Protein AF-0000000079726282 (afdb_homodimer)

Foldseek 3Di:
DPPVPDDAQDKDWDWDDFPRWTWIKIKHHNPQPAEEEEAEADLAFFCLLVLCVVLCSVHHTYIYIGFAQAFPIHHDQWDFDALCRRLRVVVVSCVVHNDQAHEYEYAACGLQSQLLVCLVCVVRYAEGEYLNHDAADDDVVVLVVLQVVCVVCVVVLIHNPPQPDFDADQELLRVLVVCCVVVVQDDSVLSSVRSVRQWDDDPRHIGGRGRPSNVSGHSDDDDPVVSLSSQLSNDHAYEYEAEPAEPRDYPCPVVRCVSHDRYDYYYDYQAYSSRCSNPVPVVSVVVVCSCVVRVVD/DPPVPDDAQDKDWDWDDFPRWTWIKIKHHNPQPAEEEEAEADLAFFCLLVLCVVLCSVHHTYIYIGFAQAFPIHHDQWDFDELCRRLRVVVVSCVVHNDQAHEYEYAACGLQSQLLVCLVCVVRYAEGEYLNHDAADDDVVVLVVLQVVCVVCVVVLIHNPPQDDFDADQELLRQLVVCCVVVVQDDSVLSSVRSVSQWDDDPRHIGGRGHPSNVSGHSDDDDPVVSLSSQLSNDHAYEYEAEPAEPRDYPCVVVRCVSHDRYDYYYDYQAYSSRCSNPVPVVSVVVVCSCVVRVVD

Nearest PDB structures (foldseek):
  4uhe-assembly1_A  TM=7.381E-01  e=2.735E-16  Thermogutta terrifontis
  6i8w-assembly2_B  TM=7.207E-01  e=7.728E-16  Pseudomonas aeruginosa
  4ccy-assembly2_B  TM=6.858E-01  e=1.285E-14  Bacillus subtilis subsp. subtilis str. 168
  4ccw-assembly1_A  TM=6.619E-01  e=4.360E-14  Bacillus subtilis
  2r11-assembly1_A  TM=6.558E-01  e=1.573E-13  Bacillus subtilis

Radius of gyration: 26.66 Å; Cα contacts (8 Å, |Δi|>4): 1168; chains: 2; bounding box: 49×76×63 Å

InterPro domains:
  IPR000073 Alpha/beta hydrolase fold-1 [PF12697] (36-285)
  IPR029058 Alpha/Beta hydrolase fold [G3DSA:3.40.50.1820] (12-287)
  IPR029058 Alpha/Beta hydrolase fold [SSF53474] (13-290)
  IPR050266 AB hydrolase superfamily [PTHR43798] (10-294)

Organism: NCBI:txid2484979

Sequence (594 aa):
MDSTEIQIGKTVKGTFESGGYKLSYSIRNNGKGRALLLLHGFMDSSDTFVFQEEFLSEFFDLYRFDYRGHGDSEWLREGFYHFMLPLVDTQSFISKFLPEKFHILGHSMGGGLGSRIAGLVPERVESLVCLEGFSSLPNPEKERKRFRSWLETWENSLAGRERKRQKSFRNVEEAASRLSPVYPRLPKERLLVIATYLTKPVEDGFVWKSDPIYKSGPPVFISPQFTRHLWENVSCPVLVIYGKETNLPLDDPKEVFSHLRNLTYIELEDAGHNMHHDRPDLLAKVMGEFYFKNSLVMDSTEIQIGKTVKGTFESGGYKLSYSIRNNGKGRALLLLHGFMDSSDTFVFQEEFLSEFFDLYRFDYRGHGDSEWLREGFYHFMLPLVDTQSFISKFLPEKFHILGHSMGGGLGSRIAGLVPERVESLVCLEGFSSLPNPEKERKRFRSWLETWENSLAGRERKRQKSFRNVEEAASRLSPVYPRLPKERLLVIATYLTKPVEDGFVWKSDPIYKSGPPVFISPQFTRHLWENVSCPVLVIYGKETNLPLDDPKEVFSHLRNLTYIELEDAGHNMHHDRPDLLAKVMGEFYFKNSLV

Structure (mmCIF, N/CA/C/O backbone):
data_AF-0000000079726282-model_v1
#
loop_
_entity.id
_entity.type
_entity.pdbx_description
1 polymer 'Alpha/beta hydrolase'
#
loop_
_atom_site.group_PDB
_atom_site.id
_atom_site.type_symbol
_atom_site.label_atom_id
_atom_site.label_alt_id
_atom_site.label_comp_id
_atom_site.label_asym_id
_atom_site.label_entity_id
_atom_site.label_seq_id
_atom_site.pdbx_PDB_ins_code
_atom_site.Cartn_x
_atom_site.Cartn_y
_atom_site.Cartn_z
_atom_site.occupancy
_atom_site.B_iso_or_equiv
_atom_site.auth_seq_id
_atom_site.auth_comp_id
_atom_site.auth_asym_id
_atom_site.auth_atom_id
_atom_site.pdbx_PDB_model_num
ATOM 1 N N . MET A 1 1 ? -8.906 4.25 28.703 1 32.06 1 MET A N 1
ATOM 2 C CA . MET A 1 1 ? -7.934 5.16 28.109 1 32.06 1 MET A CA 1
ATOM 3 C C . MET A 1 1 ? -7.75 6.402 28.969 1 32.06 1 MET A C 1
ATOM 5 O O . MET A 1 1 ? -8.727 6.992 29.438 1 32.06 1 MET A O 1
ATOM 9 N N . ASP A 1 2 ? -6.832 6.508 29.734 1 39.53 2 ASP A N 1
ATOM 10 C CA . ASP A 1 2 ? -6.613 7.574 30.703 1 39.53 2 ASP A CA 1
ATOM 11 C C . ASP A 1 2 ? -6.914 8.945 30.094 1 39.53 2 ASP A C 1
ATOM 13 O O . ASP A 1 2 ? -6.207 9.398 29.188 1 39.53 2 ASP A O 1
ATOM 17 N N . SER A 1 3 ? -8.07 9.242 29.781 1 45.72 3 SER A N 1
ATOM 18 C CA . SER A 1 3 ? -8.57 10.57 29.422 1 45.72 3 SER A CA 1
ATOM 19 C C . SER A 1 3 ? -7.91 11.648 30.281 1 45.72 3 SER A C 1
ATOM 21 O O . SER A 1 3 ? -8.406 11.992 31.344 1 45.72 3 SER A O 1
ATOM 23 N N . THR A 1 4 ? -6.66 11.531 30.453 1 52.81 4 THR A N 1
ATOM 24 C CA . THR A 1 4 ? -6.16 12.617 31.281 1 52.81 4 THR A CA 1
ATOM 25 C C . THR A 1 4 ? -6.559 13.977 30.719 1 52.81 4 THR A C 1
ATOM 27 O O . THR A 1 4 ? -6.188 14.312 29.594 1 52.81 4 THR A O 1
ATOM 30 N N . GLU A 1 5 ? -7.672 14.422 31.125 1 68.75 5 GLU A N 1
ATOM 31 C CA . GLU A 1 5 ? -8.133 15.781 30.828 1 68.75 5 GLU A CA 1
ATOM 32 C C . GLU A 1 5 ? -6.984 16.781 30.875 1 68.75 5 GLU A C 1
ATOM 34 O O . GLU A 1 5 ? -6.336 16.938 31.906 1 68.75 5 GLU A O 1
ATOM 39 N N . ILE A 1 6 ? -6.512 17.188 29.672 1 78.75 6 ILE A N 1
ATOM 40 C CA . ILE A 1 6 ? -5.445 18.188 29.562 1 78.75 6 ILE A CA 1
ATOM 41 C C . ILE A 1 6 ? -5.934 19.531 30.094 1 78.75 6 ILE A C 1
ATOM 43 O O . ILE A 1 6 ? -6.973 20.031 29.656 1 78.75 6 ILE A O 1
ATOM 47 N N . GLN A 1 7 ? -5.215 20.047 31.062 1 85.88 7 GLN A N 1
ATOM 48 C CA . GLN A 1 7 ? -5.578 21.312 31.656 1 85.88 7 GLN A CA 1
ATOM 49 C C . GLN A 1 7 ? -5.516 22.453 30.625 1 85.88 7 GLN A C 1
ATOM 51 O O . GLN A 1 7 ? -4.621 22.469 29.781 1 85.88 7 GLN A O 1
ATOM 56 N N . ILE A 1 8 ? -6.457 23.375 30.797 1 89.81 8 ILE A N 1
ATOM 57 C CA . ILE A 1 8 ? -6.504 24.516 29.891 1 89.81 8 ILE A CA 1
ATOM 58 C C . ILE A 1 8 ? -5.211 25.328 30.016 1 89.81 8 ILE A C 1
ATOM 60 O O . ILE A 1 8 ? -4.703 25.531 31.109 1 89.81 8 ILE A O 1
ATOM 64 N N . GLY A 1 9 ? -4.707 25.672 28.844 1 87.69 9 GLY A N 1
ATOM 65 C CA . GLY A 1 9 ? -3.508 26.484 28.797 1 87.69 9 GLY A CA 1
ATOM 66 C C . GLY A 1 9 ? -2.229 25.672 28.797 1 87.69 9 GLY A C 1
ATOM 67 O O . GLY A 1 9 ? -1.13 26.234 28.75 1 87.69 9 GLY A O 1
ATOM 68 N N . LYS A 1 10 ? -2.436 24.391 28.812 1 91.5 10 LYS A N 1
ATOM 69 C CA . LYS A 1 10 ? -1.257 23.531 28.891 1 91.5 10 LYS A CA 1
ATOM 70 C C . LYS A 1 10 ? -1.038 22.781 27.578 1 91.5 10 LYS A C 1
ATOM 72 O O . LYS A 1 10 ? -1.988 22.516 26.844 1 91.5 10 LYS A O 1
ATOM 77 N N . THR A 1 11 ? 0.19 22.609 27.312 1 95.31 11 THR A N 1
ATOM 78 C CA . THR A 1 11 ? 0.604 21.719 26.234 1 95.31 11 THR A CA 1
ATOM 79 C C . THR A 1 11 ? 1.133 20.406 26.797 1 95.31 11 THR A C 1
ATOM 81 O O . THR A 1 11 ? 1.98 20.406 27.703 1 95.31 11 THR A O 1
ATOM 84 N N . VAL A 1 12 ? 0.531 19.328 26.406 1 96.56 12 VAL A N 1
ATOM 85 C CA . VAL A 1 12 ? 0.98 18 26.812 1 96.56 12 VAL A CA 1
ATOM 86 C C . VAL A 1 12 ? 1.72 17.328 25.656 1 96.56 12 VAL A C 1
ATOM 88 O O . VAL A 1 12 ? 1.265 17.359 24.516 1 96.56 12 VAL A O 1
ATOM 91 N N . LYS A 1 13 ? 2.859 16.797 26 1 97.25 13 LYS A N 1
ATOM 92 C CA . LYS A 1 13 ? 3.656 16.031 25.047 1 97.25 13 LYS A CA 1
ATOM 93 C C . LYS A 1 13 ? 3.83 14.594 25.516 1 97.25 13 LYS A C 1
ATOM 95 O O . LYS A 1 13 ? 3.85 14.32 26.719 1 97.25 13 LYS A O 1
ATOM 100 N N . GLY A 1 14 ? 3.871 13.703 24.547 1 97.62 14 GLY A N 1
ATOM 101 C CA . GLY A 1 14 ? 4.062 12.289 24.859 1 97.62 14 GLY A CA 1
ATOM 102 C C . GLY A 1 14 ? 4.184 11.422 23.625 1 97.62 14 GLY A C 1
ATOM 103 O O . GLY A 1 14 ? 4.574 11.906 22.547 1 97.62 14 GLY A O 1
ATOM 104 N N . THR A 1 15 ? 4.074 10.148 23.891 1 98.25 15 THR A N 1
ATOM 105 C CA . THR A 1 15 ? 4.062 9.18 22.797 1 98.25 15 THR A CA 1
ATOM 106 C C . THR A 1 15 ? 2.789 8.344 22.844 1 98.25 15 THR A C 1
ATOM 108 O O . THR A 1 15 ? 2.182 8.172 23.891 1 98.25 15 THR A O 1
ATOM 111 N N . PHE A 1 16 ? 2.326 7.973 21.703 1 97.44 16 PHE A N 1
ATOM 112 C CA . PHE A 1 16 ? 1.265 6.98 21.594 1 97.44 16 PHE A CA 1
ATOM 113 C C . PHE A 1 16 ? 1.691 5.832 20.688 1 97.44 16 PHE A C 1
ATOM 115 O O . PHE A 1 16 ? 2.613 5.98 19.875 1 97.44 16 PHE A O 1
ATOM 122 N N . GLU A 1 17 ? 1.036 4.715 20.891 1 95.38 17 GLU A N 1
ATOM 123 C CA . GLU A 1 17 ? 1.378 3.521 20.125 1 95.38 17 GLU A CA 1
ATOM 124 C C . GLU A 1 17 ? 0.521 3.41 18.859 1 95.38 17 GLU A C 1
ATOM 126 O O . GLU A 1 17 ? -0.692 3.625 18.922 1 95.38 17 GLU A O 1
ATOM 131 N N . SER A 1 18 ? 1.148 3.143 17.781 1 94.88 18 SER A N 1
ATOM 132 C CA . SER A 1 18 ? 0.496 2.812 16.516 1 94.88 18 SER A CA 1
ATOM 133 C C . SER A 1 18 ? 1.222 1.68 15.797 1 94.88 18 SER A C 1
ATOM 135 O O . SER A 1 18 ? 2.309 1.879 15.25 1 94.88 18 SER A O 1
ATOM 137 N N . GLY A 1 19 ? 0.614 0.518 15.773 1 90.62 19 GLY A N 1
ATOM 138 C CA . GLY A 1 19 ? 1.188 -0.627 15.086 1 90.62 19 GLY A CA 1
ATOM 139 C C . GLY A 1 19 ? 2.537 -1.043 15.641 1 90.62 19 GLY A C 1
ATOM 140 O O . GLY A 1 19 ? 3.443 -1.399 14.883 1 90.62 19 GLY A O 1
ATOM 141 N N . GLY A 1 20 ? 2.742 -0.87 16.859 1 91.19 20 GLY A N 1
ATOM 142 C CA . GLY A 1 20 ? 3.982 -1.295 17.484 1 91.19 20 GLY A CA 1
ATOM 143 C C . GLY A 1 20 ? 5.031 -0.2 17.547 1 91.19 20 GLY A C 1
ATOM 144 O O . GLY A 1 20 ? 6.133 -0.413 18.047 1 91.19 20 GLY A O 1
ATOM 145 N N . TYR A 1 21 ? 4.699 0.935 17.031 1 95.25 21 TYR A N 1
ATOM 146 C CA . TYR A 1 21 ? 5.637 2.053 17.031 1 95.25 21 TYR A CA 1
ATOM 147 C C . TYR A 1 21 ? 5.18 3.146 17.984 1 95.25 21 TYR A C 1
ATOM 149 O O . TYR A 1 21 ? 3.984 3.416 18.109 1 95.25 21 TYR A O 1
ATOM 157 N N . LYS A 1 22 ? 6.125 3.715 18.625 1 97.88 22 LYS A N 1
ATOM 158 C CA . LYS A 1 22 ? 5.852 4.871 19.469 1 97.88 22 LYS A CA 1
ATOM 159 C C . LYS A 1 22 ? 5.977 6.172 18.688 1 97.88 22 LYS A C 1
ATOM 161 O O . LYS A 1 22 ? 7.059 6.5 18.188 1 97.88 22 LYS A O 1
ATOM 166 N N . LEU A 1 23 ? 4.918 6.918 18.594 1 98.62 23 LEU A N 1
ATOM 167 C CA . LEU A 1 23 ? 4.891 8.164 17.844 1 98.62 23 LEU A CA 1
ATOM 168 C C . LEU A 1 23 ? 4.707 9.359 18.781 1 98.62 23 LEU A C 1
ATOM 170 O O . LEU A 1 23 ? 3.883 9.312 19.703 1 98.62 23 LEU A O 1
ATOM 174 N N . SER A 1 24 ? 5.477 10.375 18.547 1 98.75 24 SER A N 1
ATOM 175 C CA . SER A 1 24 ? 5.453 11.562 19.391 1 98.75 24 SER A CA 1
ATOM 176 C C . SER A 1 24 ? 4.27 12.461 19.047 1 98.75 24 SER A C 1
ATOM 178 O O . SER A 1 24 ? 3.953 12.656 17.875 1 98.75 24 SER A O 1
ATOM 180 N N . TYR A 1 25 ? 3.605 12.977 20.094 1 98.5 25 TYR A N 1
ATOM 181 C CA . TYR A 1 25 ? 2.49 13.891 19.859 1 98.5 25 TYR A CA 1
ATOM 182 C C . TYR A 1 25 ? 2.574 15.102 20.781 1 98.5 25 TYR A C 1
ATOM 184 O O . TYR A 1 25 ? 3.336 15.094 21.75 1 98.5 25 TYR A O 1
ATOM 192 N N . SER A 1 26 ? 1.911 16.188 20.391 1 98.19 26 SER A N 1
ATOM 193 C CA . SER A 1 26 ? 1.687 17.375 21.203 1 98.19 26 SER A CA 1
ATOM 194 C C . SER A 1 26 ? 0.235 17.828 21.125 1 98.19 26 SER A C 1
ATOM 196 O O . SER A 1 26 ? -0.335 17.922 20.031 1 98.19 26 SER A O 1
ATOM 198 N N . ILE A 1 27 ? -0.343 18.047 22.281 1 98.31 27 ILE A N 1
ATOM 199 C CA . ILE A 1 27 ? -1.704 18.562 22.375 1 98.31 27 ILE A CA 1
ATOM 200 C C . ILE A 1 27 ? -1.719 19.844 23.203 1 98.31 27 ILE A C 1
ATOM 202 O O . ILE A 1 27 ? -1.253 19.844 24.359 1 98.31 27 ILE A O 1
ATOM 206 N N . ARG A 1 28 ? -2.176 20.906 22.594 1 98 28 ARG A N 1
ATOM 207 C CA . ARG A 1 28 ? -2.344 22.172 23.312 1 98 28 ARG A CA 1
ATOM 208 C C . ARG A 1 28 ? -3.818 22.453 23.562 1 98 28 ARG A C 1
ATOM 210 O O . ARG A 1 28 ? -4.578 22.719 22.625 1 98 28 ARG A O 1
ATOM 217 N N . ASN A 1 29 ? -4.125 22.406 24.844 1 97.44 29 ASN A N 1
ATOM 218 C CA . ASN A 1 29 ? -5.484 22.734 25.266 1 97.44 29 ASN A CA 1
ATOM 219 C C . ASN A 1 29 ? -5.641 24.234 25.531 1 97.44 29 ASN A C 1
ATOM 221 O O . ASN A 1 29 ? -5.215 24.719 26.578 1 97.44 29 ASN A O 1
ATOM 225 N N . ASN A 1 30 ? -6.238 24.938 24.641 1 97.5 30 ASN A N 1
ATOM 226 C CA . ASN A 1 30 ? -6.438 26.375 24.781 1 97.5 30 ASN A CA 1
ATOM 227 C C . ASN A 1 30 ? -7.82 26.703 25.344 1 97.5 30 ASN A C 1
ATOM 229 O O . ASN A 1 30 ? -8.188 27.875 25.453 1 97.5 30 ASN A O 1
ATOM 233 N N . GLY A 1 31 ? -8.641 25.688 25.609 1 96.94 31 GLY A N 1
ATOM 234 C CA . GLY A 1 31 ? -9.969 25.875 26.188 1 96.94 31 GLY A CA 1
ATOM 235 C C . GLY A 1 31 ? -10.977 26.391 25.172 1 96.94 31 GLY A C 1
ATOM 236 O O . GLY A 1 31 ? -11.906 27.109 25.547 1 96.94 31 GLY A O 1
ATOM 237 N N . LYS A 1 32 ? -10.82 26.094 23.969 1 96.62 32 LYS A N 1
ATOM 238 C CA . LYS A 1 32 ? -11.695 26.641 22.922 1 96.62 32 LYS A CA 1
ATOM 239 C C . LYS A 1 32 ? -12.828 25.672 22.594 1 96.62 32 LYS A C 1
ATOM 241 O O . LYS A 1 32 ? -13.867 26.078 22.078 1 96.62 32 LYS A O 1
ATOM 246 N N . GLY A 1 33 ? -12.594 24.375 22.812 1 96.19 33 GLY A N 1
ATOM 247 C CA . GLY A 1 33 ? -13.594 23.375 22.531 1 96.19 33 GLY A CA 1
ATOM 248 C C . GLY A 1 33 ? -13.664 22.984 21.062 1 96.19 33 GLY A C 1
ATOM 249 O O . GLY A 1 33 ? -14.594 22.297 20.641 1 96.19 33 GLY A O 1
ATOM 250 N N . ARG A 1 34 ? -12.805 23.516 20.25 1 97.94 34 ARG A N 1
ATOM 251 C CA . ARG A 1 34 ? -12.672 23.188 18.828 1 97.94 34 ARG A CA 1
ATOM 252 C C . ARG A 1 34 ? -11.328 22.547 18.531 1 97.94 34 ARG A C 1
ATOM 254 O O . ARG A 1 34 ? -10.289 23.219 18.562 1 97.94 34 ARG A O 1
ATOM 261 N N . ALA A 1 35 ? -11.375 21.234 18.234 1 98.62 35 ALA A N 1
ATOM 262 C CA . ALA A 1 35 ? -10.133 20.5 17.984 1 98.62 35 ALA A CA 1
ATOM 263 C C . ALA A 1 35 ? -9.641 20.719 16.562 1 98.62 35 ALA A C 1
ATOM 265 O O . ALA A 1 35 ? -10.398 20.562 15.602 1 98.62 35 ALA A O 1
ATOM 266 N N . LEU A 1 36 ? -8.438 21.156 16.438 1 98.88 36 LEU A N 1
ATOM 267 C CA . LEU A 1 36 ? -7.777 21.297 15.141 1 98.88 36 LEU A CA 1
ATOM 268 C C . LEU A 1 36 ? -6.633 20.297 15.008 1 98.88 36 LEU A C 1
ATOM 270 O O . LEU A 1 36 ? -5.66 20.359 15.758 1 98.88 36 LEU A O 1
ATOM 274 N N . LEU A 1 37 ? -6.793 19.359 14.078 1 98.94 37 LEU A N 1
ATOM 275 C CA . LEU A 1 37 ? -5.734 18.406 13.742 1 98.94 37 LEU A CA 1
ATOM 276 C C . LEU A 1 37 ? -4.746 19.016 12.758 1 98.94 37 LEU A C 1
ATOM 278 O O . LEU A 1 37 ? -5.137 19.438 11.656 1 98.94 37 LEU A O 1
ATOM 282 N N . LEU A 1 38 ? -3.514 19.125 13.18 1 98.94 38 LEU A N 1
ATOM 283 C CA . LEU A 1 38 ? -2.441 19.656 12.344 1 98.94 38 LEU A CA 1
ATOM 284 C C . LEU A 1 38 ? -1.635 18.531 11.711 1 98.94 38 LEU A C 1
ATOM 286 O O . LEU A 1 38 ? -1.135 17.656 12.406 1 98.94 38 LEU A O 1
ATOM 290 N N . LEU A 1 39 ? -1.521 18.562 10.391 1 98.75 39 LEU A N 1
ATOM 291 C CA . LEU A 1 39 ? -0.831 17.5 9.648 1 98.75 39 LEU A CA 1
ATOM 292 C C . LEU A 1 39 ? 0.327 18.078 8.844 1 98.75 39 LEU A C 1
ATOM 294 O O . LEU A 1 39 ? 0.123 18.938 7.984 1 98.75 39 LEU A O 1
ATOM 298 N N . HIS A 1 40 ? 1.562 17.547 9.078 1 98.31 40 HIS A N 1
ATOM 299 C CA . HIS A 1 40 ? 2.756 18.141 8.484 1 98.31 40 HIS A CA 1
ATOM 300 C C . HIS A 1 40 ? 3.104 17.469 7.156 1 98.31 40 HIS A C 1
ATOM 302 O O . HIS A 1 40 ? 2.516 16.438 6.801 1 98.31 40 HIS A O 1
ATOM 308 N N . GLY A 1 41 ? 4.027 18.078 6.473 1 96 41 GLY A N 1
ATOM 309 C CA . GLY A 1 41 ? 4.418 17.609 5.152 1 96 41 GLY A CA 1
ATOM 310 C C . GLY A 1 41 ? 5.602 16.656 5.176 1 96 41 GLY A C 1
ATOM 311 O O . GLY A 1 41 ? 6.016 16.203 6.246 1 96 41 GLY A O 1
ATOM 312 N N . PHE A 1 42 ? 6.055 16.422 4.008 1 92.88 42 PHE A N 1
ATOM 313 C CA . PHE A 1 42 ? 7.16 15.5 3.756 1 92.88 42 PHE A CA 1
ATOM 314 C C . PHE A 1 42 ? 8.453 16.031 4.352 1 92.88 42 PHE A C 1
ATOM 316 O O . PHE A 1 42 ? 8.797 17.203 4.16 1 92.88 42 PHE A O 1
ATOM 323 N N . MET A 1 43 ? 9.203 15.188 5.098 1 93.81 43 MET A N 1
ATOM 324 C CA . MET A 1 43 ? 10.508 15.484 5.684 1 93.81 43 MET A CA 1
ATOM 325 C C . MET A 1 43 ? 10.414 16.656 6.652 1 93.81 43 MET A C 1
ATOM 327 O O . MET A 1 43 ? 11.375 17.406 6.816 1 93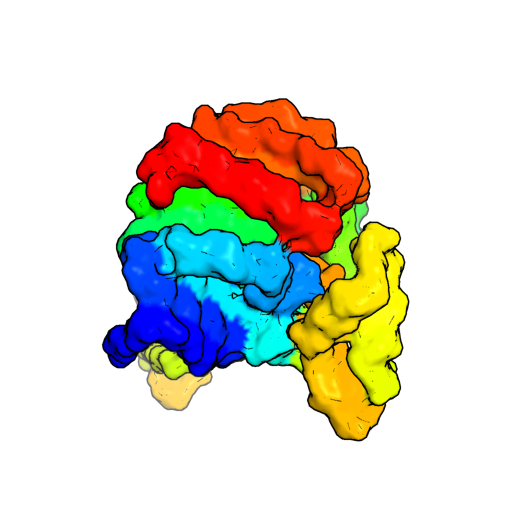.81 43 MET A O 1
ATOM 331 N N . ASP A 1 44 ? 9.297 16.859 7.211 1 96.69 44 ASP A N 1
ATOM 332 C CA . ASP A 1 44 ? 9.008 17.922 8.164 1 96.69 44 ASP A CA 1
ATOM 333 C C . ASP A 1 44 ? 8.68 17.359 9.539 1 96.69 44 ASP A C 1
ATOM 335 O O . ASP A 1 44 ? 9.133 16.266 9.898 1 96.69 44 ASP A O 1
ATOM 339 N N . SER A 1 45 ? 8.062 18.203 10.375 1 98 45 SER A N 1
ATOM 340 C CA . SER A 1 45 ? 7.633 17.766 11.703 1 98 45 SER A CA 1
ATOM 341 C C . SER A 1 45 ? 6.336 18.453 12.117 1 98 45 SER A C 1
ATOM 343 O O . SER A 1 45 ? 5.859 19.359 11.43 1 98 45 SER A O 1
ATOM 345 N N . SER A 1 46 ? 5.805 17.969 13.203 1 98 46 SER A N 1
ATOM 346 C CA . SER A 1 46 ? 4.527 18.5 13.688 1 98 46 SER A CA 1
ATOM 347 C C . SER A 1 46 ? 4.652 19.953 14.133 1 98 46 SER A C 1
ATOM 349 O O . SER A 1 46 ? 3.646 20.641 14.32 1 98 46 SER A O 1
ATOM 351 N N . ASP A 1 47 ? 5.852 20.516 14.234 1 97.88 47 ASP A N 1
ATOM 352 C CA . ASP A 1 47 ? 6.09 21.891 14.656 1 97.88 47 ASP A CA 1
ATOM 353 C C . ASP A 1 47 ? 6.059 22.844 13.461 1 97.88 47 ASP A C 1
ATOM 355 O O . ASP A 1 47 ? 6.297 24.031 13.602 1 97.88 47 ASP A O 1
ATOM 359 N N . THR A 1 48 ? 5.727 22.328 12.336 1 97.75 48 THR A N 1
ATOM 360 C CA . THR A 1 48 ? 5.832 23.062 11.094 1 97.75 48 THR A CA 1
ATOM 361 C C . THR A 1 48 ? 4.969 24.328 11.141 1 97.75 48 THR A C 1
ATOM 363 O O . THR A 1 48 ? 5.254 25.312 10.445 1 97.75 48 THR A O 1
ATOM 366 N N . PHE A 1 49 ? 3.998 24.375 11.945 1 97.94 49 PHE A N 1
ATOM 367 C CA . PHE A 1 49 ? 3.076 25.5 12.008 1 97.94 49 PHE A CA 1
ATOM 368 C C . PHE A 1 49 ? 3.447 26.438 13.148 1 97.94 49 PHE A C 1
ATOM 370 O O . PHE A 1 49 ? 2.578 27.109 13.727 1 97.94 49 PHE A O 1
ATOM 377 N N . VAL A 1 50 ? 4.695 26.531 13.469 1 97.38 50 VAL A N 1
ATOM 378 C CA . VAL A 1 50 ? 5.203 27.297 14.602 1 97.38 50 VAL A CA 1
ATOM 379 C C . VAL A 1 50 ? 4.836 28.781 14.438 1 97.38 50 VAL A C 1
ATOM 381 O O . VAL A 1 50 ? 4.492 29.453 15.406 1 97.38 50 VAL A O 1
ATOM 384 N N . PHE A 1 51 ? 4.777 29.266 13.266 1 97.56 51 PHE A N 1
ATOM 385 C CA . PHE A 1 51 ? 4.52 30.688 13.047 1 97.56 51 PHE A CA 1
ATOM 386 C C . PHE A 1 51 ? 3.021 30.969 13.008 1 97.56 51 PHE A C 1
ATOM 388 O O . PHE A 1 51 ? 2.6 32.125 12.961 1 97.56 51 PHE A O 1
ATOM 395 N N . GLN A 1 52 ? 2.213 29.891 12.977 1 97.75 52 GLN A N 1
ATOM 396 C CA . GLN A 1 52 ? 0.761 30.031 13.031 1 97.75 52 GLN A CA 1
ATOM 397 C C . GLN A 1 52 ? 0.222 29.688 14.414 1 97.75 52 GLN A C 1
ATOM 399 O O . GLN A 1 52 ? -0.983 29.766 14.656 1 97.75 52 GLN A O 1
ATOM 404 N N . GLU A 1 53 ? 1.052 29.297 15.297 1 96.75 53 GLU A N 1
ATOM 405 C CA . GLU A 1 53 ? 0.64 28.75 16.578 1 96.75 53 GLU A CA 1
ATOM 406 C C . GLU A 1 53 ? -0.235 29.719 17.359 1 96.75 53 GLU A C 1
ATOM 408 O O . GLU A 1 53 ? -1.303 29.359 17.844 1 96.75 53 GLU A O 1
ATOM 413 N N . GLU A 1 54 ? 0.221 30.938 17.547 1 96.38 54 GLU A N 1
ATOM 414 C CA . GLU A 1 54 ? -0.513 31.953 18.312 1 96.38 54 GLU A CA 1
ATOM 415 C C . GLU A 1 54 ? -1.874 32.219 17.688 1 96.38 54 GLU A C 1
ATOM 417 O O . GLU A 1 54 ? -2.895 32.25 18.375 1 96.38 54 GLU A O 1
ATOM 422 N N . PHE A 1 55 ? -1.895 32.406 16.422 1 97.81 55 PHE A N 1
ATOM 423 C CA . PHE A 1 55 ? -3.133 32.688 15.703 1 97.81 55 PHE A CA 1
ATOM 424 C C . PHE A 1 55 ? -4.121 31.547 15.867 1 97.81 55 PHE A C 1
ATOM 426 O O . PHE A 1 55 ? -5.285 31.766 16.203 1 97.81 55 PHE A O 1
ATOM 433 N N . LEU A 1 56 ? -3.643 30.281 15.633 1 98.5 56 LEU A N 1
ATOM 434 C CA . LEU A 1 56 ? -4.512 29.109 15.703 1 98.5 56 LEU A CA 1
ATOM 435 C C . LEU A 1 56 ? -5.031 28.906 17.125 1 98.5 56 LEU A C 1
ATOM 437 O O . LEU A 1 56 ? -6.176 28.484 17.312 1 98.5 56 LEU A O 1
ATOM 441 N N . SER A 1 57 ? -4.234 29.266 18.078 1 97.94 57 SER A N 1
ATOM 442 C CA . SER A 1 57 ? -4.582 29.047 19.484 1 97.94 57 SER A CA 1
ATOM 443 C C . SER A 1 57 ? -5.703 29.984 19.922 1 97.94 57 SER A C 1
ATOM 445 O O . SER A 1 57 ? -6.324 29.766 20.969 1 97.94 57 SER A O 1
ATOM 447 N N . GLU A 1 58 ? -5.914 31.016 19.188 1 97.44 58 GLU A N 1
ATOM 448 C CA . GLU A 1 58 ? -7.023 31.922 19.484 1 97.44 58 GLU A CA 1
ATOM 449 C C . GLU A 1 58 ? -8.367 31.234 19.25 1 97.44 58 GLU A C 1
ATOM 451 O O . GLU A 1 58 ? -9.383 31.625 19.828 1 97.44 58 GLU A O 1
ATOM 456 N N . PHE A 1 59 ? -8.383 30.172 18.469 1 98 59 PHE A N 1
ATOM 457 C CA . PHE A 1 59 ? -9.672 29.672 18.016 1 98 59 PHE A CA 1
ATOM 458 C C . PHE A 1 59 ? -9.789 28.172 18.297 1 98 59 PHE A C 1
ATOM 460 O O . PHE A 1 59 ? -10.898 27.625 18.359 1 98 59 PHE A O 1
ATOM 467 N N . PHE A 1 60 ? -8.656 27.516 18.469 1 98.56 60 PHE A N 1
ATOM 468 C CA . PHE A 1 60 ? -8.703 26.047 18.438 1 98.56 60 PHE A CA 1
ATOM 469 C C . PHE A 1 60 ? -7.875 25.469 19.578 1 98.56 60 PHE A C 1
ATOM 471 O O . PHE A 1 60 ? -6.977 26.141 20.109 1 98.56 60 PHE A O 1
ATOM 478 N N . ASP A 1 61 ? -8.211 24.266 19.984 1 98.62 61 ASP A N 1
ATOM 479 C CA . ASP A 1 61 ? -7.285 23.344 20.641 1 98.62 61 ASP A CA 1
ATOM 480 C C . ASP A 1 61 ? -6.453 22.578 19.625 1 98.62 61 ASP A C 1
ATOM 482 O O . ASP A 1 61 ? -6.992 22.062 18.641 1 98.62 61 ASP A O 1
ATOM 486 N N . LEU A 1 62 ? -5.176 22.516 19.797 1 98.75 62 LEU A N 1
ATOM 487 C CA . LEU A 1 62 ? -4.285 22.047 18.75 1 98.75 62 LEU A CA 1
ATOM 488 C C . LEU A 1 62 ? -3.842 20.609 19.016 1 98.75 62 LEU A C 1
ATOM 490 O O . LEU A 1 62 ? -3.369 20.297 20.109 1 98.75 62 LEU A O 1
ATOM 494 N N . TYR A 1 63 ? -4.07 19.719 18.047 1 98.81 63 TYR A N 1
ATOM 495 C CA . TYR A 1 63 ? -3.66 18.328 18.062 1 98.81 63 TYR A CA 1
ATOM 496 C C . TYR A 1 63 ? -2.674 18.031 16.953 1 98.81 63 TYR A C 1
ATOM 498 O O . TYR A 1 63 ? -2.939 18.328 15.781 1 98.81 63 TYR A O 1
ATOM 506 N N . ARG A 1 64 ? -1.515 17.469 17.281 1 98.75 64 ARG A N 1
ATOM 507 C CA . ARG A 1 64 ? -0.542 17.141 16.234 1 98.75 64 ARG A CA 1
ATOM 508 C C . ARG A 1 64 ? 0.349 15.977 16.672 1 98.75 64 ARG A C 1
ATOM 510 O O . ARG A 1 64 ? 0.465 15.688 17.859 1 98.75 64 ARG A O 1
ATOM 517 N N . PHE A 1 65 ? 0.977 15.32 15.727 1 98.75 65 PHE A N 1
ATOM 518 C CA . PHE A 1 65 ? 1.968 14.281 15.977 1 98.75 65 PHE A CA 1
ATOM 519 C C . PHE A 1 65 ? 2.959 14.18 14.828 1 98.75 65 PHE A C 1
ATOM 521 O O . PHE A 1 65 ? 2.699 14.695 13.734 1 98.75 65 PHE A O 1
ATOM 528 N N . ASP A 1 66 ? 4.098 13.648 15.094 1 98.81 66 ASP A N 1
ATOM 529 C CA . ASP A 1 66 ? 5.094 13.352 14.062 1 98.81 66 ASP A CA 1
ATOM 530 C C . ASP A 1 66 ? 4.805 12.016 13.383 1 98.81 66 ASP A C 1
ATOM 532 O O . ASP A 1 66 ? 4.613 11 14.055 1 98.81 66 ASP A O 1
ATOM 536 N N . TYR A 1 67 ? 4.77 12.078 12.055 1 97.62 67 TYR A N 1
ATOM 537 C CA . TYR A 1 67 ? 4.605 10.82 11.344 1 97.62 67 TYR A CA 1
ATOM 538 C C . TYR A 1 67 ? 5.754 9.867 11.648 1 97.62 67 TYR A C 1
ATOM 540 O O . TYR A 1 67 ? 6.859 10.297 11.984 1 97.62 67 TYR A O 1
ATOM 548 N N . ARG A 1 68 ? 5.434 8.641 11.547 1 95.75 68 ARG A N 1
ATOM 549 C CA . ARG A 1 68 ? 6.5 7.645 11.594 1 95.75 68 ARG A CA 1
ATOM 550 C C . ARG A 1 68 ? 7.633 8.008 10.641 1 95.75 68 ARG A C 1
ATOM 552 O O . ARG A 1 68 ? 7.395 8.336 9.477 1 95.75 68 ARG A O 1
ATOM 559 N N . GLY A 1 69 ? 8.867 8.031 11.188 1 95.5 69 GLY A N 1
ATOM 560 C CA . GLY A 1 69 ? 10.008 8.406 10.367 1 95.5 69 GLY A CA 1
ATOM 561 C C . GLY A 1 69 ? 10.289 9.891 10.375 1 95.5 69 GLY A C 1
ATOM 562 O O . GLY A 1 69 ? 11.211 10.359 9.695 1 95.5 69 GLY A O 1
ATOM 563 N N . HIS A 1 70 ? 9.539 10.625 11.156 1 97.19 70 HIS A N 1
ATOM 564 C CA . HIS A 1 70 ? 9.703 12.07 11.219 1 97.19 70 HIS A CA 1
ATOM 565 C C . HIS A 1 70 ? 9.766 12.562 12.664 1 97.19 70 HIS A C 1
ATOM 567 O O . HIS A 1 70 ? 9.273 11.891 13.57 1 97.19 70 HIS A O 1
ATOM 573 N N . GLY A 1 71 ? 10.344 13.766 12.82 1 97.81 71 GLY A N 1
ATOM 574 C CA . GLY A 1 71 ? 10.367 14.383 14.141 1 97.81 71 GLY A CA 1
ATOM 575 C C . GLY A 1 71 ? 10.898 13.461 15.219 1 97.81 71 GLY A C 1
ATOM 576 O O . GLY A 1 71 ? 11.977 12.875 15.062 1 97.81 71 GLY A O 1
ATOM 577 N N . ASP A 1 72 ? 10.109 13.367 16.281 1 98 72 ASP A N 1
ATOM 578 C CA . ASP A 1 72 ? 10.57 12.586 17.422 1 98 72 ASP A CA 1
ATOM 579 C C . ASP A 1 72 ? 9.891 11.219 17.453 1 98 72 ASP A C 1
ATOM 581 O O . ASP A 1 72 ? 9.953 10.523 18.469 1 98 72 ASP A O 1
ATOM 585 N N . SER A 1 73 ? 9.211 10.883 16.375 1 98.44 73 SER A N 1
ATOM 586 C CA . SER A 1 73 ? 8.578 9.57 16.25 1 98.44 73 SER A CA 1
ATOM 587 C C . SER A 1 73 ? 9.594 8.508 15.844 1 98.44 73 SER A C 1
ATOM 589 O O . SER A 1 73 ? 10.609 8.82 15.211 1 98.44 73 SER A O 1
ATOM 591 N N . GLU A 1 74 ? 9.273 7.281 16.172 1 97 74 GLU A N 1
ATOM 592 C CA . GLU A 1 74 ? 10.156 6.176 15.805 1 97 74 GLU A CA 1
ATOM 593 C C . GLU A 1 74 ? 10.234 6.012 14.297 1 97 74 GLU A C 1
ATOM 595 O O . GLU A 1 74 ? 9.25 6.238 13.586 1 97 74 GLU A O 1
ATOM 600 N N . TRP A 1 75 ? 11.414 5.625 13.914 1 93.94 75 TRP A N 1
ATOM 601 C CA . TRP A 1 75 ? 11.625 5.242 12.523 1 93.94 75 TRP A CA 1
ATOM 602 C C . TRP A 1 75 ? 11.25 3.781 12.297 1 93.94 75 TRP A C 1
ATOM 604 O O . TRP A 1 75 ? 11.195 2.994 13.242 1 93.94 75 TRP A O 1
ATOM 614 N N . LEU A 1 76 ? 10.93 3.492 11.07 1 91.69 76 LEU A N 1
ATOM 615 C CA . LEU A 1 76 ? 10.625 2.107 10.719 1 91.69 76 LEU A CA 1
ATOM 616 C C . LEU A 1 76 ? 11.805 1.197 11.023 1 91.69 76 LEU A C 1
ATOM 618 O O . LEU A 1 76 ? 12.953 1.545 10.727 1 91.69 76 LEU A O 1
ATOM 622 N N . ARG A 1 77 ? 11.508 0.048 11.641 1 90.25 77 ARG A N 1
ATOM 623 C CA . ARG A 1 77 ? 12.555 -0.909 11.977 1 90.25 77 ARG A CA 1
ATOM 624 C C . ARG A 1 77 ? 12.82 -1.868 10.82 1 90.25 77 ARG A C 1
ATOM 626 O O . ARG A 1 77 ? 13.93 -2.367 10.664 1 90.25 77 ARG A O 1
ATOM 633 N N . GLU A 1 78 ? 11.734 -2.135 10.023 1 88.19 78 GLU A N 1
ATOM 634 C CA . GLU A 1 78 ? 11.82 -3.053 8.891 1 88.19 78 GLU A CA 1
ATOM 635 C C . GLU A 1 78 ? 10.805 -2.695 7.812 1 88.19 78 GLU A C 1
ATOM 637 O O . GLU A 1 78 ? 9.773 -2.082 8.102 1 88.19 78 GLU A O 1
ATOM 642 N N . GLY A 1 79 ? 11.234 -3.078 6.574 1 87.94 79 GLY A N 1
ATOM 643 C CA . GLY A 1 79 ? 10.344 -2.785 5.465 1 87.94 79 GLY A CA 1
ATOM 644 C C . GLY A 1 79 ? 10.586 -1.42 4.852 1 87.94 79 GLY A C 1
ATOM 645 O O . GLY A 1 79 ? 11.703 -0.899 4.898 1 87.94 79 GLY A O 1
ATOM 646 N N . PHE A 1 80 ? 9.586 -0.938 4.109 1 87.75 80 PHE A N 1
ATOM 647 C CA . PHE A 1 80 ? 9.688 0.367 3.465 1 87.75 80 PHE A CA 1
ATOM 648 C C . PHE A 1 80 ? 8.484 1.234 3.82 1 87.75 80 PHE A C 1
ATOM 650 O O . PHE A 1 80 ? 7.438 0.722 4.23 1 87.75 80 PHE A O 1
ATOM 657 N N . TYR A 1 81 ? 8.664 2.545 3.76 1 88.69 81 TYR A N 1
ATOM 658 C CA . TYR A 1 81 ? 7.582 3.482 4.027 1 88.69 81 TYR A CA 1
ATOM 659 C C . TYR A 1 81 ? 6.555 3.465 2.902 1 88.69 81 TYR A C 1
ATOM 661 O O . TYR A 1 81 ? 6.855 3.857 1.772 1 88.69 81 TYR A O 1
ATOM 669 N N . HIS A 1 82 ? 5.453 2.984 3.166 1 83.06 82 HIS A N 1
ATOM 670 C CA . HIS A 1 82 ? 4.41 3.025 2.146 1 83.06 82 HIS A CA 1
ATOM 671 C C . HIS A 1 82 ? 3.334 4.047 2.498 1 83.06 82 HIS A C 1
ATOM 673 O O . HIS A 1 82 ? 3.258 4.504 3.641 1 83.06 82 HIS A O 1
ATOM 679 N N . PHE A 1 83 ? 2.471 4.383 1.585 1 79.75 83 PHE A N 1
ATOM 680 C CA . PHE A 1 83 ? 1.586 5.539 1.646 1 79.75 83 PHE A CA 1
ATOM 681 C C . PHE A 1 83 ? 0.503 5.34 2.701 1 79.75 83 PHE A C 1
ATOM 683 O O . PHE A 1 83 ? -0.128 6.301 3.141 1 79.75 83 PHE A O 1
ATOM 690 N N . MET A 1 84 ? 0.239 4.16 3.176 1 84.31 84 MET A N 1
ATOM 691 C CA . MET A 1 84 ? -0.831 3.887 4.129 1 84.31 84 MET A CA 1
ATOM 692 C C . MET A 1 84 ? -0.388 4.215 5.551 1 84.31 84 MET A C 1
ATOM 694 O O . MET A 1 84 ? -1.224 4.387 6.441 1 84.31 84 MET A O 1
ATOM 698 N N . LEU A 1 85 ? 0.858 4.285 5.77 1 89.56 85 LEU A N 1
ATOM 699 C CA . LEU A 1 85 ? 1.359 4.371 7.137 1 89.56 85 LEU A CA 1
ATOM 700 C C . LEU A 1 85 ? 0.909 5.672 7.797 1 89.56 85 LEU A C 1
ATOM 702 O O . LEU A 1 85 ? 0.365 5.652 8.906 1 89.56 85 LEU A O 1
ATOM 706 N N . PRO A 1 86 ? 1.035 6.797 7.062 1 92.12 86 PRO A N 1
ATOM 707 C CA . PRO A 1 86 ? 0.522 8.008 7.703 1 92.12 86 PRO A CA 1
ATOM 708 C C . PRO A 1 86 ? -0.985 7.957 7.945 1 92.12 86 PRO A C 1
ATOM 710 O O . PRO A 1 86 ? -1.481 8.547 8.906 1 92.12 86 PRO A O 1
ATOM 713 N N . LEU A 1 87 ? -1.677 7.305 7.117 1 91.69 87 LEU A N 1
ATOM 714 C CA . LEU A 1 87 ? -3.127 7.219 7.238 1 91.69 87 LEU A CA 1
ATOM 715 C C . LEU A 1 87 ? -3.521 6.402 8.461 1 91.69 87 LEU A C 1
ATOM 717 O O . LEU A 1 87 ? -4.363 6.832 9.258 1 91.69 87 LEU A O 1
ATOM 721 N N . VAL A 1 88 ? -2.887 5.242 8.68 1 92.38 88 VAL A N 1
ATOM 722 C CA . VAL A 1 88 ? -3.23 4.391 9.812 1 92.38 88 VAL A CA 1
ATOM 723 C C . VAL A 1 88 ? -2.781 5.051 11.117 1 92.38 88 VAL A C 1
ATOM 725 O O . VAL A 1 88 ? -3.469 4.957 12.133 1 92.38 88 VAL A O 1
ATOM 728 N N . ASP A 1 89 ? -1.68 5.688 11.07 1 96.56 89 ASP A N 1
ATOM 729 C CA . ASP A 1 89 ? -1.191 6.375 12.258 1 96.56 89 ASP A CA 1
ATOM 730 C C . ASP A 1 89 ? -2.105 7.539 12.633 1 96.56 89 ASP A C 1
ATOM 732 O O . ASP A 1 89 ? -2.359 7.781 13.812 1 96.56 89 ASP A O 1
ATOM 736 N N . THR A 1 90 ? -2.549 8.25 11.609 1 97.38 90 THR A N 1
ATOM 737 C CA . THR A 1 90 ? -3.471 9.352 11.867 1 97.38 90 THR A CA 1
ATOM 738 C C . THR A 1 90 ? -4.785 8.836 12.445 1 97.38 90 THR A C 1
ATOM 740 O O . THR A 1 90 ? -5.324 9.422 13.391 1 97.38 90 THR A O 1
ATOM 743 N N . GLN A 1 91 ? -5.254 7.797 11.906 1 95.12 91 GLN A N 1
ATOM 744 C CA . GLN A 1 91 ? -6.469 7.191 12.438 1 95.12 91 GLN A CA 1
ATOM 745 C C . GLN A 1 91 ? -6.293 6.793 13.898 1 95.12 91 GLN A C 1
ATOM 747 O O . GLN A 1 91 ? -7.191 7 14.719 1 95.12 91 GLN A O 1
ATOM 752 N N . SER A 1 92 ? -5.195 6.16 14.219 1 95.88 92 SER A N 1
ATOM 753 C CA . SER A 1 92 ? -4.906 5.773 15.594 1 95.88 92 SER A CA 1
ATOM 754 C C . SER A 1 92 ? -4.875 6.988 16.516 1 95.88 92 SER A C 1
ATOM 756 O O . SER A 1 92 ? -5.387 6.941 17.641 1 95.88 92 SER A O 1
ATOM 758 N N . PHE A 1 93 ? -4.297 8.078 16.031 1 98.06 93 PHE A N 1
ATOM 759 C CA . PHE A 1 93 ? -4.215 9.312 16.812 1 98.06 93 PHE A CA 1
ATOM 760 C C . PHE A 1 93 ? -5.602 9.891 17.047 1 98.06 93 PHE A C 1
ATOM 762 O O . PHE A 1 93 ? -5.945 10.258 18.172 1 98.06 93 PHE A O 1
ATOM 769 N N . ILE A 1 94 ? -6.395 9.961 15.984 1 97.75 94 ILE A N 1
ATOM 770 C CA . ILE A 1 94 ? -7.75 10.492 16.062 1 97.75 94 ILE A CA 1
ATOM 771 C C . ILE A 1 94 ? -8.562 9.688 17.062 1 97.75 94 ILE A C 1
ATOM 773 O O . ILE A 1 94 ? -9.211 10.25 17.953 1 97.75 94 ILE A O 1
ATOM 777 N N . SER A 1 95 ? -8.492 8.375 16.938 1 95.75 95 SER A N 1
ATOM 778 C CA . SER A 1 95 ? -9.273 7.488 17.781 1 95.75 95 SER A CA 1
ATOM 779 C C . SER A 1 95 ? -8.898 7.668 19.25 1 95.75 95 SER A C 1
ATOM 781 O O . SER A 1 95 ? -9.766 7.578 20.141 1 95.75 95 SER A O 1
ATOM 783 N N . LYS A 1 96 ? -7.691 7.988 19.484 1 96.31 96 LYS A N 1
ATOM 784 C CA . LYS A 1 96 ? -7.203 8.039 20.859 1 96.31 96 LYS A CA 1
ATOM 785 C C . LYS A 1 96 ? -7.445 9.414 21.484 1 96.31 96 LYS A C 1
ATOM 787 O O . LYS A 1 96 ? -7.75 9.516 22.672 1 96.31 96 LYS A O 1
ATOM 792 N N . PHE A 1 97 ? -7.316 10.5 20.672 1 97.62 97 PHE A N 1
ATOM 793 C CA . PHE A 1 97 ? -7.156 11.781 21.344 1 97.62 97 PHE A CA 1
ATOM 794 C C . PHE A 1 97 ? -8.258 12.758 20.922 1 97.62 97 PHE A C 1
ATOM 796 O O . PHE A 1 97 ? -8.602 13.672 21.672 1 97.62 97 PHE A O 1
ATOM 803 N N . LEU A 1 98 ? -8.727 12.641 19.672 1 97.88 98 LEU A N 1
ATOM 804 C CA . LEU A 1 98 ? -9.594 13.703 19.156 1 97.88 98 LEU A CA 1
ATOM 805 C C . LEU A 1 98 ? -11.047 13.438 19.531 1 97.88 98 LEU A C 1
ATOM 807 O O . LEU A 1 98 ? -11.477 12.281 19.594 1 97.88 98 LEU A O 1
ATOM 811 N N . PRO A 1 99 ? -11.836 14.477 19.719 1 97.69 99 PRO A N 1
ATOM 812 C CA . PRO A 1 99 ? -13.281 14.328 19.906 1 97.69 99 PRO A CA 1
ATOM 813 C C . PRO A 1 99 ? -13.992 13.914 18.625 1 97.69 99 PRO A C 1
ATOM 815 O O . PRO A 1 99 ? -13.352 13.703 17.594 1 97.69 99 PRO A O 1
ATOM 818 N N . GLU A 1 100 ? -15.25 13.766 18.672 1 97.44 100 GLU A N 1
ATOM 819 C CA . GLU A 1 100 ? -16.062 13.281 17.562 1 97.44 100 GLU A CA 1
ATOM 820 C C . GLU A 1 100 ? -15.953 14.203 16.359 1 97.44 100 GLU A C 1
ATOM 822 O O . GLU A 1 100 ? -15.852 13.727 15.219 1 97.44 100 GLU A O 1
ATOM 827 N N . LYS A 1 101 ? -15.992 15.492 16.641 1 98.31 101 LYS A N 1
ATOM 828 C CA . LYS A 1 101 ? -15.859 16.469 15.562 1 98.31 101 LYS A CA 1
ATOM 829 C C . LYS A 1 101 ? -14.539 17.219 15.664 1 98.31 101 LYS A C 1
ATOM 831 O O . LYS A 1 101 ? -14.086 17.562 16.766 1 98.31 101 LYS A O 1
ATOM 836 N N . PHE A 1 102 ? -13.961 17.469 14.562 1 98.75 102 PHE A N 1
ATOM 837 C CA . PHE A 1 102 ? -12.695 18.188 14.578 1 98.75 102 PHE A CA 1
ATOM 838 C C . PHE A 1 102 ? -12.445 18.859 13.234 1 98.75 102 PHE A C 1
ATOM 840 O O . PHE A 1 102 ? -13.141 18.594 12.258 1 98.75 102 PHE A O 1
ATOM 847 N N . HIS A 1 103 ? -11.531 19.859 13.195 1 98.88 103 HIS A N 1
ATOM 848 C CA . HIS A 1 103 ? -11.031 20.562 12.008 1 98.88 103 HIS A CA 1
ATOM 849 C C . HIS A 1 103 ? -9.672 20.016 11.578 1 98.88 103 HIS A C 1
ATOM 851 O O . HIS A 1 103 ? -8.977 19.375 12.375 1 98.88 103 HIS A O 1
ATOM 857 N N . ILE A 1 104 ? -9.305 20.219 10.297 1 98.88 104 ILE A N 1
ATOM 858 C CA . ILE A 1 104 ? -8.008 19.766 9.805 1 98.88 104 ILE A CA 1
ATOM 859 C C . ILE A 1 104 ? -7.281 20.922 9.117 1 98.88 104 ILE A C 1
ATOM 861 O O . ILE A 1 104 ? -7.883 21.672 8.344 1 98.88 104 ILE A O 1
ATOM 865 N N . LEU A 1 105 ? -6.082 21.156 9.484 1 98.94 105 LEU A N 1
ATOM 866 C CA . LEU A 1 105 ? -5.117 21.969 8.75 1 98.94 105 LEU A CA 1
ATOM 867 C C . LEU A 1 105 ? -3.904 21.125 8.352 1 98.94 105 LEU A C 1
ATOM 869 O O . LEU A 1 105 ? -3.219 20.578 9.203 1 98.94 105 LEU A O 1
ATOM 873 N N . GLY A 1 106 ? -3.678 20.984 7.043 1 98.75 106 GLY A N 1
ATOM 874 C CA . GLY A 1 106 ? -2.562 20.188 6.566 1 98.75 106 GLY A CA 1
ATOM 875 C C . GLY A 1 106 ? -1.727 20.891 5.516 1 98.75 106 GLY A C 1
ATOM 876 O O . GLY A 1 106 ? -2.256 21.641 4.695 1 98.75 106 GLY A O 1
ATOM 877 N N . HIS A 1 107 ? -0.43 20.625 5.504 1 98.25 107 HIS A N 1
ATOM 878 C CA . HIS A 1 107 ? 0.493 21.141 4.5 1 98.25 107 HIS A CA 1
ATOM 879 C C . HIS A 1 107 ? 1.061 20 3.645 1 98.25 107 HIS A C 1
ATOM 881 O O . HIS A 1 107 ? 1.536 19 4.176 1 98.25 107 HIS A O 1
ATOM 887 N N . SER A 1 108 ? 0.981 20.219 2.305 1 95.81 108 SER A N 1
ATOM 888 C CA . SER A 1 108 ? 1.604 19.297 1.361 1 95.81 108 SER A CA 1
ATOM 889 C C . SER A 1 108 ? 1.12 17.859 1.586 1 95.81 108 SER A C 1
ATOM 891 O O . SER A 1 108 ? -0.083 17.594 1.542 1 95.81 108 SER A O 1
ATOM 893 N N . MET A 1 109 ? 1.965 16.953 2.023 1 92.88 109 MET A N 1
ATOM 894 C CA . MET A 1 109 ? 1.582 15.586 2.348 1 92.88 109 MET A CA 1
ATOM 895 C C . MET A 1 109 ? 0.482 15.562 3.402 1 92.88 109 MET A C 1
ATOM 897 O O . MET A 1 109 ? -0.451 14.766 3.316 1 92.88 109 MET A O 1
ATOM 901 N N . GLY A 1 110 ? 0.595 16.453 4.289 1 96.75 110 GLY A N 1
ATOM 902 C CA . GLY A 1 110 ? -0.419 16.562 5.328 1 96.75 110 GLY A CA 1
ATOM 903 C C . GLY A 1 110 ? -1.76 17.047 4.805 1 96.75 110 GLY A C 1
ATOM 904 O O . GLY A 1 110 ? -2.809 16.656 5.324 1 96.75 110 GLY A O 1
ATOM 905 N N . GLY A 1 111 ? -1.695 17.938 3.83 1 96.31 111 GLY A N 1
ATOM 906 C CA . GLY A 1 111 ? -2.926 18.344 3.17 1 96.31 111 GLY A CA 1
ATOM 907 C C . GLY A 1 111 ? -3.607 17.203 2.426 1 96.31 111 GLY A C 1
ATOM 908 O O . GLY A 1 111 ? -4.824 17.031 2.525 1 96.31 111 GLY A O 1
ATOM 909 N N . GLY A 1 112 ? -2.793 16.469 1.759 1 93 112 GLY A N 1
ATOM 910 C CA . GLY A 1 112 ? -3.322 15.289 1.089 1 93 112 GLY A CA 1
ATOM 911 C C . GLY A 1 112 ? -3.934 14.281 2.045 1 93 112 GLY A C 1
ATOM 912 O O . GLY A 1 112 ? -5.027 13.773 1.801 1 93 112 GLY A O 1
ATOM 913 N N . LEU A 1 113 ? -3.242 14.047 3.064 1 94.25 113 LEU A N 1
ATOM 914 C CA . LEU A 1 113 ? -3.719 13.141 4.102 1 94.25 113 LEU A CA 1
ATOM 915 C C . LEU A 1 113 ? -5.023 13.641 4.711 1 94.25 113 LEU A C 1
ATOM 917 O O . LEU A 1 113 ? -5.973 12.875 4.875 1 94.25 113 LEU A O 1
ATOM 921 N N . GLY A 1 114 ? -5.066 14.914 4.973 1 97.25 114 GLY A N 1
ATOM 922 C CA . GLY A 1 114 ? -6.27 15.516 5.516 1 97.25 114 GLY A CA 1
ATOM 923 C C . GLY A 1 114 ? -7.473 15.375 4.602 1 97.25 114 GLY A C 1
ATOM 924 O O . GLY A 1 114 ? -8.586 15.117 5.062 1 97.25 114 GLY A O 1
ATOM 925 N N . SER A 1 115 ? -7.258 15.555 3.355 1 95.5 115 SER A N 1
ATOM 926 C CA . SER A 1 115 ? -8.352 15.422 2.393 1 95.5 115 SER A CA 1
ATOM 927 C C . SER A 1 115 ? -8.883 14 2.352 1 95.5 115 SER A C 1
ATOM 929 O O . SER A 1 115 ? -10.086 13.789 2.197 1 95.5 115 SER A O 1
ATOM 931 N N . ARG A 1 116 ? -8 13.078 2.514 1 93.25 116 ARG A N 1
ATOM 932 C CA . ARG A 1 116 ? -8.43 11.68 2.531 1 93.25 116 ARG A CA 1
ATOM 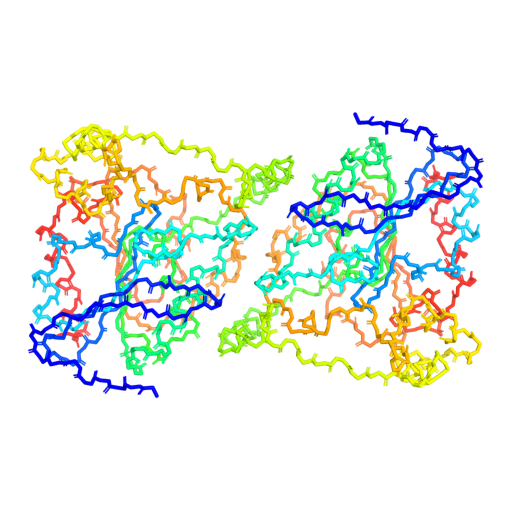933 C C . ARG A 1 116 ? -9.234 11.375 3.789 1 93.25 116 ARG A C 1
ATOM 935 O O . ARG A 1 116 ? -10.266 10.703 3.723 1 93.25 116 ARG A O 1
ATOM 942 N N . ILE A 1 117 ? -8.789 11.883 4.867 1 96.25 117 ILE A N 1
ATOM 943 C CA . ILE A 1 117 ? -9.492 11.68 6.129 1 96.25 117 ILE A CA 1
ATOM 944 C C . ILE A 1 117 ? -10.875 12.328 6.055 1 96.25 117 ILE A C 1
ATOM 946 O O . ILE A 1 117 ? -11.875 11.711 6.43 1 96.25 117 ILE A O 1
ATOM 950 N N . ALA A 1 118 ? -10.945 13.5 5.512 1 97.56 118 ALA A N 1
ATOM 951 C CA . ALA A 1 118 ? -12.211 14.211 5.387 1 97.56 118 ALA A CA 1
ATOM 952 C C . ALA A 1 118 ? -13.188 13.445 4.5 1 97.56 118 ALA A C 1
ATOM 954 O O . ALA A 1 118 ? -14.406 13.5 4.711 1 97.56 118 ALA A O 1
ATOM 955 N N . GLY A 1 119 ? -12.656 12.742 3.537 1 95.88 119 GLY A N 1
ATOM 956 C CA . GLY A 1 119 ? -13.484 11.938 2.654 1 95.88 119 GLY A CA 1
ATOM 957 C C . GLY A 1 119 ? -13.93 10.633 3.281 1 95.88 119 GLY A C 1
ATOM 958 O O . GLY A 1 119 ? -14.992 10.102 2.947 1 95.88 119 GLY A O 1
ATOM 959 N N . LEU A 1 120 ? -13.141 10.125 4.176 1 94.19 120 LEU A N 1
ATOM 960 C CA . LEU A 1 120 ? -13.406 8.844 4.816 1 94.19 120 LEU A CA 1
ATOM 961 C C . LEU A 1 120 ? -14.414 9 5.949 1 94.19 120 LEU A C 1
ATOM 963 O O . LEU A 1 120 ? -15.258 8.125 6.168 1 94.19 120 LEU A O 1
ATOM 967 N N . VAL A 1 121 ? -14.336 10.133 6.641 1 96.19 121 VAL A N 1
ATOM 968 C CA . VAL A 1 121 ? -15.234 10.383 7.762 1 96.19 121 VAL A CA 1
ATOM 969 C C . VAL A 1 121 ? -15.828 11.789 7.645 1 96.19 121 VAL A C 1
ATOM 971 O O . VAL A 1 121 ? -15.68 12.609 8.555 1 96.19 121 VAL A O 1
ATOM 974 N N . PRO A 1 122 ? -16.547 11.969 6.594 1 97.56 122 PRO A N 1
ATOM 975 C CA . PRO A 1 122 ? -17.062 13.312 6.336 1 97.56 122 PRO A CA 1
ATOM 976 C C . PRO A 1 122 ? -17.953 13.828 7.465 1 97.56 122 PRO A C 1
ATOM 978 O O . PRO A 1 122 ? -18.047 15.039 7.68 1 97.56 122 PRO A O 1
ATOM 981 N N . GLU A 1 123 ? -18.516 12.945 8.227 1 97.62 123 GLU A N 1
ATOM 982 C CA . GLU A 1 123 ? -19.422 13.328 9.297 1 97.62 123 GLU A CA 1
ATOM 983 C C . GLU A 1 123 ? -18.672 13.867 10.5 1 97.62 123 GLU A C 1
ATOM 985 O O . GLU A 1 123 ? -19.25 14.508 11.375 1 97.62 123 GLU A O 1
ATOM 990 N N . ARG A 1 124 ? -17.359 13.688 10.523 1 98.19 124 ARG A N 1
ATOM 991 C CA . ARG A 1 124 ? -16.578 14.062 11.703 1 98.19 124 ARG A CA 1
ATOM 992 C C . ARG A 1 124 ? -15.758 15.32 11.445 1 98.19 124 ARG A C 1
ATOM 994 O O . ARG A 1 124 ? -15.297 15.969 12.383 1 98.19 124 ARG A O 1
ATOM 1001 N N . VAL A 1 125 ? -15.539 15.695 10.203 1 98.69 125 VAL A N 1
ATOM 1002 C CA . VAL A 1 125 ? -14.641 16.797 9.891 1 98.69 125 VAL A CA 1
ATOM 1003 C C . VAL A 1 125 ? -15.453 18.078 9.656 1 98.69 125 VAL A C 1
ATOM 1005 O O . VAL A 1 125 ? -16.312 18.125 8.773 1 98.69 125 VAL A O 1
ATOM 1008 N N . GLU A 1 126 ? -15.109 19.078 10.375 1 98.69 126 GLU A N 1
ATOM 1009 C CA . GLU A 1 126 ? -15.883 20.312 10.352 1 98.69 126 GLU A CA 1
ATOM 1010 C C . GLU A 1 126 ? -15.336 21.281 9.312 1 98.69 126 GLU A C 1
ATOM 1012 O O . GLU A 1 126 ? -16.078 22.125 8.789 1 98.69 126 GLU A O 1
ATOM 1017 N N . SER A 1 127 ? -14.094 21.234 9.07 1 98.81 127 SER A N 1
ATOM 1018 C CA . SER A 1 127 ? -13.469 22.031 8.016 1 98.81 127 SER A CA 1
ATOM 1019 C C . SER A 1 127 ? -12.125 21.438 7.605 1 98.81 127 SER A C 1
ATOM 1021 O O . SER A 1 127 ? -11.5 20.703 8.383 1 98.81 127 SER A O 1
ATOM 1023 N N . LEU A 1 128 ? -11.703 21.688 6.406 1 98.62 128 LEU A N 1
ATOM 1024 C CA . LEU A 1 128 ? -10.422 21.25 5.855 1 98.62 128 LEU A CA 1
ATOM 1025 C C . LEU A 1 128 ? -9.672 22.422 5.227 1 98.62 128 LEU A C 1
ATOM 1027 O O . LEU A 1 128 ? -10.156 23.031 4.277 1 98.62 128 LEU A O 1
ATOM 1031 N N . VAL A 1 129 ? -8.555 22.766 5.789 1 98.81 129 VAL A N 1
ATOM 1032 C CA . VAL A 1 129 ? -7.633 23.719 5.176 1 98.81 129 VAL A CA 1
ATOM 1033 C C . VAL A 1 129 ? -6.398 22.984 4.66 1 98.81 129 VAL A C 1
ATOM 1035 O O . VAL A 1 129 ? -5.68 22.359 5.438 1 98.81 129 VAL A O 1
ATOM 1038 N N . CYS A 1 130 ? -6.172 23.094 3.4 1 97.81 130 CYS A N 1
ATOM 1039 C CA . CYS A 1 130 ? -5.047 22.422 2.76 1 97.81 130 CYS A CA 1
ATOM 1040 C C . CYS A 1 130 ? -4.074 23.422 2.162 1 97.81 130 CYS A C 1
ATOM 1042 O O . CYS A 1 130 ? -4.426 24.156 1.237 1 97.81 130 CYS A O 1
ATOM 1044 N N . LEU A 1 131 ? -2.887 23.422 2.684 1 98.25 131 LEU A N 1
ATOM 1045 C CA . LEU A 1 131 ? -1.789 24.172 2.08 1 98.25 131 LEU A CA 1
ATOM 1046 C C . LEU A 1 131 ? -1.041 23.312 1.063 1 98.25 131 LEU A C 1
ATOM 1048 O O . LEU A 1 131 ? -0.194 22.5 1.436 1 98.25 131 LEU A O 1
ATOM 1052 N N . GLU A 1 132 ? -1.396 23.375 -0.206 1 94.56 132 GLU A N 1
ATOM 1053 C CA . GLU A 1 132 ? -0.83 22.594 -1.308 1 94.56 132 GLU A CA 1
ATOM 1054 C C . GLU A 1 132 ? -0.883 21.094 -1.016 1 94.56 132 GLU A C 1
ATOM 1056 O O . GLU A 1 132 ? 0.125 20.406 -1.139 1 94.56 132 GLU A O 1
ATOM 1061 N N . GLY A 1 133 ? -1.988 20.547 -0.93 1 88.25 133 GLY A N 1
ATOM 1062 C CA . GLY A 1 133 ? -2.107 19.156 -0.492 1 88.25 133 GLY A CA 1
ATOM 1063 C C . GLY A 1 133 ? -2.672 18.234 -1.56 1 88.25 133 GLY A C 1
ATOM 1064 O O . GLY A 1 133 ? -2.594 17.016 -1.438 1 88.25 133 GLY A O 1
ATOM 1065 N N . PHE A 1 134 ? -3.117 18.812 -2.607 1 84.12 134 PHE A N 1
ATOM 1066 C CA . PHE A 1 134 ? -3.74 18 -3.641 1 84.12 134 PHE A CA 1
ATOM 1067 C C . PHE A 1 134 ? -2.746 17.672 -4.75 1 84.12 134 PHE A C 1
ATOM 1069 O O . PHE A 1 134 ? -1.789 18.422 -4.969 1 84.12 134 PHE A O 1
ATOM 1076 N N . SER A 1 135 ? -2.922 16.516 -5.266 1 76.94 135 SER A N 1
ATOM 1077 C CA . SER A 1 135 ? -2.037 16.094 -6.348 1 76.94 135 SER A CA 1
ATOM 1078 C C . SER A 1 135 ? -2.818 15.836 -7.633 1 76.94 135 SER A C 1
ATOM 1080 O O . SER A 1 135 ? -3.992 15.469 -7.586 1 76.94 135 SER A O 1
ATOM 1082 N N . SER A 1 136 ? -2.029 16.078 -8.641 1 71.62 136 SER A N 1
ATOM 1083 C CA . SER A 1 136 ? -2.602 15.758 -9.945 1 71.62 136 SER A CA 1
ATOM 1084 C C . SER A 1 136 ? -2.762 14.25 -10.125 1 71.62 136 SER A C 1
ATOM 1086 O O . SER A 1 136 ? -2.039 13.461 -9.508 1 71.62 136 SER A O 1
ATOM 1088 N N . LEU A 1 137 ? -3.754 13.93 -10.938 1 69.5 137 LEU A N 1
ATOM 1089 C CA . LEU A 1 137 ? -3.895 12.523 -11.312 1 69.5 137 LEU A CA 1
ATOM 1090 C C . LEU A 1 137 ? -2.797 12.109 -12.289 1 69.5 137 LEU A C 1
ATOM 1092 O O . LEU A 1 137 ? -2.584 12.773 -13.305 1 69.5 137 LEU A O 1
ATOM 1096 N N . PRO A 1 138 ? -2.146 11.117 -11.906 1 71.06 138 PRO A N 1
ATOM 1097 C CA . PRO A 1 138 ? -0.979 10.789 -12.727 1 71.06 138 PRO A CA 1
ATOM 1098 C C . PRO A 1 138 ? -1.359 10.219 -14.086 1 71.06 138 PRO A C 1
ATOM 1100 O O . PRO A 1 138 ? -2.432 9.625 -14.242 1 71.06 138 PRO A O 1
ATOM 1103 N N . ASN A 1 139 ? -0.554 10.602 -15.07 1 77.38 139 ASN A N 1
ATOM 1104 C CA . ASN A 1 139 ? -0.572 9.859 -16.312 1 77.38 139 ASN A CA 1
ATOM 1105 C C . ASN A 1 139 ? -0.24 8.383 -16.094 1 77.38 139 ASN A C 1
ATOM 1107 O O . ASN A 1 139 ? 0.805 8.055 -15.531 1 77.38 139 ASN A O 1
ATOM 1111 N N . PRO A 1 140 ? -1.146 7.516 -16.5 1 80.62 140 PRO A N 1
ATOM 1112 C CA . PRO A 1 140 ? -0.958 6.098 -16.172 1 80.62 140 PRO A CA 1
ATOM 1113 C C . PRO A 1 140 ? 0.347 5.531 -16.719 1 80.62 140 PRO A C 1
ATOM 1115 O O . PRO A 1 140 ? 0.953 4.652 -16.109 1 80.62 140 PRO A O 1
ATOM 1118 N N . GLU A 1 141 ? 0.742 5.992 -17.906 1 87.19 141 GLU A N 1
ATOM 1119 C CA . GLU A 1 141 ? 1.999 5.496 -18.453 1 87.19 141 GLU A CA 1
ATOM 1120 C C . GLU A 1 141 ? 3.191 5.98 -17.641 1 87.19 141 GLU A C 1
ATOM 1122 O O . GLU A 1 141 ? 4.148 5.234 -17.422 1 87.19 141 GLU A O 1
ATOM 1127 N N . LYS A 1 142 ? 3.113 7.191 -17.156 1 82.56 142 LYS A N 1
ATOM 1128 C CA . LYS A 1 142 ? 4.164 7.695 -16.281 1 82.56 142 LYS A CA 1
ATOM 1129 C C . LYS A 1 142 ? 4.191 6.93 -14.961 1 82.56 142 LYS A C 1
ATOM 1131 O O . LYS A 1 142 ? 5.262 6.629 -14.43 1 82.56 142 LYS A O 1
ATOM 1136 N N . GLU A 1 143 ? 3.066 6.66 -14.5 1 82.69 143 GLU A N 1
ATOM 1137 C CA . GLU A 1 143 ? 2.955 5.871 -13.273 1 82.69 143 GLU A CA 1
ATOM 1138 C C . GLU A 1 143 ? 3.549 4.477 -13.461 1 82.69 143 GLU A C 1
ATOM 1140 O O . GLU A 1 143 ? 4.262 3.979 -12.586 1 82.69 143 GLU A O 1
ATOM 1145 N N . ARG A 1 144 ? 3.238 3.855 -14.586 1 86.75 144 ARG A N 1
ATOM 1146 C CA . ARG A 1 144 ? 3.76 2.523 -14.883 1 86.75 144 ARG A CA 1
ATOM 1147 C C . ARG A 1 144 ? 5.285 2.525 -14.898 1 86.75 144 ARG A C 1
ATOM 1149 O O . ARG A 1 144 ? 5.918 1.656 -14.289 1 86.75 144 ARG A O 1
ATOM 1156 N N . LYS A 1 145 ? 5.871 3.482 -15.562 1 87.81 145 LYS A N 1
ATOM 1157 C CA . LYS A 1 145 ? 7.324 3.57 -15.672 1 87.81 145 LYS A CA 1
ATOM 1158 C C . LYS A 1 145 ? 7.965 3.807 -14.305 1 87.81 145 LYS A C 1
ATOM 1160 O O . LYS A 1 145 ? 8.984 3.195 -13.977 1 87.81 145 LYS A O 1
ATOM 1165 N N . ARG A 1 146 ? 7.32 4.688 -13.539 1 84.12 146 ARG A N 1
ATOM 1166 C CA . ARG A 1 146 ? 7.82 4.969 -12.203 1 84.12 146 ARG A CA 1
ATOM 1167 C C . ARG A 1 146 ? 7.754 3.727 -11.32 1 84.12 146 ARG A C 1
ATOM 1169 O O . ARG A 1 146 ? 8.688 3.438 -10.57 1 84.12 146 ARG A O 1
ATOM 1176 N N . PHE A 1 147 ? 6.703 3.041 -11.469 1 86.12 147 PHE A N 1
ATOM 1177 C CA . PHE A 1 147 ? 6.504 1.842 -10.664 1 86.12 147 PHE A CA 1
ATOM 1178 C C . PHE A 1 147 ? 7.512 0.763 -11.047 1 86.12 147 PHE A C 1
ATOM 1180 O O . PHE A 1 147 ? 8.109 0.13 -10.172 1 86.12 147 PHE A O 1
ATOM 1187 N N . ARG A 1 148 ? 7.68 0.556 -12.289 1 88.19 148 ARG A N 1
ATOM 1188 C CA . ARG A 1 148 ? 8.656 -0.418 -12.766 1 88.19 148 ARG A CA 1
ATOM 1189 C C . ARG A 1 148 ? 10.055 -0.094 -12.25 1 88.19 148 ARG A C 1
ATOM 1191 O O . ARG A 1 148 ? 10.75 -0.973 -11.734 1 88.19 148 ARG A O 1
ATOM 1198 N N . SER A 1 149 ? 10.414 1.16 -12.352 1 88.31 149 SER A N 1
ATOM 1199 C CA . SER A 1 149 ? 11.727 1.594 -11.883 1 88.31 149 SER A CA 1
ATOM 1200 C C . SER A 1 149 ? 11.883 1.389 -10.383 1 88.31 149 SER A C 1
ATOM 1202 O O . SER A 1 149 ? 12.93 0.938 -9.914 1 88.31 149 SER A O 1
ATOM 1204 N N . TRP A 1 150 ? 10.852 1.729 -9.688 1 86.75 150 TRP A N 1
ATOM 1205 C CA . TRP A 1 150 ? 10.883 1.547 -8.242 1 86.75 150 TRP A CA 1
ATOM 1206 C C . TRP A 1 150 ? 11.047 0.074 -7.879 1 86.75 150 TRP A C 1
ATOM 1208 O O . TRP A 1 150 ? 11.812 -0.272 -6.984 1 86.75 150 TRP A O 1
ATOM 1218 N N . LEU A 1 151 ? 10.367 -0.791 -8.578 1 87.56 151 LEU A N 1
ATOM 1219 C CA . LEU A 1 151 ? 10.422 -2.223 -8.305 1 87.56 151 LEU A CA 1
ATOM 1220 C C . LEU A 1 151 ? 11.836 -2.76 -8.492 1 87.56 151 LEU A C 1
ATOM 1222 O O . LEU A 1 151 ? 12.266 -3.654 -7.758 1 87.56 151 LEU A O 1
ATOM 1226 N N . GLU A 1 152 ? 12.531 -2.227 -9.398 1 87.81 152 GLU A N 1
ATOM 1227 C CA . GLU A 1 152 ? 13.891 -2.682 -9.703 1 87.81 152 GLU A CA 1
ATOM 1228 C C . GLU A 1 152 ? 14.867 -2.303 -8.602 1 87.81 152 GLU A C 1
ATOM 1230 O O . GLU A 1 152 ? 15.906 -2.945 -8.43 1 87.81 152 GLU A O 1
ATOM 1235 N N . THR A 1 153 ? 14.5 -1.279 -7.789 1 86.62 153 THR A N 1
ATOM 1236 C CA . THR A 1 153 ? 15.453 -0.779 -6.801 1 86.62 153 THR A CA 1
ATOM 1237 C C . THR A 1 153 ? 14.805 -0.705 -5.418 1 86.62 153 THR A C 1
ATOM 1239 O O . THR A 1 153 ? 15.297 0.007 -4.539 1 86.62 153 THR A O 1
ATOM 1242 N N . TRP A 1 154 ? 13.719 -1.38 -5.238 1 84.88 154 TRP A N 1
ATOM 1243 C CA . TRP A 1 154 ? 12.906 -1.19 -4.047 1 84.88 154 TRP A CA 1
ATOM 1244 C C . TRP A 1 154 ? 13.695 -1.538 -2.785 1 84.88 154 TRP A C 1
ATOM 1246 O O . TRP A 1 154 ? 13.461 -0.96 -1.722 1 84.88 154 TRP A O 1
ATOM 1256 N N . GLU A 1 155 ? 14.664 -2.426 -2.859 1 86.5 155 GLU A N 1
ATOM 1257 C CA . GLU A 1 155 ? 15.406 -2.854 -1.678 1 86.5 155 GLU A CA 1
ATOM 1258 C C . GLU A 1 155 ? 16.312 -1.736 -1.156 1 86.5 155 GLU A C 1
ATOM 1260 O O . GLU A 1 155 ? 16.766 -1.78 -0.011 1 86.5 155 GLU A O 1
ATOM 1265 N N . ASN A 1 156 ? 16.562 -0.79 -2.08 1 82.88 156 ASN A N 1
ATOM 1266 C CA . ASN A 1 156 ? 17.312 0.378 -1.644 1 82.88 156 ASN A CA 1
ATOM 1267 C C . ASN A 1 156 ? 16.531 1.215 -0.64 1 82.88 156 ASN A C 1
ATOM 1269 O O . ASN A 1 156 ? 17.094 2.057 0.057 1 82.88 156 ASN A O 1
ATOM 1273 N N . SER A 1 157 ? 15.242 0.921 -0.506 1 82.19 157 SER A N 1
ATOM 1274 C CA . SER A 1 157 ? 14.367 1.72 0.344 1 82.19 157 SER A CA 1
ATOM 1275 C C . SER A 1 157 ? 14.008 0.974 1.626 1 82.19 157 SER A C 1
ATOM 1277 O O . SER A 1 157 ? 13.109 1.388 2.361 1 82.19 157 SER A O 1
ATOM 1279 N N . LEU A 1 158 ? 14.742 -0.082 1.902 1 87.06 158 LEU A N 1
ATOM 1280 C CA . LEU A 1 158 ? 14.383 -0.901 3.055 1 87.06 158 LEU A CA 1
ATOM 1281 C C . LEU A 1 158 ? 14.945 -0.306 4.34 1 87.06 158 LEU A C 1
ATOM 1283 O O . LEU A 1 158 ? 16.094 0.136 4.371 1 87.06 158 LEU A O 1
ATOM 1287 N N . ALA A 1 159 ? 14.102 -0.322 5.305 1 84.06 159 ALA A N 1
ATOM 1288 C CA . ALA A 1 159 ? 14.547 0.064 6.641 1 84.06 159 ALA A CA 1
ATOM 1289 C C . ALA A 1 159 ? 15.352 -1.053 7.293 1 84.06 159 ALA A C 1
ATOM 1291 O O . ALA A 1 159 ? 15.258 -2.215 6.887 1 84.06 159 ALA A O 1
ATOM 1292 N N . GLY A 1 160 ? 16.141 -0.791 8.398 1 70.94 160 GLY A N 1
ATOM 1293 C CA . GLY A 1 160 ? 16.844 -1.764 9.227 1 70.94 160 GLY A CA 1
ATOM 1294 C C . GLY A 1 160 ? 18.203 -2.15 8.68 1 70.94 160 GLY A C 1
ATOM 1295 O O . GLY A 1 160 ? 19.062 -2.611 9.43 1 70.94 160 GLY A O 1
ATOM 1296 N N . ARG A 1 161 ? 18.297 -2.168 7.316 1 65.06 161 ARG A N 1
ATOM 1297 C CA . ARG A 1 161 ? 19.609 -2.525 6.82 1 65.06 161 ARG A CA 1
ATOM 1298 C C . ARG A 1 161 ? 20.656 -1.503 7.258 1 65.06 161 ARG A C 1
ATOM 1300 O O . ARG A 1 161 ? 20.312 -0.455 7.809 1 65.06 161 ARG A O 1
ATOM 1307 N N . GLU A 1 162 ? 21.953 -1.855 7.117 1 62.91 162 GLU A N 1
ATOM 1308 C CA . GLU A 1 162 ? 23.031 -0.972 7.52 1 62.91 162 GLU A CA 1
ATOM 1309 C C . GLU A 1 162 ? 22.719 0.481 7.172 1 62.91 162 GLU A C 1
ATOM 1311 O O . GLU A 1 162 ? 22.844 0.887 6.016 1 62.91 162 GLU A O 1
ATOM 1316 N N . ARG A 1 163 ? 21.844 1.041 7.992 1 62.88 163 ARG A N 1
ATOM 1317 C CA . ARG A 1 163 ? 21.5 2.441 7.766 1 62.88 163 ARG A CA 1
ATOM 1318 C C . ARG A 1 163 ? 22.766 3.299 7.664 1 62.88 163 ARG A C 1
ATOM 1320 O O . ARG A 1 163 ? 23.672 3.168 8.477 1 62.88 163 ARG A O 1
ATOM 1327 N N . LYS A 1 164 ? 22.969 3.727 6.426 1 62.97 164 LYS A N 1
ATOM 1328 C CA . LYS A 1 164 ? 24.062 4.691 6.312 1 62.97 164 LYS A CA 1
ATOM 1329 C C . LYS A 1 164 ? 23.922 5.801 7.352 1 62.97 164 LYS A C 1
ATOM 1331 O O . LYS A 1 164 ? 22.828 6.266 7.629 1 62.97 164 LYS A O 1
ATOM 1336 N N . ARG A 1 165 ? 25.062 6.02 8.031 1 69.56 165 ARG A N 1
ATOM 1337 C CA . ARG A 1 165 ? 25.109 7.117 8.992 1 69.56 165 ARG A CA 1
ATOM 1338 C C . ARG A 1 165 ? 24.703 8.43 8.328 1 69.56 165 ARG A C 1
ATOM 1340 O O . ARG A 1 165 ? 25.188 8.766 7.246 1 69.56 165 ARG A O 1
ATOM 1347 N N . GLN A 1 166 ? 23.719 9.125 8.938 1 84.44 166 GLN A N 1
ATOM 1348 C CA . GLN A 1 166 ? 23.375 10.461 8.461 1 84.44 166 GLN A CA 1
ATOM 1349 C C . GLN A 1 166 ? 24.547 11.43 8.625 1 84.44 166 GLN A C 1
ATOM 1351 O O . GLN A 1 166 ? 25.281 11.352 9.617 1 84.44 166 GLN A O 1
ATOM 1356 N N . LYS A 1 167 ? 24.703 12.25 7.66 1 86.75 167 LYS A N 1
ATOM 1357 C CA . LYS A 1 167 ? 25.656 13.336 7.828 1 86.75 167 LYS A CA 1
ATOM 1358 C C . LYS A 1 167 ? 25.234 14.281 8.945 1 86.75 167 LYS A C 1
ATOM 1360 O O . LYS A 1 167 ? 24.062 14.672 9.031 1 86.75 167 LYS A O 1
ATOM 1365 N N . SER A 1 168 ? 26.219 14.508 9.766 1 93.56 168 SER A N 1
ATOM 1366 C CA . SER A 1 168 ? 25.922 15.398 10.891 1 93.56 168 SER A CA 1
ATOM 1367 C C . SER A 1 168 ? 26.297 16.844 10.555 1 93.56 168 SER A C 1
ATOM 1369 O O . SER A 1 168 ? 27.047 17.094 9.625 1 93.56 168 SER A O 1
ATOM 1371 N N . PHE A 1 169 ? 25.625 17.719 11.297 1 96.25 169 PHE A N 1
ATOM 1372 C CA . PHE A 1 169 ? 25.953 19.141 11.297 1 96.25 169 PHE A CA 1
ATOM 1373 C C . PHE A 1 169 ? 26.703 19.516 12.562 1 96.25 169 PHE A C 1
ATOM 1375 O O . PHE A 1 169 ? 26.453 18.953 13.633 1 96.25 169 PHE A O 1
ATOM 1382 N N . ARG A 1 170 ? 27.703 20.516 12.398 1 95.44 170 ARG A N 1
ATOM 1383 C CA . ARG A 1 170 ? 28.453 20.953 13.57 1 95.44 170 ARG A CA 1
ATOM 1384 C C . ARG A 1 170 ? 27.547 21.594 14.609 1 95.44 170 ARG A C 1
ATOM 1386 O O . ARG A 1 170 ? 27.766 21.438 15.812 1 95.44 170 ARG A O 1
ATOM 1393 N N . ASN A 1 171 ? 26.484 22.297 14.078 1 96.44 171 ASN A N 1
ATOM 1394 C CA . ASN A 1 171 ? 25.5 22.984 14.906 1 96.44 171 ASN A CA 1
ATOM 1395 C C . ASN A 1 171 ? 24.219 23.266 14.133 1 96.44 171 ASN A C 1
ATOM 1397 O O . ASN A 1 171 ? 24.125 22.953 12.945 1 96.44 171 ASN A O 1
ATOM 1401 N N . VAL A 1 172 ? 23.25 23.812 14.82 1 97.44 172 VAL A N 1
ATOM 1402 C CA . VAL A 1 172 ? 21.938 24.078 14.234 1 97.44 172 VAL A CA 1
ATOM 1403 C C . VAL A 1 172 ? 22.062 25.141 13.148 1 97.44 172 VAL A C 1
ATOM 1405 O O . VAL A 1 172 ? 21.344 25.094 12.148 1 97.44 172 VAL A O 1
ATOM 1408 N N . GLU A 1 173 ? 22.969 26.031 13.281 1 97.25 173 GLU A N 1
ATOM 1409 C CA . GLU A 1 173 ? 23.188 27.078 12.297 1 97.25 173 GLU A CA 1
ATOM 1410 C C . GLU A 1 173 ? 23.609 26.484 10.953 1 97.25 173 GLU A C 1
ATOM 1412 O O . GLU A 1 173 ? 23.188 26.969 9.898 1 97.25 173 GLU A O 1
ATOM 1417 N N . GLU A 1 174 ? 24.516 25.516 11.055 1 97.25 174 GLU A N 1
ATOM 1418 C CA . GLU A 1 174 ? 24.906 24.844 9.828 1 97.25 174 GLU A CA 1
ATOM 1419 C C . GLU A 1 174 ? 23.719 24.156 9.156 1 97.25 174 GLU A C 1
ATOM 1421 O O . GLU A 1 174 ? 23.578 24.219 7.934 1 97.25 174 GLU A O 1
ATOM 1426 N N . ALA A 1 175 ? 22.938 23.516 9.953 1 97.06 175 ALA A N 1
ATOM 1427 C CA . ALA A 1 175 ? 21.719 22.906 9.422 1 97.06 175 ALA A CA 1
ATOM 1428 C C . ALA A 1 175 ? 20.828 23.953 8.766 1 97.06 175 ALA A C 1
ATOM 1430 O O . ALA A 1 175 ? 20.266 23.719 7.688 1 97.06 175 ALA A O 1
ATOM 1431 N N . ALA A 1 176 ? 20.672 25.078 9.422 1 97.5 176 ALA A N 1
ATOM 1432 C CA . ALA A 1 176 ? 19.859 26.172 8.883 1 97.5 176 ALA A CA 1
ATOM 1433 C C . ALA A 1 176 ? 20.375 26.625 7.52 1 97.5 176 ALA A C 1
ATOM 1435 O O . ALA A 1 176 ? 19.594 26.875 6.605 1 97.5 176 ALA A O 1
ATOM 1436 N N . SER A 1 177 ? 21.656 26.688 7.395 1 95.94 177 SER A N 1
ATOM 1437 C CA . SER A 1 177 ? 22.25 27.094 6.129 1 95.94 177 SER A CA 1
ATOM 1438 C C . SER A 1 177 ? 21.938 26.109 5.016 1 95.94 177 SER A C 1
ATOM 1440 O O . SER A 1 177 ? 21.75 26.484 3.863 1 95.94 177 SER A O 1
ATOM 1442 N N . ARG A 1 178 ? 21.844 24.875 5.375 1 95 178 ARG A N 1
ATOM 1443 C CA . ARG A 1 178 ? 21.547 23.844 4.398 1 95 178 ARG A CA 1
ATOM 1444 C C . ARG A 1 178 ? 20.078 23.906 3.963 1 95 178 ARG A C 1
ATOM 1446 O O . ARG A 1 178 ? 19.719 23.359 2.916 1 95 178 ARG A O 1
ATOM 1453 N N . LEU A 1 179 ? 19.266 24.531 4.758 1 95.31 179 LEU A N 1
ATOM 1454 C CA . LEU A 1 179 ? 17.844 24.641 4.449 1 95.31 179 LEU A CA 1
ATOM 1455 C C . LEU A 1 179 ? 17.562 25.828 3.529 1 95.31 179 LEU A C 1
ATOM 1457 O O . LEU A 1 179 ? 16.484 25.922 2.938 1 95.31 179 LEU A O 1
ATOM 1461 N N . SER A 1 180 ? 18.453 26.688 3.389 1 94.12 180 SER A N 1
ATOM 1462 C CA . SER A 1 180 ? 18.266 27.953 2.691 1 94.12 180 SER A CA 1
ATOM 1463 C C . SER A 1 180 ? 17.75 27.734 1.273 1 94.12 180 SER A C 1
ATOM 1465 O O . SER A 1 180 ? 16.828 28.422 0.831 1 94.12 180 SER A O 1
ATOM 1467 N N . PRO A 1 181 ? 18.266 26.75 0.534 1 91.88 181 PRO A N 1
ATOM 1468 C CA . PRO A 1 181 ? 17.734 26.547 -0.815 1 91.88 181 PRO A CA 1
ATOM 1469 C C . PRO A 1 181 ? 16.281 26.094 -0.812 1 91.88 181 PRO A C 1
ATOM 1471 O O . PRO A 1 181 ? 15.547 26.328 -1.778 1 91.88 181 PRO A O 1
ATOM 1474 N N . VAL A 1 182 ? 15.828 25.469 0.181 1 89.31 182 VAL A N 1
ATOM 1475 C CA . VAL A 1 182 ? 14.469 24.969 0.319 1 89.31 182 VAL A CA 1
ATOM 1476 C C . VAL A 1 182 ? 13.523 26.109 0.672 1 89.31 182 VAL A C 1
ATOM 1478 O O . VAL A 1 182 ? 12.344 26.094 0.302 1 89.31 182 VAL A O 1
ATOM 1481 N N . TYR A 1 183 ? 14.102 27.078 1.405 1 91.88 183 TYR A N 1
ATOM 1482 C CA . TYR A 1 183 ? 13.344 28.25 1.857 1 91.88 183 TYR A CA 1
ATOM 1483 C C . TYR A 1 183 ? 13.977 29.531 1.359 1 91.88 183 TYR A C 1
ATOM 1485 O O . TYR A 1 183 ? 14.414 30.375 2.158 1 91.88 183 TYR A O 1
ATOM 1493 N N . PRO A 1 184 ? 13.891 29.781 0.145 1 91.25 184 PRO A N 1
ATOM 1494 C CA . PRO A 1 184 ? 14.672 30.875 -0.433 1 91.25 184 PRO A CA 1
ATOM 1495 C C . PRO A 1 184 ? 14.18 32.25 0.018 1 91.25 184 PRO A C 1
ATOM 1497 O O . PRO A 1 184 ? 14.883 33.25 -0.148 1 91.25 184 PRO A O 1
ATOM 1500 N N . ARG A 1 185 ? 13.07 32.375 0.681 1 92.94 185 ARG A N 1
ATOM 1501 C CA . ARG A 1 185 ? 12.484 33.656 1.022 1 92.94 185 ARG A CA 1
ATOM 1502 C C . ARG A 1 185 ? 12.688 33.969 2.498 1 92.94 185 ARG A C 1
ATOM 1504 O O . ARG A 1 185 ? 12.359 35.062 2.951 1 92.94 185 ARG A O 1
ATOM 1511 N N . LEU A 1 186 ? 13.234 33.031 3.23 1 95.69 186 LEU A N 1
ATOM 1512 C CA . LEU A 1 186 ? 13.258 33.188 4.68 1 95.69 186 LEU A CA 1
ATOM 1513 C C . LEU A 1 186 ? 14.562 33.844 5.129 1 95.69 186 LEU A C 1
ATOM 1515 O O . LEU A 1 186 ? 15.641 33.5 4.625 1 95.69 186 LEU A O 1
ATOM 1519 N N . PRO A 1 187 ? 14.406 34.781 6.051 1 94.75 187 PRO A N 1
ATOM 1520 C CA . PRO A 1 187 ? 15.625 35.281 6.684 1 94.75 187 PRO A CA 1
ATOM 1521 C C . PRO A 1 187 ? 16.297 34.25 7.582 1 94.75 187 PRO A C 1
ATOM 1523 O O . PRO A 1 187 ? 15.672 33.25 7.934 1 94.75 187 PRO A O 1
ATOM 1526 N N . LYS A 1 188 ? 17.469 34.5 7.953 1 94.69 188 LYS A N 1
ATOM 1527 C CA . LYS A 1 188 ? 18.281 33.562 8.711 1 94.69 188 LYS A CA 1
ATOM 1528 C C . LYS A 1 188 ? 17.641 33.219 10.055 1 94.69 188 LYS A C 1
ATOM 1530 O O . LYS A 1 188 ? 17.703 32.094 10.508 1 94.69 188 LYS A O 1
ATOM 1535 N N . GLU A 1 189 ? 17.062 34.188 10.625 1 95.5 189 GLU A N 1
ATOM 1536 C CA . GLU A 1 189 ? 16.469 34 11.938 1 95.5 189 GLU A CA 1
ATOM 1537 C C . GLU A 1 189 ? 15.344 32.969 11.883 1 95.5 189 GLU A C 1
ATOM 1539 O O . GLU A 1 189 ? 15.203 32.156 12.789 1 95.5 189 GLU A O 1
ATOM 1544 N N . ARG A 1 190 ? 14.586 33 10.898 1 96.06 190 ARG A N 1
ATOM 1545 C CA . ARG A 1 190 ? 13.492 32.031 10.742 1 96.06 190 ARG A CA 1
ATOM 1546 C C . ARG A 1 190 ? 14.016 30.656 10.367 1 96.06 190 ARG A C 1
ATOM 1548 O O . ARG A 1 190 ? 13.469 29.641 10.805 1 96.06 190 ARG A O 1
ATOM 1555 N N . LEU A 1 191 ? 15.055 30.656 9.57 1 97.5 191 LEU A N 1
ATOM 1556 C CA . LEU A 1 191 ? 15.688 29.391 9.219 1 97.5 191 LEU A CA 1
ATOM 1557 C C . LEU A 1 191 ? 16.203 28.688 10.469 1 97.5 191 LEU A C 1
ATOM 1559 O O . LEU A 1 191 ? 16.141 27.453 10.555 1 97.5 191 LEU A O 1
ATOM 1563 N N . LEU A 1 192 ? 16.688 29.469 11.32 1 97.56 192 LEU A N 1
ATOM 1564 C CA . LEU A 1 192 ? 17.219 28.906 12.562 1 97.56 192 LEU A CA 1
ATOM 1565 C C . LEU A 1 192 ? 16.094 28.25 13.367 1 97.56 192 LEU A C 1
ATOM 1567 O O . LEU A 1 192 ? 16.297 27.172 13.961 1 97.56 192 LEU A O 1
ATOM 1571 N N . VAL A 1 193 ? 14.953 28.875 13.406 1 97.5 193 VAL A N 1
ATOM 1572 C CA . VAL A 1 193 ? 13.805 28.297 14.109 1 97.5 193 VAL A CA 1
ATOM 1573 C C . VAL A 1 193 ? 13.43 26.953 13.492 1 97.5 193 VAL A C 1
ATOM 1575 O O . VAL A 1 193 ? 13.242 25.969 14.203 1 97.5 193 VAL A O 1
ATOM 1578 N N . ILE A 1 194 ? 13.391 26.906 12.188 1 97.88 194 ILE A N 1
ATOM 1579 C CA . ILE A 1 194 ? 13.016 25.688 11.461 1 97.88 194 ILE A CA 1
ATOM 1580 C C . ILE A 1 194 ? 14.062 24.609 11.688 1 97.88 194 ILE A C 1
ATOM 1582 O O . ILE A 1 194 ? 13.719 23.469 12 1 97.88 194 ILE A O 1
ATOM 1586 N N . ALA A 1 195 ? 15.32 24.953 11.586 1 97.94 195 ALA A N 1
ATOM 1587 C CA . ALA A 1 195 ? 16.406 24 11.797 1 97.94 195 ALA A CA 1
ATOM 1588 C C . ALA A 1 195 ? 16.359 23.422 13.211 1 97.94 195 ALA A C 1
ATOM 1590 O O . ALA A 1 195 ? 16.672 22.25 13.414 1 97.94 195 ALA A O 1
ATOM 1591 N N . THR A 1 196 ? 15.961 24.25 14.094 1 97.44 196 THR A N 1
ATOM 1592 C CA . THR A 1 196 ? 15.953 23.844 15.492 1 97.44 196 THR A CA 1
ATOM 1593 C C . THR A 1 196 ? 14.961 22.703 15.711 1 97.44 196 THR A C 1
ATOM 1595 O O . THR A 1 196 ? 15.281 21.703 16.359 1 97.44 196 THR A O 1
ATOM 1598 N N . TYR A 1 197 ? 13.734 22.797 15.156 1 96.5 197 TYR A N 1
ATOM 1599 C CA . TYR A 1 197 ? 12.789 21.719 15.438 1 96.5 197 TYR A CA 1
ATOM 1600 C C . TYR A 1 197 ? 12.984 20.547 14.477 1 96.5 197 TYR A C 1
ATOM 1602 O O . TYR A 1 197 ? 12.445 19.453 14.703 1 96.5 197 TYR A O 1
ATOM 1610 N N . LEU A 1 198 ? 13.805 20.688 13.469 1 98 198 LEU A N 1
ATOM 1611 C CA . LEU A 1 198 ? 14.016 19.609 12.508 1 98 198 LEU A CA 1
ATOM 1612 C C . LEU A 1 198 ? 15.258 18.812 12.859 1 98 198 LEU A C 1
ATOM 1614 O O . LEU A 1 198 ? 15.531 17.781 12.234 1 98 198 LEU A O 1
ATOM 1618 N N . THR A 1 199 ? 16.047 19.266 13.82 1 97.94 199 THR A N 1
ATOM 1619 C CA . THR A 1 199 ? 17.281 18.562 14.141 1 97.94 199 THR A CA 1
ATOM 1620 C C . THR A 1 199 ? 17.281 18.078 15.594 1 97.94 199 THR A C 1
ATOM 1622 O O . THR A 1 199 ? 16.484 18.562 16.406 1 97.94 199 THR A O 1
ATOM 1625 N N . LYS A 1 200 ? 18.047 17.125 15.844 1 97 200 LYS A N 1
ATOM 1626 C CA . LYS A 1 200 ? 18.312 16.656 17.188 1 97 200 LYS A CA 1
ATOM 1627 C C . LYS A 1 200 ? 19.812 16.5 17.438 1 97 200 LYS A C 1
ATOM 1629 O O . LYS A 1 200 ? 20.578 16.234 16.516 1 97 200 LYS A O 1
ATOM 1634 N N . PRO A 1 201 ? 20.25 16.672 18.656 1 96.38 201 PRO A N 1
ATOM 1635 C CA . PRO A 1 201 ? 21.672 16.531 18.969 1 96.38 201 PRO A CA 1
ATOM 1636 C C . PRO A 1 201 ? 22.125 15.07 19 1 96.38 201 PRO A C 1
ATOM 1638 O O . PRO A 1 201 ? 21.375 14.195 19.438 1 96.38 201 PRO A O 1
ATOM 1641 N N . VAL A 1 202 ? 23.281 14.891 18.438 1 94.38 202 VAL A N 1
ATOM 1642 C CA . VAL A 1 202 ? 24 13.617 18.562 1 94.38 202 VAL A CA 1
ATOM 1643 C C . VAL A 1 202 ? 25.422 13.859 19.047 1 94.38 202 VAL A C 1
ATOM 1645 O O . VAL A 1 202 ? 25.797 14.992 19.359 1 94.38 202 VAL A O 1
ATOM 1648 N N . GLU A 1 203 ? 26.156 12.758 19.25 1 91.88 203 GLU A N 1
ATOM 1649 C CA . GLU A 1 203 ? 27.484 12.859 19.828 1 91.88 203 GLU A CA 1
ATOM 1650 C C . GLU A 1 203 ? 28.359 13.82 19.016 1 91.88 203 GLU A C 1
ATOM 1652 O O . GLU A 1 203 ? 29.062 14.656 19.594 1 91.88 203 GLU A O 1
ATOM 1657 N N . ASP A 1 204 ? 28.25 13.758 17.688 1 90.44 204 ASP A N 1
ATOM 1658 C CA . ASP A 1 204 ? 29.141 14.523 16.812 1 90.44 204 ASP A CA 1
ATOM 1659 C C . ASP A 1 204 ? 28.422 15.711 16.188 1 90.44 204 ASP A C 1
ATOM 1661 O O . ASP A 1 204 ? 28.766 16.156 15.094 1 90.44 204 ASP A O 1
ATOM 1665 N N . GLY A 1 205 ? 27.359 16.25 16.922 1 96.44 205 GLY A N 1
ATOM 1666 C CA . GLY A 1 205 ? 26.656 17.391 16.375 1 96.44 205 GLY A CA 1
ATOM 1667 C C . GLY A 1 205 ? 25.141 17.234 16.359 1 96.44 205 GLY A C 1
ATOM 1668 O O . GLY A 1 205 ? 24.547 16.906 17.391 1 96.44 205 GLY A O 1
ATOM 1669 N N . PHE A 1 206 ? 24.641 17.562 15.148 1 97.44 206 PHE A N 1
ATOM 1670 C CA . PHE A 1 206 ? 23.203 17.484 14.961 1 97.44 206 PHE A CA 1
ATOM 1671 C C . PHE A 1 206 ? 22.859 16.688 13.711 1 97.44 206 PHE A C 1
ATOM 1673 O O . PHE A 1 206 ? 23.641 16.656 12.75 1 97.44 206 PHE A O 1
ATOM 1680 N N . VAL A 1 207 ? 21.781 16.016 13.711 1 96.31 207 VAL A N 1
ATOM 1681 C CA . VAL A 1 207 ? 21.281 15.328 12.523 1 96.31 207 VAL A CA 1
ATOM 1682 C C . VAL A 1 207 ? 19.812 15.656 12.312 1 96.31 207 VAL A C 1
ATOM 1684 O O . VAL A 1 207 ? 19.125 16.062 13.242 1 96.31 207 VAL A O 1
ATOM 1687 N N . TRP A 1 208 ? 19.359 15.516 11.102 1 96.56 208 TRP A N 1
ATOM 1688 C CA . TRP A 1 208 ? 17.938 15.664 10.812 1 96.56 208 TRP A CA 1
ATOM 1689 C C . TRP A 1 208 ? 17.125 14.617 11.562 1 96.56 208 TRP A C 1
ATOM 1691 O O . TRP A 1 208 ? 17.547 13.477 11.703 1 96.56 208 TRP A O 1
ATOM 1701 N N . LYS A 1 209 ? 15.938 15 11.914 1 96.81 209 LYS A N 1
ATOM 1702 C CA . LYS A 1 209 ? 15.031 14.109 12.641 1 96.81 209 LYS A CA 1
ATOM 1703 C C . LYS A 1 209 ? 14.234 13.242 11.672 1 96.81 209 LYS A C 1
ATOM 1705 O O . LYS A 1 209 ? 13.5 12.344 12.094 1 96.81 209 LYS A O 1
ATOM 1710 N N . SER A 1 210 ? 14.344 13.398 10.391 1 94.5 210 SER A N 1
ATOM 1711 C CA . SER A 1 210 ? 13.641 12.609 9.391 1 94.5 210 SER A CA 1
ATOM 1712 C C . SER A 1 210 ? 14.5 11.453 8.883 1 94.5 210 SER A C 1
ATOM 1714 O O . SER A 1 210 ? 15.695 11.633 8.633 1 94.5 210 SER A O 1
ATOM 1716 N N . ASP A 1 211 ? 13.852 10.328 8.734 1 92.5 211 ASP A N 1
ATOM 1717 C CA . ASP A 1 211 ? 14.539 9.172 8.164 1 92.5 211 ASP A CA 1
ATOM 1718 C C . ASP A 1 211 ? 14.883 9.414 6.695 1 92.5 211 ASP A C 1
ATOM 1720 O O . ASP A 1 211 ? 13.992 9.648 5.871 1 92.5 211 ASP A O 1
ATOM 1724 N N . PRO A 1 212 ? 16.203 9.359 6.355 1 89.81 212 PRO A N 1
ATOM 1725 C CA . PRO A 1 212 ? 16.578 9.586 4.961 1 89.81 212 PRO A CA 1
ATOM 1726 C C . PRO A 1 212 ? 15.938 8.594 4 1 89.81 212 PRO A C 1
ATOM 1728 O O . PRO A 1 212 ? 15.75 8.906 2.822 1 89.81 212 PRO A O 1
ATOM 1731 N N . ILE A 1 213 ? 15.531 7.426 4.441 1 88.06 213 ILE A N 1
ATOM 1732 C CA . ILE A 1 213 ? 14.961 6.395 3.584 1 88.06 213 ILE A CA 1
ATOM 1733 C C . ILE A 1 213 ? 13.562 6.816 3.135 1 88.06 213 ILE A C 1
ATOM 1735 O O . ILE A 1 213 ? 13.031 6.293 2.15 1 88.06 213 ILE A O 1
ATOM 1739 N N . TYR A 1 214 ? 13.023 7.73 3.91 1 88.19 214 TYR A N 1
ATOM 1740 C CA . TYR A 1 214 ? 11.695 8.211 3.539 1 88.19 214 TYR A CA 1
ATOM 1741 C C . TYR A 1 214 ? 11.719 8.859 2.162 1 88.19 214 TYR A C 1
ATOM 1743 O O . TYR A 1 214 ? 10.695 8.898 1.471 1 88.19 214 TYR A O 1
ATOM 1751 N N . LYS A 1 215 ? 12.844 9.289 1.715 1 83.31 215 LYS A N 1
ATOM 1752 C CA . LYS A 1 215 ? 12.977 9.945 0.42 1 83.31 215 LYS A CA 1
ATOM 1753 C C . LYS A 1 215 ? 12.805 8.953 -0.725 1 83.31 215 LYS A C 1
ATOM 1755 O O . LYS A 1 215 ? 12.43 9.336 -1.836 1 83.31 215 LYS A O 1
ATOM 1760 N N . SER A 1 216 ? 13.086 7.707 -0.459 1 73.88 216 SER A N 1
ATOM 1761 C CA . SER A 1 216 ? 12.969 6.676 -1.483 1 73.88 216 SER A CA 1
ATOM 1762 C C . SER A 1 216 ? 11.562 6.09 -1.522 1 73.88 216 SER A C 1
ATOM 1764 O O . SER A 1 216 ? 11.203 5.391 -2.471 1 73.88 216 SER A O 1
ATOM 1766 N N . GLY A 1 217 ? 10.766 6.441 -0.565 1 66.19 217 GLY A N 1
ATOM 1767 C CA . GLY A 1 217 ? 9.469 5.887 -0.234 1 66.19 217 GLY A CA 1
ATOM 1768 C C . GLY A 1 217 ? 8.672 5.453 -1.454 1 66.19 217 GLY A C 1
ATOM 1769 O O . GLY A 1 217 ? 9.172 5.516 -2.578 1 66.19 217 GLY A O 1
ATOM 1770 N N . PRO A 1 218 ? 7.418 4.863 -1.242 1 63.12 218 PRO A N 1
ATOM 1771 C CA . PRO A 1 218 ? 6.734 4.035 -2.242 1 63.12 218 PRO A CA 1
ATOM 1772 C C . PRO A 1 218 ? 6.312 4.832 -3.477 1 63.12 218 PRO A C 1
ATOM 1774 O O . PRO A 1 218 ? 5.98 6.016 -3.369 1 63.12 218 PRO A O 1
ATOM 1777 N N . PRO A 1 219 ? 6.551 4.137 -4.676 1 56.78 219 PRO A N 1
ATOM 1778 C CA . PRO A 1 219 ? 6.203 4.758 -5.957 1 56.78 219 PRO A CA 1
ATOM 1779 C C . PRO A 1 219 ? 4.703 4.996 -6.109 1 56.78 219 PRO A C 1
ATOM 1781 O O . PRO A 1 219 ? 4.281 5.773 -6.973 1 56.78 219 PRO A O 1
ATOM 1784 N N . VAL A 1 220 ? 3.967 4.086 -5.441 1 57.25 220 VAL A N 1
ATOM 1785 C CA . VAL A 1 220 ? 2.568 4.109 -5.855 1 57.25 220 VAL A CA 1
ATOM 1786 C C . VAL A 1 220 ? 1.707 4.688 -4.734 1 57.25 220 VAL A C 1
ATOM 1788 O O . VAL A 1 220 ? 2.01 4.504 -3.553 1 57.25 220 VAL A O 1
ATOM 1791 N N . PHE A 1 221 ? 0.833 5.555 -5.262 1 59.03 221 PHE A N 1
ATOM 1792 C CA . PHE A 1 221 ? -0.141 6.219 -4.406 1 59.03 221 PHE A CA 1
ATOM 1793 C C . PHE A 1 221 ? -1.515 5.574 -4.547 1 59.03 221 PHE A C 1
ATOM 1795 O O . PHE A 1 221 ? -1.706 4.684 -5.379 1 59.03 221 PHE A O 1
ATOM 1802 N N . ILE A 1 222 ? -2.441 5.848 -3.668 1 61.16 222 ILE A N 1
ATOM 1803 C CA . ILE A 1 222 ? -3.863 5.523 -3.67 1 61.16 222 ILE A CA 1
ATOM 1804 C C . ILE A 1 222 ? -4.453 5.789 -5.055 1 61.16 222 ILE A C 1
ATOM 1806 O O . ILE A 1 222 ? -4.008 6.699 -5.758 1 61.16 222 ILE A O 1
ATOM 1810 N N . SER A 1 223 ? -5.316 4.977 -5.453 1 66.44 223 SER A N 1
ATOM 1811 C CA . SER A 1 223 ? -6.035 5.043 -6.719 1 66.44 223 SER A CA 1
ATOM 1812 C C . SER A 1 223 ? -6.547 6.453 -6.996 1 66.44 223 SER A C 1
ATOM 1814 O O . SER A 1 223 ? -7.125 7.094 -6.117 1 66.44 223 SER A O 1
ATOM 1816 N N . PRO A 1 224 ? -6.203 6.996 -8.148 1 72.12 224 PRO A N 1
ATOM 1817 C CA . PRO A 1 224 ? -6.781 8.297 -8.5 1 72.12 224 PRO A CA 1
ATOM 1818 C C . PRO A 1 224 ? -8.305 8.305 -8.422 1 72.12 224 PRO A C 1
ATOM 1820 O O . PRO A 1 224 ? -8.898 9.289 -7.977 1 72.12 224 PRO A O 1
ATOM 1823 N N . GLN A 1 225 ? -8.883 7.219 -8.852 1 73.25 225 GLN A N 1
ATOM 1824 C CA . GLN A 1 225 ? -10.344 7.125 -8.797 1 73.25 225 GLN A CA 1
ATOM 1825 C C . GLN A 1 225 ? -10.844 7.145 -7.359 1 73.25 225 GLN A C 1
ATOM 1827 O O . GLN A 1 225 ? -11.836 7.809 -7.047 1 73.25 225 GLN A O 1
ATOM 1832 N N . PHE A 1 226 ? -10.18 6.395 -6.598 1 78.69 226 PHE A N 1
ATOM 1833 C CA . PHE A 1 226 ? -10.57 6.371 -5.191 1 78.69 226 PHE A CA 1
ATOM 1834 C C . PHE A 1 226 ? -10.344 7.73 -4.543 1 78.69 226 PHE A C 1
ATOM 1836 O O . PHE A 1 226 ? -11.18 8.203 -3.773 1 78.69 226 PHE A O 1
ATOM 1843 N N . THR A 1 227 ? -9.25 8.336 -4.926 1 82.88 227 THR A N 1
ATOM 1844 C CA . THR A 1 227 ? -8.953 9.672 -4.414 1 82.88 227 THR A CA 1
ATOM 1845 C C . THR A 1 227 ? -10.039 10.664 -4.812 1 82.88 227 THR A C 1
ATOM 1847 O O . THR A 1 227 ? -10.516 11.438 -3.98 1 82.88 227 THR A O 1
ATOM 1850 N N . ARG A 1 228 ? -10.438 10.594 -6.016 1 86.06 228 ARG A N 1
ATOM 1851 C CA . ARG A 1 228 ? -11.516 11.453 -6.492 1 86.06 228 ARG A CA 1
ATOM 1852 C C . ARG A 1 228 ? -12.797 11.211 -5.711 1 86.06 228 ARG A C 1
ATOM 1854 O O . ARG A 1 228 ? -13.484 12.164 -5.324 1 86.06 228 ARG A O 1
ATOM 1861 N N . HIS A 1 229 ? -13.078 9.977 -5.527 1 88.81 229 HIS A N 1
ATOM 1862 C CA . HIS A 1 229 ? -14.289 9.633 -4.793 1 88.81 229 HIS A CA 1
ATOM 1863 C C . HIS A 1 229 ? -14.234 10.148 -3.359 1 88.81 229 HIS A C 1
ATOM 1865 O O . HIS A 1 229 ? -15.234 10.641 -2.834 1 88.81 229 HIS A O 1
ATOM 1871 N N . LEU A 1 230 ? -13.094 10.008 -2.781 1 91.19 230 LEU A N 1
ATOM 1872 C CA . LEU A 1 230 ? -12.93 10.547 -1.437 1 91.19 230 LEU A CA 1
ATOM 1873 C C . LEU A 1 230 ? -13.148 12.055 -1.428 1 91.19 230 LEU A C 1
ATOM 1875 O O . LEU A 1 230 ? -13.836 12.586 -0.551 1 91.19 230 LEU A O 1
ATOM 1879 N N . TRP A 1 231 ? -12.586 12.719 -2.404 1 94.25 231 TRP A N 1
ATOM 1880 C CA . TRP A 1 231 ? -12.766 14.164 -2.492 1 94.25 231 TRP A CA 1
ATOM 1881 C C . TRP A 1 231 ? -14.242 14.523 -2.645 1 94.25 231 TRP A C 1
ATOM 1883 O O . TRP A 1 231 ? -14.719 15.469 -2.023 1 94.25 231 TRP A O 1
ATOM 1893 N N . GLU A 1 232 ? -14.945 13.758 -3.342 1 95.75 232 GLU A N 1
ATOM 1894 C CA . GLU A 1 232 ? -16.359 14 -3.6 1 95.75 232 GLU A CA 1
ATOM 1895 C C . GLU A 1 232 ? -17.203 13.781 -2.344 1 95.75 232 GLU A C 1
ATOM 1897 O O . GLU A 1 232 ? -18.312 14.281 -2.242 1 95.75 232 GLU A O 1
ATOM 1902 N N . ASN A 1 233 ? -16.656 13.023 -1.453 1 96.12 233 ASN A N 1
ATOM 1903 C CA . ASN A 1 233 ? -17.375 12.727 -0.221 1 96.12 233 ASN A CA 1
ATOM 1904 C C . ASN A 1 233 ? -17.109 13.781 0.85 1 96.12 233 ASN A C 1
ATOM 1906 O O . ASN A 1 233 ? -17.797 13.805 1.88 1 96.12 233 ASN A O 1
ATOM 1910 N N . VAL A 1 234 ? -16.156 14.633 0.623 1 97.38 234 VAL A N 1
ATOM 1911 C CA . VAL A 1 234 ? -15.906 15.727 1.562 1 97.38 234 VAL A CA 1
ATOM 1912 C C . VAL A 1 234 ? -17.125 16.641 1.617 1 97.38 234 VAL A C 1
ATOM 1914 O O . VAL A 1 234 ? -17.594 17.125 0.585 1 97.38 234 VAL A O 1
ATOM 1917 N N . SER A 1 235 ? -17.609 16.844 2.832 1 97.31 235 SER A N 1
ATOM 1918 C CA . SER A 1 235 ? -18.844 17.594 2.945 1 97.31 235 SER A CA 1
ATOM 1919 C C . SER A 1 235 ? -18.625 18.906 3.699 1 97.31 235 SER A C 1
ATOM 1921 O O . SER A 1 235 ? -19.5 19.781 3.688 1 97.31 235 SER A O 1
ATOM 1923 N N . CYS A 1 236 ? -17.5 19.078 4.336 1 98.25 236 CYS A N 1
ATOM 1924 C CA . CYS A 1 236 ? -17.203 20.281 5.102 1 98.25 236 CYS A CA 1
ATOM 1925 C C . CYS A 1 236 ? -16.688 21.391 4.191 1 98.25 236 CYS A C 1
ATOM 1927 O O . CYS A 1 236 ? -16.359 21.141 3.029 1 98.25 236 CYS A O 1
ATOM 1929 N N . PRO A 1 237 ? -16.688 22.672 4.707 1 98.62 237 PRO A N 1
ATOM 1930 C CA . PRO A 1 237 ? -15.992 23.734 3.969 1 98.62 237 PRO A CA 1
ATOM 1931 C C . PRO A 1 237 ? -14.5 23.438 3.787 1 98.62 237 PRO A C 1
ATOM 1933 O O . PRO A 1 237 ? -13.852 22.953 4.715 1 98.62 237 PRO A O 1
ATOM 1936 N N . VAL A 1 238 ? -14.008 23.672 2.549 1 98.44 238 VAL A N 1
ATOM 1937 C CA . VAL A 1 238 ? -12.609 23.391 2.215 1 98.44 238 VAL A CA 1
ATOM 1938 C C . VAL A 1 238 ? -11.93 24.688 1.753 1 98.44 238 VAL A C 1
ATOM 1940 O O . VAL A 1 238 ? -12.461 25.406 0.906 1 98.44 238 VAL A O 1
ATOM 1943 N N . LEU A 1 239 ? -10.844 24.984 2.354 1 98.62 239 LEU A N 1
ATOM 1944 C CA . LEU A 1 239 ? -9.961 26.047 1.889 1 98.62 239 LEU A CA 1
ATOM 1945 C C . LEU A 1 239 ? -8.656 25.469 1.346 1 98.62 239 LEU A C 1
ATOM 1947 O O . LEU A 1 239 ? -7.93 24.781 2.064 1 98.62 239 LEU A O 1
ATOM 1951 N N . VAL A 1 240 ? -8.375 25.719 0.08 1 97.75 240 VAL A N 1
ATOM 1952 C CA . VAL A 1 240 ? -7.113 25.328 -0.532 1 97.75 240 VAL A CA 1
ATOM 1953 C C . VAL A 1 240 ? -6.277 26.562 -0.839 1 97.75 240 VAL A C 1
ATOM 1955 O O . VAL A 1 240 ? -6.758 27.516 -1.477 1 97.75 240 VAL A O 1
ATOM 1958 N N . ILE A 1 241 ? -5.055 26.547 -0.377 1 97.81 241 ILE A N 1
ATOM 1959 C CA . ILE A 1 241 ? -4.164 27.672 -0.592 1 97.81 241 ILE A CA 1
ATOM 1960 C C . ILE A 1 241 ? -2.893 27.203 -1.298 1 97.81 241 ILE A C 1
ATOM 1962 O O . ILE A 1 241 ? -2.281 26.219 -0.892 1 97.81 241 ILE A O 1
ATOM 1966 N N . TYR A 1 242 ? -2.555 27.875 -2.334 1 96.75 242 TYR A N 1
ATOM 1967 C CA . TYR A 1 242 ? -1.29 27.672 -3.031 1 96.75 242 TYR A CA 1
ATOM 1968 C C . TYR A 1 242 ? -0.434 28.922 -2.992 1 96.75 242 TYR A C 1
ATOM 1970 O O . TYR A 1 242 ? -0.959 30.047 -2.977 1 96.75 242 TYR A O 1
ATOM 1978 N N . GLY A 1 243 ? 0.898 28.688 -2.904 1 96.69 243 GLY A N 1
ATOM 1979 C CA . GLY A 1 243 ? 1.777 29.812 -3.182 1 96.69 243 GLY A CA 1
ATOM 1980 C C . GLY A 1 243 ? 1.842 30.156 -4.656 1 96.69 243 GLY A C 1
ATOM 1981 O O . GLY A 1 243 ? 1.937 29.281 -5.512 1 96.69 243 GLY A O 1
ATOM 1982 N N . LYS A 1 244 ? 1.777 31.375 -4.902 1 95.69 244 LYS A N 1
ATOM 1983 C CA . LYS A 1 244 ? 1.808 31.812 -6.297 1 95.69 244 LYS A CA 1
ATOM 1984 C C . LYS A 1 244 ? 3.094 31.359 -6.984 1 95.69 244 LYS A C 1
ATOM 1986 O O . LYS A 1 244 ? 3.098 31.094 -8.188 1 95.69 244 LYS A O 1
ATOM 1991 N N . GLU A 1 245 ? 4.109 31.266 -6.258 1 95.56 245 GLU A N 1
ATOM 1992 C CA . GLU A 1 245 ? 5.41 30.891 -6.809 1 95.56 245 GLU A CA 1
ATOM 1993 C C . GLU A 1 245 ? 5.766 29.453 -6.457 1 95.56 245 GLU A C 1
ATOM 1995 O O . GLU A 1 245 ? 6.941 29.109 -6.281 1 95.56 245 GLU A O 1
ATOM 2000 N N . THR A 1 246 ? 4.781 28.625 -6.277 1 95 246 THR A N 1
ATOM 2001 C CA . THR A 1 246 ? 5.023 27.219 -5.93 1 95 246 THR A CA 1
ATOM 2002 C C . THR A 1 246 ? 5.82 26.531 -7.031 1 95 246 THR A C 1
ATOM 2004 O O . THR A 1 246 ? 5.633 26.812 -8.211 1 95 246 THR A O 1
ATOM 2007 N N . ASN A 1 247 ? 6.652 25.656 -6.605 1 91.56 247 ASN A N 1
ATOM 2008 C CA . ASN A 1 247 ? 7.379 24.812 -7.555 1 91.56 247 ASN A CA 1
ATOM 2009 C C . ASN A 1 247 ? 6.668 23.484 -7.777 1 91.56 247 ASN A C 1
ATOM 2011 O O . ASN A 1 247 ? 7.191 22.594 -8.469 1 91.56 247 ASN A O 1
ATOM 2015 N N . LEU A 1 248 ? 5.512 23.281 -7.191 1 89.81 248 LEU A N 1
ATOM 2016 C CA . LEU A 1 248 ? 4.715 22.062 -7.324 1 89.81 248 LEU A CA 1
ATOM 2017 C C . LEU A 1 248 ? 3.307 22.391 -7.812 1 89.81 248 LEU A C 1
ATOM 2019 O O . LEU A 1 248 ? 2.32 22.031 -7.164 1 89.81 248 LEU A O 1
ATOM 2023 N N . PRO A 1 249 ? 3.217 22.875 -8.969 1 86.56 249 PRO A N 1
ATOM 2024 C CA . PRO A 1 249 ? 1.886 23.203 -9.477 1 86.56 249 PRO A CA 1
ATOM 2025 C C . PRO A 1 249 ? 1.077 21.969 -9.875 1 86.56 249 PRO A C 1
ATOM 2027 O O . PRO A 1 249 ? 1.653 20.938 -10.195 1 86.56 249 PRO A O 1
ATOM 2030 N N . LEU A 1 250 ? -0.218 22.125 -9.82 1 87.19 250 LEU A N 1
ATOM 2031 C CA . LEU A 1 250 ? -1.09 21.062 -10.336 1 87.19 250 LEU A CA 1
ATOM 2032 C C . LEU A 1 250 ? -1.144 21.109 -11.859 1 87.19 250 LEU A C 1
ATOM 2034 O O . LEU A 1 250 ? -1.197 22.188 -12.461 1 87.19 250 LEU A O 1
ATOM 2038 N N . ASP A 1 251 ? -1.124 19.938 -12.438 1 83.56 251 ASP A N 1
ATOM 2039 C CA . ASP A 1 251 ? -1.258 19.859 -13.891 1 83.56 251 ASP A CA 1
ATOM 2040 C C . ASP A 1 251 ? -2.635 20.328 -14.344 1 83.56 251 ASP A C 1
ATOM 2042 O O . ASP A 1 251 ? -2.754 21.047 -15.344 1 83.56 251 ASP A O 1
ATOM 2046 N N . ASP A 1 252 ? -3.693 19.969 -13.578 1 85.31 252 ASP A N 1
ATOM 2047 C CA . ASP A 1 252 ? -5.07 20.328 -13.906 1 85.31 252 ASP A CA 1
ATOM 2048 C C . ASP A 1 252 ? -5.871 20.641 -12.641 1 85.31 252 ASP A C 1
ATOM 2050 O O . ASP A 1 252 ? -6.703 19.844 -12.219 1 85.31 252 ASP A O 1
ATOM 2054 N N . PRO A 1 253 ? -5.637 21.891 -12.156 1 87.75 253 PRO A N 1
ATOM 2055 C CA . PRO A 1 253 ? -6.348 22.266 -10.938 1 87.75 253 PRO A CA 1
ATOM 2056 C C . PRO A 1 253 ? -7.863 22.25 -11.109 1 87.75 253 PRO A C 1
ATOM 2058 O O . PRO A 1 253 ? -8.594 21.922 -10.164 1 87.75 253 PRO A O 1
ATOM 2061 N N . LYS A 1 254 ? -8.32 22.672 -12.289 1 88.81 254 LYS A N 1
ATOM 2062 C CA . LYS A 1 254 ? -9.758 22.688 -12.539 1 88.81 254 LYS A CA 1
ATOM 2063 C C . LYS A 1 254 ? -10.367 21.297 -12.367 1 88.81 254 LYS A C 1
ATOM 2065 O O . LYS A 1 254 ? -11.422 21.156 -11.742 1 88.81 254 LYS A O 1
ATOM 2070 N N . GLU A 1 255 ? -9.648 20.312 -12.82 1 87 255 GLU A N 1
ATOM 2071 C CA . GLU A 1 255 ? -10.125 18.938 -12.688 1 87 255 GLU A CA 1
ATOM 2072 C C . GLU A 1 255 ? -10.102 18.469 -11.234 1 87 255 GLU A C 1
ATOM 2074 O O . GLU A 1 255 ? -11.078 17.922 -10.734 1 87 255 GLU A O 1
ATOM 2079 N N . VAL A 1 256 ? -9.047 18.703 -10.609 1 88.81 256 VAL A N 1
ATOM 2080 C CA . VAL A 1 256 ? -8.867 18.266 -9.227 1 88.81 256 VAL A CA 1
ATOM 2081 C C . VAL A 1 256 ? -9.922 18.922 -8.336 1 88.81 256 VAL A C 1
ATOM 2083 O O . VAL A 1 256 ? -10.617 18.234 -7.582 1 88.81 256 VAL A O 1
ATOM 2086 N N . PHE A 1 257 ? -10.156 20.203 -8.492 1 92.5 257 PHE A N 1
ATOM 2087 C CA . PHE A 1 257 ? -10.992 20.953 -7.57 1 92.5 257 PHE A CA 1
ATOM 2088 C C . PHE A 1 257 ? -12.469 20.797 -7.926 1 92.5 257 PHE A C 1
ATOM 2090 O O . PHE A 1 257 ? -13.344 21.141 -7.129 1 92.5 257 PHE A O 1
ATOM 2097 N N . SER A 1 258 ? -12.75 20.25 -9.156 1 92.88 258 SER A N 1
ATOM 2098 C CA . SER A 1 258 ? -14.133 19.984 -9.539 1 92.88 258 SER A CA 1
ATOM 2099 C C . SER A 1 258 ? -14.742 18.875 -8.68 1 92.88 258 SER A C 1
ATOM 2101 O O . SER A 1 258 ? -15.961 18.734 -8.617 1 92.88 258 SER A O 1
ATOM 2103 N N . HIS A 1 259 ? -13.922 18.203 -7.941 1 93.19 259 HIS A N 1
ATOM 2104 C CA . HIS A 1 259 ? -14.398 17.078 -7.125 1 93.19 259 HIS A CA 1
ATOM 2105 C C . HIS A 1 259 ? -14.695 17.531 -5.699 1 93.19 259 HIS A C 1
ATOM 2107 O O . HIS A 1 259 ? -15.195 16.75 -4.891 1 93.19 259 HIS A O 1
ATOM 2113 N N . LEU A 1 260 ? -14.414 18.797 -5.441 1 94.94 260 LEU A N 1
ATOM 2114 C CA . LEU A 1 260 ? -14.688 19.359 -4.117 1 94.94 260 LEU A CA 1
ATOM 2115 C C . LEU A 1 260 ? -15.891 20.281 -4.152 1 94.94 260 LEU A C 1
ATOM 2117 O O . LEU A 1 260 ? -15.93 21.219 -4.953 1 94.94 260 LEU A O 1
ATOM 2121 N N . ARG A 1 261 ? -16.969 20.156 -3.414 1 91.38 261 ARG A N 1
ATOM 2122 C CA . ARG A 1 261 ? -18.219 20.906 -3.467 1 91.38 261 ARG A CA 1
ATOM 2123 C C . ARG A 1 261 ? -18.094 22.25 -2.758 1 91.38 261 ARG A C 1
ATOM 2125 O O . ARG A 1 261 ? -18.578 23.266 -3.25 1 91.38 261 ARG A O 1
ATOM 2132 N N . ASN A 1 262 ? -17.547 22.375 -1.562 1 95.31 262 ASN A N 1
ATOM 2133 C CA . ASN A 1 262 ? -17.453 23.562 -0.72 1 95.31 262 ASN A CA 1
ATOM 2134 C C . ASN A 1 262 ? -16.031 24.109 -0.667 1 95.31 262 ASN A C 1
ATOM 2136 O O . ASN A 1 262 ? -15.477 24.328 0.415 1 95.31 262 ASN A O 1
ATOM 2140 N N . LEU A 1 263 ? -15.617 24.531 -1.941 1 97.31 263 LEU A N 1
ATOM 2141 C CA . LEU A 1 263 ? -14.203 24.844 -2.066 1 97.31 263 LEU A CA 1
ATOM 2142 C C . LEU A 1 263 ? -13.984 26.344 -2.193 1 97.31 263 LEU A C 1
ATOM 2144 O O . LEU A 1 263 ? -14.695 27.016 -2.943 1 97.31 263 LEU A O 1
ATOM 2148 N N . THR A 1 264 ? -13.141 26.859 -1.416 1 97.31 264 THR A N 1
ATOM 2149 C CA . THR A 1 264 ? -12.492 28.156 -1.619 1 97.31 264 THR A CA 1
ATOM 2150 C C . THR A 1 264 ? -11.023 27.984 -1.998 1 97.31 264 THR A C 1
ATOM 2152 O O . THR A 1 264 ? -10.289 27.266 -1.312 1 97.31 264 THR A O 1
ATOM 2155 N N . TYR A 1 265 ? -10.656 28.531 -3.131 1 96.38 265 TYR A N 1
ATOM 2156 C CA . TYR A 1 265 ? -9.281 28.438 -3.604 1 96.38 265 TYR A CA 1
ATOM 2157 C C . TYR A 1 265 ? -8.602 29.797 -3.617 1 96.38 265 TYR A C 1
ATOM 2159 O O . TYR A 1 265 ? -9.148 30.766 -4.156 1 96.38 265 TYR A O 1
ATOM 2167 N N . ILE A 1 266 ? -7.398 29.859 -2.975 1 96.94 266 ILE A N 1
ATOM 2168 C CA . ILE A 1 266 ? -6.668 31.109 -2.889 1 96.94 266 ILE A CA 1
ATOM 2169 C C . ILE A 1 266 ? -5.203 30.891 -3.258 1 96.94 266 ILE A C 1
ATOM 2171 O O . ILE A 1 266 ? -4.613 29.875 -2.879 1 96.94 266 ILE A O 1
ATOM 2175 N N . GLU A 1 267 ? -4.629 31.844 -3.963 1 96.38 267 GLU A N 1
ATOM 2176 C CA . GLU A 1 267 ? -3.191 31.875 -4.215 1 96.38 267 GLU A CA 1
ATOM 2177 C C . GLU A 1 267 ? -2.527 33 -3.436 1 96.38 267 GLU A C 1
ATOM 2179 O O . GLU A 1 267 ? -2.959 34.156 -3.516 1 96.38 267 GLU A O 1
ATOM 2184 N N . LEU A 1 268 ? -1.527 32.688 -2.695 1 97.25 268 LEU A N 1
ATOM 2185 C CA . LEU A 1 268 ? -0.851 33.656 -1.86 1 97.25 268 LEU A CA 1
ATOM 2186 C C . LEU A 1 268 ? 0.303 34.312 -2.613 1 97.25 268 LEU A C 1
ATOM 2188 O O . LEU A 1 268 ? 1.197 33.625 -3.105 1 97.25 268 LEU A O 1
ATOM 2192 N N . GLU A 1 269 ? 0.277 35.625 -2.596 1 96.19 269 GLU A N 1
ATOM 2193 C CA . GLU A 1 269 ? 1.341 36.375 -3.248 1 96.19 269 GLU A CA 1
ATOM 2194 C C . GLU A 1 269 ? 2.648 36.281 -2.467 1 96.19 269 GLU A C 1
ATOM 2196 O O . GLU A 1 269 ? 2.639 36.188 -1.236 1 96.19 269 GLU A O 1
ATOM 2201 N N . ASP A 1 270 ? 3.736 36.281 -3.189 1 96.5 270 ASP A N 1
ATOM 2202 C CA . ASP A 1 270 ? 5.082 36.312 -2.625 1 96.5 270 ASP A CA 1
ATOM 2203 C C . ASP A 1 270 ? 5.309 35.125 -1.703 1 96.5 270 ASP A C 1
ATOM 2205 O O . ASP A 1 270 ? 5.793 35.281 -0.579 1 96.5 270 ASP A O 1
ATOM 2209 N N . ALA A 1 271 ? 4.848 34 -2.135 1 97.25 271 ALA A N 1
ATOM 2210 C CA . ALA A 1 271 ? 4.988 32.75 -1.369 1 97.25 271 ALA A CA 1
ATOM 2211 C C . ALA A 1 271 ? 5.176 31.562 -2.293 1 97.25 271 ALA A C 1
ATOM 2213 O O . ALA A 1 271 ? 4.625 31.531 -3.395 1 97.25 271 ALA A O 1
ATOM 2214 N N . GLY A 1 272 ? 5.953 30.625 -1.88 1 96.56 272 GLY A N 1
ATOM 2215 C CA . GLY A 1 272 ? 6.121 29.359 -2.568 1 96.56 272 GLY A CA 1
ATOM 2216 C C . GLY A 1 272 ? 5.41 28.219 -1.885 1 96.56 272 GLY A C 1
ATOM 2217 O O . GLY A 1 272 ? 4.352 28.406 -1.281 1 96.56 272 GLY A O 1
ATOM 2218 N N . HIS A 1 273 ? 5.918 26.969 -2.074 1 96.31 273 HIS A N 1
ATOM 2219 C CA . HIS A 1 273 ? 5.32 25.766 -1.521 1 96.31 273 HIS A CA 1
ATOM 2220 C C . HIS A 1 273 ? 5.199 25.859 -0.004 1 96.31 273 HIS A C 1
ATOM 2222 O O . HIS A 1 273 ? 4.258 25.312 0.582 1 96.31 273 HIS A O 1
ATOM 2228 N N . ASN A 1 274 ? 6.113 26.516 0.618 1 97.31 274 ASN A N 1
ATOM 2229 C CA . ASN A 1 274 ? 6.133 26.672 2.068 1 97.31 274 ASN A CA 1
ATOM 2230 C C . ASN A 1 274 ? 5.539 28 2.498 1 97.31 274 ASN A C 1
ATOM 2232 O O . ASN A 1 274 ? 6.145 28.734 3.285 1 97.31 274 ASN A O 1
ATOM 2236 N N . MET A 1 275 ? 4.371 28.266 2.121 1 97.44 275 MET A N 1
ATOM 2237 C CA . MET A 1 275 ? 3.73 29.562 2.293 1 97.44 275 MET A CA 1
ATOM 2238 C C . MET A 1 275 ? 3.494 29.875 3.77 1 97.44 275 MET A C 1
ATOM 2240 O O . MET A 1 275 ? 3.461 31.031 4.172 1 97.44 275 MET A O 1
ATOM 2244 N N . HIS A 1 276 ? 3.334 28.844 4.59 1 97.94 276 HIS A N 1
ATOM 2245 C CA . HIS A 1 276 ? 3.102 29.047 6.016 1 97.94 276 HIS A CA 1
ATOM 2246 C C . HIS A 1 276 ? 4.355 29.578 6.707 1 97.94 276 HIS A C 1
ATOM 2248 O O . HIS A 1 276 ? 4.281 30.125 7.805 1 97.94 276 HIS A O 1
ATOM 2254 N N . HIS A 1 277 ? 5.5 29.406 6.055 1 97.75 277 HIS A N 1
ATOM 2255 C CA . HIS A 1 277 ? 6.75 30.016 6.504 1 97.75 277 HIS A CA 1
ATOM 2256 C C . HIS A 1 277 ? 7 31.344 5.797 1 97.75 277 HIS A C 1
ATOM 2258 O O . HIS A 1 277 ? 7.453 32.312 6.414 1 97.75 277 HIS A O 1
ATOM 2264 N N . ASP A 1 278 ? 6.688 31.438 4.566 1 97.19 278 ASP A N 1
ATOM 2265 C CA . ASP A 1 278 ? 6.973 32.594 3.736 1 97.19 278 ASP A CA 1
ATOM 2266 C C . ASP A 1 278 ? 6.145 33.812 4.18 1 97.19 278 ASP A C 1
ATOM 2268 O O . ASP A 1 278 ? 6.668 34.906 4.297 1 97.19 278 ASP A O 1
ATOM 2272 N N . ARG A 1 279 ? 4.824 33.531 4.371 1 96.94 279 ARG A N 1
ATOM 2273 C CA . ARG A 1 279 ? 3.893 34.625 4.633 1 96.94 279 ARG A CA 1
ATOM 2274 C C . ARG A 1 279 ? 2.939 34.281 5.77 1 96.94 279 ARG A C 1
ATOM 2276 O O . ARG A 1 279 ? 1.725 34.219 5.57 1 96.94 279 ARG A O 1
ATOM 2283 N N . PRO A 1 280 ? 3.502 34.156 6.973 1 97.5 280 PRO A N 1
ATOM 2284 C CA . PRO A 1 280 ? 2.66 33.688 8.078 1 97.5 280 PRO A CA 1
ATOM 2285 C C . PRO A 1 280 ? 1.511 34.656 8.383 1 97.5 280 PRO A C 1
ATOM 2287 O O . PRO A 1 280 ? 0.391 34.219 8.656 1 97.5 280 PRO A O 1
ATOM 2290 N N . ASP A 1 281 ? 1.737 35.969 8.297 1 97.12 281 ASP A N 1
ATOM 2291 C CA . ASP A 1 281 ? 0.703 36.938 8.625 1 97.12 281 ASP A CA 1
ATOM 2292 C C . ASP A 1 281 ? -0.415 36.938 7.586 1 97.12 281 ASP A C 1
ATOM 2294 O O . ASP A 1 281 ? -1.597 36.938 7.938 1 97.12 281 ASP A O 1
ATOM 2298 N N . LEU A 1 282 ? 0.01 36.906 6.371 1 97.88 282 LEU A N 1
ATOM 2299 C CA . LEU A 1 282 ? -0.987 36.844 5.309 1 97.88 282 LEU A CA 1
ATOM 2300 C C . LEU A 1 282 ? -1.789 35.562 5.363 1 97.88 282 LEU A C 1
ATOM 2302 O O . LEU A 1 282 ? -3.004 35.562 5.156 1 97.88 282 LEU A O 1
ATOM 2306 N N . LEU A 1 283 ? -1.144 34.469 5.617 1 98.38 283 LEU A N 1
ATOM 2307 C CA . LEU A 1 283 ? -1.828 33.188 5.746 1 98.38 283 LEU A CA 1
ATOM 2308 C C . LEU A 1 283 ? -2.846 33.219 6.883 1 98.38 283 LEU A C 1
ATOM 2310 O O . LEU A 1 283 ? -3.975 32.75 6.723 1 98.38 283 LEU A O 1
ATOM 2314 N N . ALA A 1 284 ? -2.461 33.781 8.008 1 98.12 284 ALA A N 1
ATOM 2315 C CA . ALA A 1 284 ? -3.363 33.906 9.148 1 98.12 284 ALA A CA 1
ATOM 2316 C C . ALA A 1 284 ? -4.613 34.688 8.781 1 98.12 284 ALA A C 1
ATOM 2318 O O . ALA A 1 284 ? -5.727 34.312 9.148 1 98.12 284 ALA A O 1
ATOM 2319 N N . LYS A 1 285 ? -4.383 35.719 8.055 1 98 285 LYS A N 1
ATOM 2320 C CA . LYS A 1 285 ? -5.504 36.562 7.625 1 98 285 LYS A CA 1
ATOM 2321 C C . LYS A 1 285 ? -6.461 35.781 6.738 1 98 285 LYS A C 1
ATOM 2323 O O . LYS A 1 285 ? -7.676 35.781 6.949 1 98 285 LYS A O 1
ATOM 2328 N N . VAL A 1 286 ? -5.945 35.062 5.793 1 98.25 286 VAL A N 1
ATOM 2329 C CA . VAL A 1 286 ? -6.746 34.281 4.848 1 98.25 286 VAL A CA 1
ATOM 2330 C C . VAL A 1 286 ? -7.512 33.188 5.59 1 98.25 286 VAL A C 1
ATOM 2332 O O . VAL A 1 286 ? -8.711 33 5.359 1 98.25 286 VAL A O 1
ATOM 2335 N N . MET A 1 287 ? -6.852 32.469 6.473 1 98.56 287 MET A N 1
ATOM 2336 C CA . MET A 1 287 ? -7.5 31.422 7.25 1 98.56 287 MET A CA 1
ATOM 2337 C C . MET A 1 287 ? -8.578 32 8.156 1 98.56 287 MET A C 1
ATOM 2339 O O . MET A 1 287 ? -9.664 31.438 8.273 1 98.56 287 MET A O 1
ATOM 2343 N N . GLY A 1 288 ? -8.242 33.125 8.805 1 98.31 288 GLY A N 1
ATOM 2344 C CA . GLY A 1 288 ? -9.227 33.812 9.641 1 98.31 288 GLY A CA 1
ATOM 2345 C C . GLY A 1 288 ? -10.508 34.125 8.898 1 98.31 288 GLY A C 1
ATOM 2346 O O . GLY A 1 288 ? -11.609 33.875 9.383 1 98.31 288 GLY A O 1
ATOM 2347 N N . GLU A 1 289 ? -10.367 34.719 7.73 1 98.25 289 GLU A N 1
ATOM 2348 C CA . GLU A 1 289 ? -11.516 35.062 6.898 1 98.25 289 GLU A CA 1
ATOM 2349 C C . GLU A 1 289 ? -12.344 33.844 6.547 1 98.25 289 GLU A C 1
ATOM 2351 O O . GLU A 1 289 ? -13.57 33.875 6.578 1 98.25 289 GLU A O 1
ATOM 2356 N N . PHE A 1 290 ? -11.688 32.781 6.25 1 98.56 290 PHE A N 1
ATOM 2357 C CA . PHE A 1 290 ? -12.352 31.531 5.906 1 98.56 290 PHE A CA 1
ATOM 2358 C C . PHE A 1 290 ? -13.148 31 7.09 1 98.56 290 PHE A C 1
ATOM 2360 O O . PHE A 1 290 ? -14.32 30.641 6.945 1 98.56 290 PHE A O 1
ATOM 2367 N N . TYR A 1 291 ? -12.484 30.891 8.266 1 98.19 291 TYR A N 1
ATOM 2368 C CA . TYR A 1 291 ? -13.156 30.344 9.438 1 98.19 291 TYR A CA 1
ATOM 2369 C C . TYR A 1 291 ? -14.344 31.203 9.844 1 98.19 291 TYR A C 1
ATOM 2371 O O . TYR A 1 291 ? -15.398 30.688 10.211 1 98.19 291 TYR A O 1
ATOM 2379 N N . PHE A 1 292 ? -14.234 32.531 9.711 1 97.38 292 PHE A N 1
ATOM 2380 C CA . PHE A 1 292 ? -15.312 33.469 10.07 1 97.38 292 PHE A CA 1
ATOM 2381 C C . PHE A 1 292 ? -16.453 33.375 9.07 1 97.38 292 PHE A C 1
ATOM 2383 O O . PHE A 1 292 ? -17.625 33.281 9.461 1 97.38 292 PHE A O 1
ATOM 2390 N N . LYS A 1 293 ? -16.109 33.406 7.859 1 96.56 293 LYS A N 1
ATOM 2391 C CA . LYS A 1 293 ? -17.109 33.375 6.805 1 96.56 293 LYS A CA 1
ATOM 2392 C C . LYS A 1 293 ? -17.969 32.094 6.902 1 96.56 293 LYS A C 1
ATOM 2394 O O . LYS A 1 293 ? -19.156 32.125 6.578 1 96.56 293 LYS A O 1
ATOM 2399 N N . ASN A 1 294 ? -17.375 31.031 7.328 1 96.81 294 ASN A N 1
ATOM 2400 C CA . ASN A 1 294 ? -18.094 29.75 7.395 1 96.81 294 ASN A CA 1
ATOM 2401 C C . ASN A 1 294 ? -18.641 29.484 8.797 1 96.81 294 ASN A C 1
ATOM 2403 O O . ASN A 1 294 ? -19.078 28.375 9.094 1 96.81 294 ASN A O 1
ATOM 2407 N N . SER A 1 295 ? -18.531 30.5 9.75 1 95.88 295 SER A N 1
ATOM 2408 C CA . SER A 1 295 ? -19.047 30.438 11.109 1 95.88 295 SER A CA 1
ATOM 2409 C C . SER A 1 295 ? -18.453 29.266 11.883 1 95.88 295 SER A C 1
ATOM 2411 O O . SER A 1 295 ? -19.172 28.547 12.586 1 95.88 295 SER A O 1
ATOM 2413 N N . LEU A 1 296 ? -17.156 29.062 11.688 1 94.44 296 LEU A N 1
ATOM 2414 C CA . LEU A 1 296 ? -16.469 27.938 12.297 1 94.44 296 LEU A CA 1
ATOM 2415 C C . LEU A 1 296 ? -15.781 28.344 13.586 1 94.44 296 LEU A C 1
ATOM 2417 O O . LEU A 1 296 ? -15.383 27.5 14.383 1 94.44 296 LEU A O 1
ATOM 2421 N N . VAL A 1 297 ? -15.609 29.672 13.719 1 93.12 297 VAL A N 1
ATOM 2422 C CA . VAL A 1 297 ? -15.047 30.203 14.953 1 93.12 297 VAL A CA 1
ATOM 2423 C C . VAL A 1 297 ? -15.812 31.453 15.367 1 93.12 297 VAL A C 1
ATOM 2425 O O . VAL A 1 297 ? -16.516 32.062 14.547 1 93.12 297 VAL A O 1
ATOM 2428 N N . MET B 1 1 ? 26.109 -13.898 -8.414 1 31.73 1 MET B N 1
ATOM 2429 C CA . MET B 1 1 ? 24.953 -14.734 -8.109 1 31.73 1 MET B CA 1
ATOM 2430 C C . MET B 1 1 ? 25.203 -16.188 -8.5 1 31.73 1 MET B C 1
ATOM 2432 O O . MET B 1 1 ? 25.703 -16.453 -9.594 1 31.73 1 MET B O 1
ATOM 2436 N N . ASP B 1 2 ? 25.531 -17.016 -7.703 1 39.91 2 ASP B N 1
ATOM 2437 C CA . ASP B 1 2 ? 25.906 -18.391 -7.961 1 39.91 2 ASP B CA 1
ATOM 2438 C C . ASP B 1 2 ? 24.953 -19.047 -8.961 1 39.91 2 ASP B C 1
ATOM 2440 O O . ASP B 1 2 ? 23.781 -19.266 -8.648 1 39.91 2 ASP B O 1
ATOM 2444 N N . SER B 1 3 ? 24.953 -18.672 -10.148 1 45.81 3 SER B N 1
ATOM 2445 C CA . SER B 1 3 ? 24.297 -19.312 -11.273 1 45.81 3 SER B CA 1
ATOM 2446 C C . SER B 1 3 ? 24.422 -20.828 -11.188 1 45.81 3 SER B C 1
ATOM 2448 O O . SER B 1 3 ? 25.359 -21.422 -11.711 1 45.81 3 SER B O 1
ATOM 2450 N N . THR B 1 4 ? 24.266 -21.359 -10.023 1 52.31 4 THR B N 1
ATOM 2451 C CA . THR B 1 4 ? 24.422 -22.812 -10.086 1 52.31 4 THR B CA 1
ATOM 2452 C C . THR B 1 4 ? 23.5 -23.406 -11.141 1 52.31 4 THR B C 1
ATOM 2454 O O . THR B 1 4 ? 22.281 -23.25 -11.07 1 52.31 4 THR B O 1
ATOM 2457 N N . GLU B 1 5 ? 23.984 -23.484 -12.297 1 67.94 5 GLU B N 1
ATOM 2458 C CA . GLU B 1 5 ? 23.312 -24.203 -13.383 1 67.94 5 GLU B CA 1
ATOM 2459 C C . GLU B 1 5 ? 22.625 -25.453 -12.867 1 67.94 5 GLU B C 1
ATOM 2461 O O . GLU B 1 5 ? 23.266 -26.344 -12.305 1 67.94 5 GLU B O 1
ATOM 2466 N N . ILE B 1 6 ? 21.25 -25.344 -12.719 1 79.31 6 ILE B N 1
ATOM 2467 C CA . ILE B 1 6 ? 20.453 -26.484 -12.273 1 79.31 6 ILE B CA 1
ATOM 2468 C C . ILE B 1 6 ? 20.516 -27.594 -13.32 1 79.31 6 ILE B C 1
ATOM 2470 O O . ILE B 1 6 ? 20.234 -27.375 -14.492 1 79.31 6 ILE B O 1
ATOM 2474 N N . GLN B 1 7 ? 20.953 -28.766 -12.875 1 86.31 7 GLN B N 1
ATOM 2475 C CA . GLN B 1 7 ? 21.062 -29.906 -13.773 1 86.31 7 GLN B CA 1
ATOM 2476 C C . GLN B 1 7 ? 19.688 -30.297 -14.336 1 86.31 7 GLN B C 1
ATOM 2478 O O . GLN B 1 7 ? 18.688 -30.266 -13.617 1 86.31 7 GLN B O 1
ATOM 2483 N N . ILE B 1 8 ? 19.734 -30.719 -15.602 1 89.88 8 ILE B N 1
ATOM 2484 C CA . ILE B 1 8 ? 18.5 -31.141 -16.25 1 89.88 8 ILE B CA 1
ATOM 2485 C C . ILE B 1 8 ? 17.922 -32.344 -15.516 1 89.88 8 ILE B C 1
ATOM 2487 O O . ILE B 1 8 ? 18.641 -33.25 -15.117 1 89.88 8 ILE B O 1
ATOM 2491 N N . GLY B 1 9 ? 16.609 -32.219 -15.336 1 87.94 9 GLY B N 1
ATOM 2492 C CA . GLY B 1 9 ? 15.898 -33.312 -14.688 1 87.94 9 GLY B CA 1
ATOM 2493 C C . GLY B 1 9 ? 15.867 -33.188 -13.18 1 87.94 9 GLY B C 1
ATOM 2494 O O . GLY B 1 9 ? 15.266 -34.031 -12.492 1 87.94 9 GLY B O 1
ATOM 2495 N N . LYS B 1 10 ? 16.438 -32.125 -12.719 1 91.81 10 LYS B N 1
ATOM 2496 C CA . LYS B 1 10 ? 16.516 -31.984 -11.273 1 91.81 10 LYS B CA 1
ATOM 2497 C C . LYS B 1 10 ? 15.617 -30.844 -10.797 1 91.81 10 LYS B C 1
ATOM 2499 O O . LYS B 1 10 ? 15.359 -29.891 -11.539 1 91.81 10 LYS B O 1
ATOM 2504 N N . THR B 1 11 ? 15.117 -31.078 -9.672 1 95.44 11 THR B N 1
ATOM 2505 C CA . THR B 1 11 ? 14.422 -30.031 -8.938 1 95.44 11 THR B CA 1
ATOM 2506 C C . THR B 1 11 ? 15.289 -29.5 -7.805 1 95.44 11 THR B C 1
ATOM 2508 O O . THR B 1 11 ? 15.836 -30.266 -7.016 1 95.44 11 THR B O 1
ATOM 2511 N N . VAL B 1 12 ? 15.539 -28.203 -7.832 1 96.62 12 VAL B N 1
ATOM 2512 C CA . VAL B 1 12 ? 16.312 -27.562 -6.77 1 96.62 12 VAL B CA 1
ATOM 2513 C C . VAL B 1 12 ? 15.367 -26.781 -5.863 1 96.62 12 VAL B C 1
ATOM 2515 O O . VAL B 1 12 ? 14.484 -26.062 -6.348 1 96.62 12 VAL B O 1
ATOM 2518 N N . LYS B 1 13 ? 15.555 -26.984 -4.598 1 97.25 13 LYS B N 1
ATOM 2519 C CA . LYS B 1 13 ? 14.805 -26.25 -3.586 1 97.25 13 LYS B CA 1
ATOM 2520 C C . LYS B 1 13 ? 15.742 -25.438 -2.701 1 97.25 13 LYS B C 1
ATOM 2522 O O . LYS B 1 13 ? 16.891 -25.812 -2.482 1 97.25 13 LYS B O 1
ATOM 2527 N N . GLY B 1 14 ? 15.258 -24.281 -2.289 1 97.62 14 GLY B N 1
ATOM 2528 C CA . GLY B 1 14 ? 16.031 -23.422 -1.415 1 97.62 14 GLY B CA 1
ATOM 2529 C C . GLY B 1 14 ? 15.266 -22.188 -0.958 1 97.62 14 GLY B C 1
ATOM 2530 O O . GLY B 1 14 ? 14.039 -22.203 -0.906 1 97.62 14 GLY B O 1
ATOM 2531 N N . THR B 1 15 ? 16.047 -21.297 -0.428 1 98.25 15 THR B N 1
ATOM 2532 C CA . THR B 1 15 ? 15.484 -20 -0.029 1 98.25 15 THR B CA 1
ATOM 2533 C C . THR B 1 15 ? 16.203 -18.859 -0.726 1 98.25 15 THR B C 1
ATOM 2535 O O . THR B 1 15 ? 17.375 -19 -1.106 1 98.25 15 THR B O 1
ATOM 2538 N N . PHE B 1 16 ? 15.5 -17.828 -1.013 1 97.44 16 PHE B N 1
ATOM 2539 C CA . PHE B 1 16 ? 16.094 -16.578 -1.46 1 97.44 16 PHE B CA 1
ATOM 2540 C C . PHE B 1 16 ? 15.648 -15.422 -0.583 1 97.44 16 PHE B C 1
ATOM 2542 O O . PHE B 1 16 ? 14.617 -15.516 0.098 1 97.44 16 PHE B O 1
ATOM 2549 N N . GLU B 1 17 ? 16.469 -14.391 -0.598 1 95.31 17 GLU B N 1
ATOM 2550 C CA . GLU B 1 17 ? 16.172 -13.234 0.239 1 95.31 17 GLU B CA 1
ATOM 2551 C C . GLU B 1 17 ? 15.367 -12.188 -0.527 1 95.31 17 GLU B C 1
ATOM 2553 O O . GLU B 1 17 ? 15.672 -11.891 -1.684 1 95.31 17 GLU B O 1
ATOM 2558 N N . SER B 1 18 ? 14.344 -11.695 0.086 1 94.81 18 SER B N 1
ATOM 2559 C CA . SER B 1 18 ? 13.562 -10.562 -0.396 1 94.81 18 SER B CA 1
ATOM 2560 C C . SER B 1 18 ? 13.188 -9.625 0.747 1 94.81 18 SER B C 1
ATOM 2562 O O . SER B 1 18 ? 12.336 -9.953 1.573 1 94.81 18 SER B O 1
ATOM 2564 N N . GLY B 1 19 ? 13.797 -8.461 0.775 1 90.5 19 GLY B N 1
ATOM 2565 C CA . GLY B 1 19 ? 13.492 -7.465 1.795 1 90.5 19 GLY B CA 1
ATOM 2566 C C . GLY B 1 19 ? 13.766 -7.953 3.203 1 90.5 19 GLY B C 1
ATOM 2567 O O . GLY B 1 19 ? 13 -7.672 4.125 1 90.5 19 GLY B O 1
ATOM 2568 N N . GLY B 1 20 ? 14.695 -8.758 3.371 1 91.19 20 GLY B N 1
ATOM 2569 C CA . GLY B 1 20 ? 15.062 -9.227 4.695 1 91.19 20 GLY B CA 1
ATOM 2570 C C . GLY B 1 20 ? 14.375 -10.523 5.082 1 91.19 20 GLY B C 1
ATOM 2571 O O . GLY B 1 20 ? 14.586 -11.047 6.18 1 91.19 20 GLY B O 1
ATOM 2572 N N . TYR B 1 21 ? 13.578 -11.039 4.207 1 95.19 21 TYR B N 1
ATOM 2573 C CA . TYR B 1 21 ? 12.867 -12.281 4.484 1 95.19 21 TYR B CA 1
ATOM 2574 C C . TYR B 1 21 ? 13.391 -13.414 3.611 1 95.19 21 TYR B C 1
ATOM 2576 O O . TYR B 1 21 ? 13.734 -13.203 2.443 1 95.19 21 TYR B O 1
ATOM 2584 N N . LYS B 1 22 ? 13.453 -14.547 4.191 1 97.88 22 LYS B N 1
ATOM 2585 C CA . LYS B 1 22 ? 13.805 -15.75 3.441 1 97.88 22 LYS B CA 1
ATOM 2586 C C . LYS B 1 22 ? 12.555 -16.422 2.875 1 97.88 22 LYS B C 1
ATOM 2588 O O . LYS B 1 22 ? 11.688 -16.875 3.629 1 97.88 22 LYS B O 1
ATOM 2593 N N . LEU B 1 23 ? 12.477 -16.547 1.586 1 98.62 23 LEU B N 1
ATOM 2594 C CA . LEU B 1 23 ? 11.328 -17.125 0.91 1 98.62 23 LEU B CA 1
ATOM 2595 C C . LEU B 1 23 ? 11.719 -18.438 0.22 1 98.62 23 LEU B C 1
ATOM 2597 O O . LEU B 1 23 ? 12.766 -18.516 -0.422 1 98.62 23 LEU B O 1
ATOM 2601 N N . SER B 1 24 ? 10.883 -19.406 0.382 1 98.75 24 SER B N 1
ATOM 2602 C CA . SER B 1 24 ? 11.156 -20.734 -0.171 1 98.75 24 SER B CA 1
ATOM 2603 C C . SER B 1 24 ? 10.836 -20.781 -1.661 1 98.75 24 SER B C 1
ATOM 2605 O O . SER B 1 24 ? 9.82 -20.234 -2.104 1 98.75 24 SER B O 1
ATOM 2607 N N . TYR B 1 25 ? 11.719 -21.438 -2.434 1 98.5 25 TYR B N 1
ATOM 2608 C CA . TYR B 1 25 ? 11.477 -21.594 -3.863 1 98.5 25 TYR B CA 1
ATOM 2609 C C . TYR B 1 25 ? 11.766 -23.016 -4.324 1 98.5 25 TYR B C 1
ATOM 2611 O O . TYR B 1 25 ? 12.398 -23.797 -3.602 1 98.5 25 TYR B O 1
ATOM 2619 N N . SER B 1 26 ? 11.18 -23.391 -5.453 1 98.19 26 SER B N 1
ATOM 2620 C CA . SER B 1 26 ? 11.469 -24.625 -6.184 1 98.19 26 SER B CA 1
ATOM 2621 C C . SER B 1 26 ? 11.625 -24.359 -7.676 1 98.19 26 SER B C 1
ATOM 2623 O O . SER B 1 26 ? 10.805 -23.656 -8.273 1 98.19 26 SER B O 1
ATOM 2625 N N . ILE B 1 27 ? 12.727 -24.875 -8.219 1 98.25 27 ILE B N 1
ATOM 2626 C CA . ILE B 1 27 ? 12.977 -24.781 -9.648 1 98.25 27 ILE B CA 1
ATOM 2627 C C . ILE B 1 27 ? 13.203 -26.172 -10.234 1 98.25 27 ILE B C 1
ATOM 2629 O O . ILE B 1 27 ? 14.062 -26.922 -9.766 1 98.25 27 ILE B O 1
ATOM 2633 N N . ARG B 1 28 ? 12.367 -26.5 -11.188 1 98 28 ARG B N 1
ATOM 2634 C CA . ARG B 1 28 ? 12.531 -27.766 -11.906 1 98 28 ARG B CA 1
ATOM 2635 C C . ARG B 1 28 ? 13.055 -27.516 -13.32 1 98 28 ARG B C 1
ATOM 2637 O O . ARG B 1 28 ? 12.352 -26.953 -14.156 1 98 28 ARG B O 1
ATOM 2644 N N . ASN B 1 29 ? 14.289 -27.984 -13.484 1 97.44 29 ASN B N 1
ATOM 2645 C CA . ASN B 1 29 ? 14.898 -27.906 -14.805 1 97.44 29 ASN B CA 1
ATOM 2646 C C . ASN B 1 29 ? 14.578 -29.125 -15.656 1 97.44 29 ASN B C 1
ATOM 2648 O O . ASN B 1 29 ? 15.172 -30.188 -15.469 1 97.44 29 ASN B O 1
ATOM 2652 N N . ASN B 1 30 ? 13.688 -29 -16.562 1 97.5 30 ASN B N 1
ATOM 2653 C CA . ASN B 1 30 ? 13.281 -30.094 -17.438 1 97.5 30 ASN B CA 1
ATOM 2654 C C . ASN B 1 30 ? 14.031 -30.062 -18.766 1 97.5 30 ASN B C 1
ATOM 2656 O O . ASN B 1 30 ? 13.773 -30.875 -19.641 1 97.5 30 ASN B O 1
ATOM 2660 N N . GLY B 1 31 ? 14.906 -29.078 -18.969 1 96.88 31 GLY B N 1
ATOM 2661 C CA . GLY B 1 31 ? 15.711 -28.969 -20.172 1 96.88 31 GLY B CA 1
ATOM 2662 C C . GLY B 1 31 ? 14.914 -28.484 -21.375 1 96.88 31 GLY B C 1
ATOM 2663 O O . GLY B 1 31 ? 15.203 -28.844 -22.516 1 96.88 31 GLY B O 1
ATOM 2664 N N . LYS B 1 32 ? 13.922 -27.719 -21.156 1 96.62 32 LYS B N 1
ATOM 2665 C CA . LYS B 1 32 ? 13.047 -27.281 -22.234 1 96.62 32 LYS B CA 1
ATOM 2666 C C . LYS B 1 32 ? 13.469 -25.922 -22.766 1 96.62 32 LYS B C 1
ATOM 2668 O O . LYS B 1 32 ? 13.141 -25.562 -23.906 1 96.62 32 LYS B O 1
ATOM 2673 N N . GLY B 1 33 ? 14.102 -25.125 -21.922 1 96.19 33 GLY B N 1
ATOM 2674 C CA . GLY B 1 33 ? 14.555 -23.797 -22.328 1 96.19 33 GLY B CA 1
ATOM 2675 C C . GLY B 1 33 ? 13.445 -22.766 -22.297 1 96.19 33 GLY B C 1
ATOM 2676 O O . GLY B 1 33 ? 13.617 -21.641 -22.781 1 96.19 33 GLY B O 1
ATOM 2677 N N . ARG B 1 34 ? 12.266 -23.125 -21.844 1 97.94 34 ARG B N 1
ATOM 2678 C CA . ARG B 1 34 ? 11.125 -22.234 -21.656 1 97.94 34 ARG B CA 1
ATOM 2679 C C . ARG B 1 34 ? 10.75 -22.125 -20.188 1 97.94 34 ARG B C 1
ATOM 2681 O O . ARG B 1 34 ? 10.211 -23.062 -19.609 1 97.94 34 ARG B O 1
ATOM 2688 N N . ALA B 1 35 ? 11.023 -20.938 -19.609 1 98.62 35 ALA B N 1
ATOM 2689 C CA . ALA B 1 35 ? 10.758 -20.75 -18.188 1 98.62 35 ALA B CA 1
ATOM 2690 C C . ALA B 1 35 ? 9.289 -20.422 -17.938 1 98.62 35 ALA B C 1
ATOM 2692 O O . ALA B 1 35 ? 8.727 -19.531 -18.578 1 98.62 35 ALA B O 1
ATOM 2693 N N . LEU B 1 36 ? 8.664 -21.188 -17.109 1 98.88 36 LEU B N 1
ATOM 2694 C CA . LEU B 1 36 ? 7.293 -20.922 -16.688 1 98.88 36 LEU B CA 1
ATOM 2695 C C . LEU B 1 36 ? 7.25 -20.547 -15.211 1 98.88 36 LEU B C 1
ATOM 2697 O O . LEU B 1 36 ? 7.609 -21.344 -14.344 1 98.88 36 LEU B O 1
ATOM 2701 N N . LEU B 1 37 ? 6.859 -19.281 -14.945 1 98.94 37 LEU B N 1
ATOM 2702 C CA . LEU B 1 37 ? 6.648 -18.812 -13.578 1 98.94 37 LEU B CA 1
ATOM 2703 C C . LEU B 1 37 ? 5.262 -19.203 -13.078 1 98.94 37 LEU B C 1
ATOM 2705 O O . LEU B 1 37 ? 4.25 -18.844 -13.68 1 98.94 37 LEU B O 1
ATOM 2709 N N . LEU B 1 38 ? 5.254 -19.984 -12.023 1 98.94 38 LEU B N 1
ATOM 2710 C CA . LEU B 1 38 ? 4.012 -20.422 -11.398 1 98.94 38 LEU B CA 1
ATOM 2711 C C . LEU B 1 38 ? 3.678 -19.562 -10.188 1 98.94 38 LEU B C 1
ATOM 2713 O O . LEU B 1 38 ? 4.5 -19.406 -9.281 1 98.94 38 LEU B O 1
ATOM 2717 N N . LEU B 1 39 ? 2.477 -19 -10.172 1 98.75 39 LEU B N 1
ATOM 2718 C CA . LEU B 1 39 ? 2.053 -18.094 -9.109 1 98.75 39 LEU B CA 1
ATOM 2719 C C . LEU B 1 39 ? 0.792 -18.609 -8.43 1 98.75 39 LEU B C 1
ATOM 2721 O O . LEU B 1 39 ? -0.244 -18.781 -9.078 1 98.75 39 LEU B O 1
ATOM 2725 N N . HIS B 1 40 ? 0.866 -18.812 -7.078 1 98.31 40 HIS B N 1
ATOM 2726 C CA . HIS B 1 40 ? -0.225 -19.453 -6.359 1 98.31 40 HIS B CA 1
ATOM 2727 C C . HIS B 1 40 ? -1.209 -18.422 -5.809 1 98.31 40 HIS B C 1
ATOM 2729 O O . HIS B 1 40 ? -0.943 -17.219 -5.848 1 98.31 40 HIS B O 1
ATOM 2735 N N . GLY B 1 41 ? -2.318 -18.938 -5.34 1 95.94 41 GLY B N 1
ATOM 2736 C CA . GLY B 1 41 ? -3.395 -18.094 -4.852 1 95.94 41 GLY B CA 1
ATOM 2737 C C . GLY B 1 41 ? -3.328 -17.828 -3.359 1 95.94 41 GLY B C 1
ATOM 2738 O O . GLY B 1 41 ? -2.326 -18.156 -2.715 1 95.94 41 GLY B O 1
ATOM 2739 N N . PHE B 1 42 ? -4.375 -17.266 -2.896 1 92.81 42 PHE B N 1
ATOM 2740 C CA . PHE B 1 42 ? -4.539 -16.875 -1.503 1 92.81 42 PHE B CA 1
ATOM 2741 C C . PHE B 1 42 ? -4.594 -18.094 -0.596 1 92.81 42 PHE B C 1
ATOM 2743 O O . PHE B 1 42 ? -5.324 -19.047 -0.875 1 92.81 42 PHE B O 1
ATOM 2750 N N . MET B 1 43 ? -3.805 -18.094 0.502 1 93.88 43 MET B N 1
ATOM 2751 C CA . MET B 1 43 ? -3.777 -19.125 1.531 1 93.88 43 MET B CA 1
ATOM 2752 C C . MET B 1 43 ? -3.371 -20.469 0.938 1 93.88 43 MET B C 1
ATOM 2754 O O . MET B 1 43 ? -3.777 -21.516 1.437 1 93.88 43 MET B O 1
ATOM 2758 N N . ASP B 1 44 ? -2.658 -20.453 -0.111 1 96.62 44 ASP B N 1
ATOM 2759 C CA . ASP B 1 44 ? -2.174 -21.641 -0.826 1 96.62 44 ASP B CA 1
ATOM 2760 C C . ASP B 1 44 ? -0.651 -21.734 -0.758 1 96.62 44 ASP B C 1
ATOM 2762 O O . ASP B 1 44 ? -0.035 -21.25 0.192 1 96.62 44 ASP B O 1
ATOM 2766 N N . SER B 1 45 ? -0.085 -22.547 -1.659 1 98 45 SER B N 1
ATOM 2767 C CA . SER B 1 45 ? 1.366 -22.688 -1.747 1 98 45 SER B CA 1
ATOM 2768 C C . SER B 1 45 ? 1.815 -22.906 -3.188 1 98 45 SER B C 1
ATOM 2770 O O . SER B 1 45 ? 0.986 -23.078 -4.082 1 98 45 SER B O 1
ATOM 2772 N N . SER B 1 46 ? 3.102 -22.844 -3.357 1 98 46 SER B N 1
ATOM 2773 C CA . SER B 1 46 ? 3.672 -22.969 -4.695 1 98 46 SER B CA 1
ATOM 2774 C C . SER B 1 46 ? 3.443 -24.359 -5.266 1 98 46 SER B C 1
ATOM 2776 O O . SER B 1 46 ? 3.611 -24.594 -6.469 1 98 46 SER B O 1
ATOM 2778 N N . ASP B 1 47 ? 2.979 -25.328 -4.488 1 97.88 47 ASP B N 1
ATOM 2779 C CA . ASP B 1 47 ? 2.725 -26.703 -4.93 1 97.88 47 ASP B CA 1
ATOM 2780 C C . ASP B 1 47 ? 1.311 -26.844 -5.488 1 97.88 47 ASP B C 1
ATOM 2782 O O . ASP B 1 47 ? 0.895 -27.938 -5.863 1 97.88 47 ASP B O 1
ATOM 2786 N N . THR B 1 48 ? 0.625 -25.766 -5.578 1 97.81 48 THR B N 1
ATOM 2787 C CA . THR B 1 48 ? -0.791 -25.781 -5.926 1 97.81 48 THR B CA 1
ATOM 2788 C C . THR B 1 48 ? -1.007 -26.438 -7.285 1 97.81 48 THR B C 1
ATOM 2790 O O . THR B 1 48 ? -2.084 -26.969 -7.559 1 97.81 48 THR B O 1
ATOM 2793 N N . PHE B 1 49 ? -0.038 -26.469 -8.117 1 98 49 PHE B N 1
ATOM 2794 C CA . PHE B 1 49 ? -0.176 -27.016 -9.469 1 98 49 PHE B CA 1
ATOM 2795 C C . PHE B 1 49 ? 0.335 -28.438 -9.539 1 98 49 PHE B C 1
ATOM 2797 O O . PHE B 1 49 ? 0.81 -28.891 -10.586 1 98 49 PHE B O 1
ATOM 2804 N N . VAL B 1 50 ? 0.231 -29.172 -8.469 1 97.38 50 VAL B N 1
ATOM 2805 C CA . VAL B 1 50 ? 0.766 -30.531 -8.336 1 97.38 50 VAL B CA 1
ATOM 2806 C C . VAL B 1 50 ? 0.13 -31.438 -9.383 1 97.38 50 VAL B C 1
ATOM 2808 O O . VAL B 1 50 ? 0.803 -32.281 -9.961 1 97.38 50 VAL B O 1
ATOM 2811 N N . PHE B 1 51 ? -1.075 -31.234 -9.734 1 97.56 51 PHE B N 1
ATOM 2812 C CA . PHE B 1 51 ? -1.767 -32.125 -10.664 1 97.56 51 PHE B CA 1
ATOM 2813 C C . PHE B 1 51 ? -1.486 -31.719 -12.109 1 97.56 51 PHE B C 1
ATOM 2815 O O . PHE B 1 51 ? -1.87 -32.438 -13.039 1 97.56 51 PHE B O 1
ATOM 2822 N N . GLN B 1 52 ? -0.852 -30.547 -12.289 1 97.69 52 GLN B N 1
ATOM 2823 C CA . GLN B 1 52 ? -0.455 -30.094 -13.625 1 97.69 52 GLN B CA 1
ATOM 2824 C C . GLN B 1 52 ? 1.044 -30.281 -13.836 1 97.69 52 GLN B C 1
ATOM 2826 O O . GLN B 1 52 ? 1.562 -29.984 -14.922 1 97.69 52 GLN B O 1
ATOM 2831 N N . GLU B 1 53 ? 1.731 -30.75 -12.875 1 96.75 53 GLU B N 1
ATOM 2832 C CA . GLU B 1 53 ? 3.191 -30.781 -12.891 1 96.75 53 GLU B CA 1
ATOM 2833 C C . GLU B 1 53 ? 3.719 -31.562 -14.086 1 96.75 53 GLU B C 1
ATOM 2835 O O . GLU B 1 53 ? 4.598 -31.094 -14.812 1 96.75 53 GLU B O 1
ATOM 2840 N N . GLU B 1 54 ? 3.26 -32.781 -14.266 1 96.38 54 GLU B N 1
ATOM 2841 C CA . GLU B 1 54 ? 3.732 -33.656 -15.344 1 96.38 54 GLU B CA 1
ATOM 2842 C C . GLU B 1 54 ? 3.459 -33.031 -16.703 1 96.38 54 GLU B C 1
ATOM 2844 O O . GLU B 1 54 ? 4.352 -32.938 -17.562 1 96.38 54 GLU B O 1
ATOM 2849 N N . PHE B 1 55 ? 2.291 -32.531 -16.891 1 97.88 55 PHE B N 1
ATOM 2850 C CA . PHE B 1 55 ? 1.905 -31.906 -18.156 1 97.88 55 PHE B CA 1
ATOM 2851 C C . PHE B 1 55 ? 2.785 -30.703 -18.438 1 97.88 55 PHE B C 1
ATOM 2853 O O . PHE B 1 55 ? 3.322 -30.562 -19.547 1 97.88 55 PHE B O 1
ATOM 2860 N N . LEU B 1 56 ? 2.955 -29.797 -17.438 1 98.5 56 LEU B N 1
ATOM 2861 C CA . LEU B 1 56 ? 3.729 -28.578 -17.609 1 98.5 56 LEU B CA 1
ATOM 2862 C C . LEU B 1 56 ? 5.195 -28.891 -17.875 1 98.5 56 LEU B C 1
ATOM 2864 O O . LEU B 1 56 ? 5.855 -28.188 -18.656 1 98.5 56 LEU B O 1
ATOM 2868 N N . SER B 1 57 ? 5.66 -29.953 -17.312 1 97.88 57 SER B N 1
ATOM 2869 C CA . SER B 1 57 ? 7.062 -30.328 -17.422 1 97.88 57 SER B CA 1
ATOM 2870 C C . SER B 1 57 ? 7.395 -30.828 -18.828 1 97.88 57 SER B C 1
ATOM 2872 O O . SER B 1 57 ? 8.562 -30.922 -19.203 1 97.88 57 SER B O 1
ATOM 2874 N N . GLU B 1 58 ? 6.402 -31.172 -19.562 1 97.44 58 GLU B N 1
ATOM 2875 C CA . GLU B 1 58 ? 6.613 -31.578 -20.953 1 97.44 58 GLU B CA 1
ATOM 2876 C C . GLU B 1 58 ? 7.055 -30.391 -21.797 1 97.44 58 GLU B C 1
ATOM 2878 O O . GLU B 1 58 ? 7.691 -30.578 -22.844 1 97.44 58 GLU B O 1
ATOM 2883 N N . PHE B 1 59 ? 6.809 -29.172 -21.344 1 98.06 59 PHE B N 1
ATOM 2884 C CA . PHE B 1 59 ? 6.984 -28.047 -22.25 1 98.06 59 PHE B CA 1
ATOM 2885 C C . PHE B 1 59 ? 7.859 -26.969 -21.609 1 98.06 59 PHE B C 1
ATOM 2887 O O . PHE B 1 59 ? 8.438 -26.141 -22.297 1 98.06 59 PHE B O 1
ATOM 2894 N N . PHE B 1 60 ? 7.945 -27 -20.281 1 98.56 60 PHE B N 1
ATOM 2895 C CA . PHE B 1 60 ? 8.531 -25.844 -19.609 1 98.56 60 PHE B CA 1
ATOM 2896 C C . PHE B 1 60 ? 9.523 -26.281 -18.547 1 98.56 60 PHE B C 1
ATOM 2898 O O . PHE B 1 60 ? 9.461 -27.406 -18.047 1 98.56 60 PHE B O 1
ATOM 2905 N N . ASP B 1 61 ? 10.453 -25.422 -18.234 1 98.62 61 ASP B N 1
ATOM 2906 C CA . ASP B 1 61 ? 11.133 -25.391 -16.938 1 98.62 61 ASP B CA 1
ATOM 2907 C C . ASP B 1 61 ? 10.305 -24.625 -15.898 1 98.62 61 ASP B C 1
ATOM 2909 O O . ASP B 1 61 ? 9.805 -23.531 -16.172 1 98.62 61 ASP B O 1
ATOM 2913 N N . LEU B 1 62 ? 10.125 -25.172 -14.742 1 98.75 62 LEU B N 1
ATOM 2914 C CA . LEU B 1 62 ? 9.148 -24.656 -13.797 1 98.75 62 LEU B CA 1
ATOM 2915 C C . LEU B 1 62 ? 9.828 -23.844 -12.695 1 98.75 62 LEU B C 1
ATOM 2917 O O . LEU B 1 62 ? 10.773 -24.328 -12.062 1 98.75 62 LEU B O 1
ATOM 2921 N N . TYR B 1 63 ? 9.406 -22.594 -12.523 1 98.81 63 TYR B N 1
ATOM 2922 C CA . TYR B 1 63 ? 9.875 -21.688 -11.484 1 98.81 63 TYR B CA 1
ATOM 2923 C C . TYR B 1 63 ? 8.734 -21.312 -10.547 1 98.81 63 TYR B C 1
ATOM 2925 O O . TYR B 1 63 ? 7.68 -20.859 -10.984 1 98.81 63 TYR B O 1
ATOM 2933 N N . ARG B 1 64 ? 8.914 -21.516 -9.242 1 98.75 64 ARG B N 1
ATOM 2934 C CA . ARG B 1 64 ? 7.871 -21.141 -8.289 1 98.75 64 ARG B CA 1
ATOM 2935 C C . ARG B 1 64 ? 8.461 -20.812 -6.926 1 98.75 64 ARG B C 1
ATOM 2937 O O . ARG B 1 64 ? 9.578 -21.219 -6.613 1 98.75 64 ARG B O 1
ATOM 2944 N N . PHE B 1 65 ? 7.723 -20.078 -6.117 1 98.75 65 PHE B N 1
ATOM 2945 C CA . PHE B 1 65 ? 8.078 -19.797 -4.734 1 98.75 65 PHE B CA 1
ATOM 2946 C C . PHE B 1 65 ? 6.836 -19.547 -3.893 1 98.75 65 PHE B C 1
ATOM 2948 O O . PHE B 1 65 ? 5.75 -19.312 -4.43 1 98.75 65 PHE B O 1
ATOM 2955 N N . ASP B 1 66 ? 6.961 -19.719 -2.623 1 98.81 66 ASP B N 1
ATOM 2956 C CA . ASP B 1 66 ? 5.902 -19.391 -1.672 1 98.81 66 ASP B CA 1
ATOM 2957 C C . ASP B 1 66 ? 5.926 -17.906 -1.312 1 98.81 66 ASP B C 1
ATOM 2959 O O . ASP B 1 66 ? 6.977 -17.375 -0.948 1 98.81 66 ASP B O 1
ATOM 2963 N N . TYR B 1 67 ? 4.746 -17.297 -1.455 1 97.56 67 TYR B N 1
ATOM 2964 C CA . TYR B 1 67 ? 4.676 -15.906 -1.027 1 97.56 67 TYR B CA 1
ATOM 2965 C C . TYR B 1 67 ? 5.004 -15.773 0.456 1 97.56 67 TYR B C 1
ATOM 2967 O O . TYR B 1 67 ? 4.809 -16.719 1.227 1 97.56 67 TYR B O 1
ATOM 2975 N N . ARG B 1 68 ? 5.496 -14.648 0.774 1 95.75 68 ARG B N 1
ATOM 2976 C CA . ARG B 1 68 ? 5.633 -14.32 2.189 1 95.75 68 ARG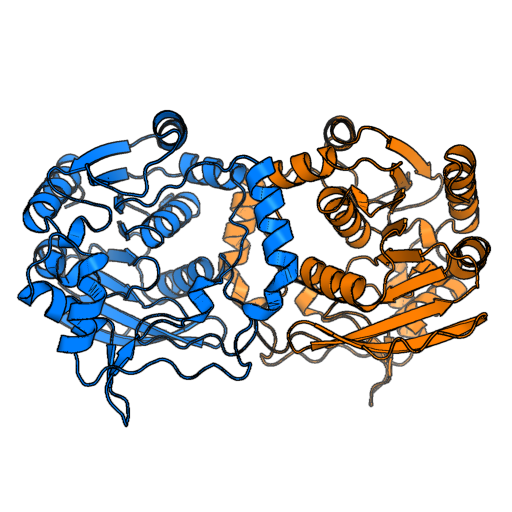 B CA 1
ATOM 2977 C C . ARG B 1 68 ? 4.336 -14.602 2.943 1 95.75 68 ARG B C 1
ATOM 2979 O O . ARG B 1 68 ? 3.26 -14.188 2.51 1 95.75 68 ARG B O 1
ATOM 2986 N N . GLY B 1 69 ? 4.457 -15.367 4.039 1 95.5 69 GLY B N 1
ATOM 2987 C CA . GLY B 1 69 ? 3.27 -15.719 4.805 1 95.5 69 GLY B CA 1
ATOM 2988 C C . GLY B 1 69 ? 2.598 -16.984 4.324 1 95.5 69 GLY B C 1
ATOM 2989 O O . GLY B 1 69 ? 1.563 -17.391 4.859 1 95.5 69 GLY B O 1
ATOM 2990 N N . HIS B 1 70 ? 3.203 -17.641 3.357 1 97.19 70 HIS B N 1
ATOM 2991 C CA . HIS B 1 70 ? 2.625 -18.859 2.795 1 97.19 70 HIS B CA 1
ATOM 2992 C C . HIS B 1 70 ? 3.666 -19.969 2.697 1 97.19 70 HIS B C 1
ATOM 2994 O O . HIS B 1 70 ? 4.867 -19.688 2.641 1 97.19 70 HIS B O 1
ATOM 3000 N N . GLY B 1 71 ? 3.174 -21.219 2.609 1 97.81 71 GLY B N 1
ATOM 3001 C CA . GLY B 1 71 ? 4.062 -22.344 2.412 1 97.81 71 GLY B CA 1
ATOM 3002 C C . GLY B 1 71 ? 5.223 -22.375 3.391 1 97.81 71 GLY B C 1
ATOM 3003 O O . GLY B 1 71 ? 5.02 -22.266 4.602 1 97.81 71 GLY B O 1
ATOM 3004 N N . ASP B 1 72 ? 6.398 -22.484 2.816 1 98.06 72 ASP B N 1
ATOM 3005 C CA . ASP B 1 72 ? 7.574 -22.625 3.67 1 98.06 72 ASP B CA 1
ATOM 3006 C C . ASP B 1 72 ? 8.359 -21.312 3.738 1 98.06 72 ASP B C 1
ATOM 3008 O O . ASP B 1 72 ? 9.5 -21.297 4.195 1 98.06 72 ASP B O 1
ATOM 3012 N N . SER B 1 73 ? 7.727 -20.25 3.248 1 98.44 73 SER B N 1
ATOM 3013 C CA . SER B 1 73 ? 8.336 -18.922 3.332 1 98.44 73 SER B CA 1
ATOM 3014 C C . SER B 1 73 ? 8.117 -18.297 4.707 1 98.44 73 SER B C 1
ATOM 3016 O O . SER B 1 73 ? 7.152 -18.641 5.402 1 98.44 73 SER B O 1
ATOM 3018 N N . GLU B 1 74 ? 8.984 -17.391 5.059 1 96.94 74 GLU B N 1
ATOM 3019 C CA . GLU B 1 74 ? 8.867 -16.703 6.34 1 96.94 74 GLU B CA 1
ATOM 3020 C C . GLU B 1 74 ? 7.586 -15.875 6.402 1 96.94 74 GLU B C 1
ATOM 3022 O O . GLU B 1 74 ? 7.156 -15.312 5.395 1 96.94 74 GLU B O 1
ATOM 3027 N N . TRP B 1 75 ? 7.07 -15.867 7.586 1 93.94 75 TRP B N 1
ATOM 3028 C CA . TRP B 1 75 ? 5.949 -14.977 7.875 1 93.94 75 TRP B CA 1
ATOM 3029 C C . TRP B 1 75 ? 6.445 -13.578 8.242 1 93.94 75 TRP B C 1
ATOM 3031 O O . TRP B 1 75 ? 7.605 -13.406 8.625 1 93.94 75 TRP B O 1
ATOM 3041 N N . LEU B 1 76 ? 5.582 -12.633 8.039 1 91.69 76 LEU B N 1
ATOM 3042 C CA . LEU B 1 76 ? 5.922 -11.266 8.422 1 91.69 76 LEU B CA 1
ATOM 3043 C C . LEU B 1 76 ? 6.215 -11.172 9.914 1 91.69 76 LEU B C 1
ATOM 3045 O O . LEU B 1 76 ? 5.5 -11.758 10.727 1 91.69 76 LEU B O 1
ATOM 3049 N N . ARG B 1 77 ? 7.297 -10.453 10.242 1 90.25 77 ARG B N 1
ATOM 3050 C CA . ARG B 1 77 ? 7.684 -10.289 11.641 1 90.25 77 ARG B CA 1
ATOM 3051 C C . ARG B 1 77 ? 6.992 -9.078 12.266 1 90.25 77 ARG B C 1
ATOM 3053 O O . ARG B 1 77 ? 6.75 -9.055 13.477 1 90.25 77 ARG B O 1
ATOM 3060 N N . GLU B 1 78 ? 6.707 -8.062 11.414 1 88.19 78 GLU B N 1
ATOM 3061 C CA . GLU B 1 78 ? 6.074 -6.828 11.867 1 88.19 78 GLU B CA 1
ATOM 3062 C C . GLU B 1 78 ? 5.273 -6.172 10.742 1 88.19 78 GLU B C 1
ATOM 3064 O O . GLU B 1 78 ? 5.562 -6.383 9.562 1 88.19 78 GLU B O 1
ATOM 3069 N N . GLY B 1 79 ? 4.23 -5.441 11.234 1 88.06 79 GLY B N 1
ATOM 3070 C CA . GLY B 1 79 ? 3.393 -4.77 10.258 1 88.06 79 GLY B CA 1
ATOM 3071 C C . GLY B 1 79 ? 2.238 -5.629 9.773 1 88.06 79 GLY B C 1
ATOM 3072 O O . GLY B 1 79 ? 1.757 -6.5 10.5 1 88.06 79 GLY B O 1
ATOM 3073 N N . PHE B 1 80 ? 1.687 -5.25 8.625 1 87.81 80 PHE B N 1
ATOM 3074 C CA . PHE B 1 80 ? 0.575 -5.992 8.039 1 87.81 80 PHE B CA 1
ATOM 3075 C C . PHE B 1 80 ? 0.872 -6.355 6.586 1 87.81 80 PHE B C 1
ATOM 3077 O O . PHE B 1 80 ? 1.726 -5.734 5.949 1 87.81 80 PHE B O 1
ATOM 3084 N N . TYR B 1 81 ? 0.241 -7.418 6.105 1 88.81 81 TYR B N 1
ATOM 3085 C CA . TYR B 1 81 ? 0.399 -7.84 4.719 1 88.81 81 TYR B CA 1
ATOM 3086 C C . TYR B 1 81 ? -0.282 -6.863 3.77 1 88.81 81 TYR B C 1
ATOM 3088 O O . TYR B 1 81 ? -1.509 -6.727 3.781 1 88.81 81 TYR B O 1
ATOM 3096 N N . HIS B 1 82 ? 0.454 -6.184 3.051 1 83.19 82 HIS B N 1
ATOM 3097 C CA . HIS B 1 82 ? -0.153 -5.297 2.064 1 83.19 82 HIS B CA 1
ATOM 3098 C C . HIS B 1 82 ? 0.047 -5.828 0.648 1 83.19 82 HIS B C 1
ATOM 3100 O O . HIS B 1 82 ? 0.882 -6.707 0.423 1 83.19 82 HIS B O 1
ATOM 3106 N N . PHE B 1 83 ? -0.641 -5.301 -0.311 1 79.88 83 PHE B N 1
ATOM 3107 C CA . PHE B 1 83 ? -0.803 -5.875 -1.642 1 79.88 83 PHE B CA 1
ATOM 3108 C C . PHE B 1 83 ? 0.501 -5.797 -2.426 1 79.88 83 PHE B C 1
ATOM 3110 O O . PHE B 1 83 ? 0.678 -6.508 -3.418 1 79.88 83 PHE B O 1
ATOM 3117 N N . MET B 1 84 ? 1.464 -5.004 -2.062 1 84.31 84 MET B N 1
ATOM 3118 C CA . MET B 1 84 ? 2.709 -4.824 -2.805 1 84.31 84 MET B CA 1
ATOM 3119 C C . MET B 1 84 ? 3.691 -5.949 -2.496 1 84.31 84 MET B C 1
ATOM 3121 O O . MET B 1 84 ? 4.633 -6.184 -3.258 1 84.31 84 MET B O 1
ATOM 3125 N N . LEU B 1 85 ? 3.5 -6.609 -1.429 1 89.62 85 LEU B N 1
ATOM 3126 C CA . LEU B 1 85 ? 4.516 -7.543 -0.956 1 89.62 85 LEU B CA 1
ATOM 3127 C C . LEU B 1 85 ? 4.699 -8.688 -1.941 1 89.62 85 LEU B C 1
ATOM 3129 O O . LEU B 1 85 ? 5.824 -8.992 -2.344 1 89.62 85 LEU B O 1
ATOM 3133 N N . PRO B 1 86 ? 3.568 -9.266 -2.43 1 92.12 86 PRO B N 1
ATOM 3134 C CA . PRO B 1 86 ? 3.787 -10.312 -3.43 1 92.12 86 PRO B CA 1
ATOM 3135 C C . PRO B 1 86 ? 4.441 -9.781 -4.703 1 92.12 86 PRO B C 1
ATOM 3137 O O . PRO B 1 86 ? 5.18 -10.516 -5.371 1 92.12 86 PRO B O 1
ATOM 3140 N N . LEU B 1 87 ? 4.176 -8.594 -5.031 1 91.62 87 LEU B N 1
ATOM 3141 C CA . LEU B 1 87 ? 4.73 -8 -6.246 1 91.62 87 LEU B CA 1
ATOM 3142 C C . LEU B 1 87 ? 6.234 -7.809 -6.121 1 91.62 87 LEU B C 1
ATOM 3144 O O . LEU B 1 87 ? 6.992 -8.188 -7.016 1 91.62 87 LEU B O 1
ATOM 3148 N N . VAL B 1 88 ? 6.715 -7.27 -4.988 1 92.25 88 VAL B N 1
ATOM 3149 C CA . VAL B 1 88 ? 8.141 -7.02 -4.809 1 92.25 88 VAL B CA 1
ATOM 3150 C C . VAL B 1 88 ? 8.883 -8.352 -4.66 1 92.25 88 VAL B C 1
ATOM 3152 O O . VAL B 1 88 ? 10 -8.5 -5.156 1 92.25 88 VAL B O 1
ATOM 3155 N N . ASP B 1 89 ? 8.266 -9.266 -4.016 1 96.5 89 ASP B N 1
ATOM 3156 C CA . ASP B 1 89 ? 8.891 -10.57 -3.854 1 96.5 89 ASP B CA 1
ATOM 3157 C C . ASP B 1 89 ? 9.008 -11.297 -5.195 1 96.5 89 ASP B C 1
ATOM 3159 O O . ASP B 1 89 ? 10.016 -11.953 -5.465 1 96.5 89 ASP B O 1
ATOM 3163 N N . THR B 1 90 ? 7.965 -11.18 -5.984 1 97.31 90 THR B N 1
ATOM 3164 C CA . THR B 1 90 ? 8.008 -11.789 -7.309 1 97.31 90 THR B CA 1
ATOM 3165 C C . THR B 1 90 ? 9.086 -11.141 -8.172 1 97.31 90 THR B C 1
ATOM 3167 O O . THR B 1 90 ? 9.828 -11.836 -8.867 1 97.31 90 THR B O 1
ATOM 3170 N N . GLN B 1 91 ? 9.164 -9.883 -8.102 1 95.06 91 GLN B N 1
ATOM 3171 C CA . GLN B 1 91 ? 10.211 -9.18 -8.836 1 95.06 91 GLN B CA 1
ATOM 3172 C C . GLN B 1 91 ? 11.594 -9.656 -8.406 1 95.06 91 GLN B C 1
ATOM 3174 O O . GLN B 1 91 ? 12.477 -9.859 -9.242 1 95.06 91 GLN B O 1
ATOM 3179 N N . SER B 1 92 ? 11.82 -9.758 -7.117 1 95.81 92 SER B N 1
ATOM 3180 C CA . SER B 1 92 ? 13.094 -10.242 -6.598 1 95.81 92 SER B CA 1
ATOM 3181 C C . SER B 1 92 ? 13.398 -11.648 -7.109 1 95.81 92 SER B C 1
ATOM 3183 O O . SER B 1 92 ? 14.539 -11.945 -7.465 1 95.81 92 SER B O 1
ATOM 3185 N N . PHE B 1 93 ? 12.383 -12.5 -7.168 1 98.06 93 PHE B N 1
ATOM 3186 C CA . PHE B 1 93 ? 12.539 -13.867 -7.652 1 98.06 93 PHE B CA 1
ATOM 3187 C C . PHE B 1 93 ? 12.906 -13.875 -9.133 1 98.06 93 PHE B C 1
ATOM 3189 O O . PHE B 1 93 ? 13.836 -14.57 -9.539 1 98.06 93 PHE B O 1
ATOM 3196 N N . ILE B 1 94 ? 12.18 -13.086 -9.906 1 97.81 94 ILE B N 1
ATOM 3197 C CA . ILE B 1 94 ? 12.422 -13 -11.344 1 97.81 94 ILE B CA 1
ATOM 3198 C C . ILE B 1 94 ? 13.852 -12.531 -11.602 1 97.81 94 ILE B C 1
ATOM 3200 O O . ILE B 1 94 ? 14.578 -13.141 -12.391 1 97.81 94 ILE B O 1
ATOM 3204 N N . SER B 1 95 ? 14.234 -11.477 -10.914 1 95.75 95 SER B N 1
ATOM 3205 C CA . SER B 1 95 ? 15.555 -10.891 -11.117 1 95.75 95 SER B CA 1
ATOM 3206 C C . SER B 1 95 ? 16.656 -11.891 -10.797 1 95.75 95 SER B C 1
ATOM 3208 O O . SER B 1 95 ? 17.703 -11.898 -11.453 1 95.75 95 SER B O 1
ATOM 3210 N N . LYS B 1 96 ? 16.391 -12.734 -9.883 1 96.31 96 LYS B N 1
ATOM 3211 C CA . LYS B 1 96 ? 17.422 -13.641 -9.398 1 96.31 96 LYS B CA 1
ATOM 3212 C C . LYS B 1 96 ? 17.484 -14.914 -10.25 1 96.31 96 LYS B C 1
ATOM 3214 O O . LYS B 1 96 ? 18.562 -15.445 -10.5 1 96.31 96 LYS B O 1
ATOM 3219 N N . PHE B 1 97 ? 16.312 -15.414 -10.703 1 97.56 97 PHE B N 1
ATOM 3220 C CA . PHE B 1 97 ? 16.328 -16.797 -11.156 1 97.56 97 PHE B CA 1
ATOM 3221 C C . PHE B 1 97 ? 15.891 -16.906 -12.609 1 97.56 97 PHE B C 1
ATOM 3223 O O . PHE B 1 97 ? 16.281 -17.844 -13.312 1 97.56 97 PHE B O 1
ATOM 3230 N N . LEU B 1 98 ? 14.977 -16.031 -13.031 1 97.81 98 LEU B N 1
ATOM 3231 C CA . LEU B 1 98 ? 14.352 -16.266 -14.328 1 97.81 98 LEU B CA 1
ATOM 3232 C C . LEU B 1 98 ? 15.195 -15.656 -15.453 1 97.81 98 LEU B C 1
ATOM 3234 O O . LEU B 1 98 ? 15.836 -14.617 -15.258 1 97.81 98 LEU B O 1
ATOM 3238 N N . PRO B 1 99 ? 15.164 -16.25 -16.625 1 97.69 99 PRO B N 1
ATOM 3239 C CA . PRO B 1 99 ? 15.789 -15.641 -17.812 1 97.69 99 PRO B CA 1
ATOM 3240 C C . PRO B 1 99 ? 15.039 -14.406 -18.297 1 97.69 99 PRO B C 1
ATOM 3242 O O . PRO B 1 99 ? 14.047 -14 -17.688 1 97.69 99 PRO B O 1
ATOM 3245 N N . GLU B 1 100 ? 15.5 -13.812 -19.328 1 97.44 100 GLU B N 1
ATOM 3246 C CA . GLU B 1 100 ? 14.961 -12.562 -19.859 1 97.44 100 GLU B CA 1
ATOM 3247 C C . GLU B 1 100 ? 13.508 -12.734 -20.281 1 97.44 100 GLU B C 1
ATOM 3249 O O . GLU B 1 100 ? 12.68 -11.852 -20.031 1 97.44 100 GLU B O 1
ATOM 3254 N N . LYS B 1 101 ? 13.242 -13.859 -20.922 1 98.31 101 LYS B N 1
ATOM 3255 C CA . LYS B 1 101 ? 11.875 -14.156 -21.359 1 98.31 101 LYS B CA 1
ATOM 3256 C C . LYS B 1 101 ? 11.289 -15.312 -20.562 1 98.31 101 LYS B C 1
ATOM 3258 O O . LYS B 1 101 ? 11.984 -16.281 -20.266 1 98.31 101 LYS B O 1
ATOM 3263 N N . PHE B 1 102 ? 10.062 -15.188 -20.234 1 98.75 102 PHE B N 1
ATOM 3264 C CA . PHE B 1 102 ? 9.43 -16.266 -19.484 1 98.75 102 PHE B CA 1
ATOM 3265 C C . PHE B 1 102 ? 7.918 -16.234 -19.672 1 98.75 102 PHE B C 1
ATOM 3267 O O . PHE B 1 102 ? 7.371 -15.266 -20.203 1 98.75 102 PHE B O 1
ATOM 3274 N N . HIS B 1 103 ? 7.227 -17.344 -19.375 1 98.88 103 HIS B N 1
ATOM 3275 C CA . HIS B 1 103 ? 5.777 -17.516 -19.344 1 98.88 103 HIS B CA 1
ATOM 3276 C C . HIS B 1 103 ? 5.234 -17.422 -17.922 1 98.88 103 HIS B C 1
ATOM 3278 O O . HIS B 1 103 ? 5.98 -17.594 -16.953 1 98.88 103 HIS B O 1
ATOM 3284 N N . ILE B 1 104 ? 3.928 -17.109 -17.781 1 98.88 104 ILE B N 1
ATOM 3285 C CA . ILE B 1 104 ? 3.314 -17.031 -16.453 1 98.88 104 ILE B CA 1
ATOM 3286 C C . ILE B 1 104 ? 2.049 -17.891 -16.422 1 98.88 104 ILE B C 1
ATOM 3288 O O . ILE B 1 104 ? 1.244 -17.859 -17.359 1 98.88 104 ILE B O 1
ATOM 3292 N N . LEU B 1 105 ? 1.935 -18.719 -15.477 1 98.94 105 LEU B N 1
ATOM 3293 C CA . LEU B 1 105 ? 0.699 -19.375 -15.07 1 98.94 105 LEU B CA 1
ATOM 3294 C C . LEU B 1 105 ? 0.343 -19.031 -13.633 1 98.94 105 LEU B C 1
ATOM 3296 O O . LEU B 1 105 ? 1.12 -19.281 -12.711 1 98.94 105 LEU B O 1
ATOM 3300 N N . GLY B 1 106 ? -0.806 -18.375 -13.438 1 98.75 106 GLY B N 1
ATOM 3301 C CA . GLY B 1 106 ? -1.217 -17.969 -12.102 1 98.75 106 GLY B CA 1
ATOM 3302 C C . GLY B 1 106 ? -2.65 -18.344 -11.781 1 98.75 106 GLY B C 1
ATOM 3303 O O . GLY B 1 106 ? -3.518 -18.312 -12.656 1 98.75 106 GLY B O 1
ATOM 3304 N N . HIS B 1 107 ? -2.912 -18.641 -10.523 1 98.25 107 HIS B N 1
ATOM 3305 C CA . HIS B 1 107 ? -4.254 -18.922 -10.031 1 98.25 107 HIS B CA 1
ATOM 3306 C C . HIS B 1 107 ? -4.711 -17.859 -9.031 1 98.25 107 HIS B C 1
ATOM 3308 O O . HIS B 1 107 ? -3.98 -17.531 -8.094 1 98.25 107 HIS B O 1
ATOM 3314 N N . SER B 1 108 ? -5.945 -17.344 -9.289 1 95.75 108 SER B N 1
ATOM 3315 C CA . SER B 1 108 ? -6.574 -16.422 -8.352 1 95.75 108 SER B CA 1
ATOM 3316 C C . SER B 1 108 ? -5.668 -15.234 -8.062 1 95.75 108 SER B C 1
ATOM 3318 O O . SER B 1 108 ? -5.258 -14.523 -8.977 1 95.75 108 SER B O 1
ATOM 3320 N N . MET B 1 109 ? -5.164 -15.07 -6.859 1 92.88 109 MET B N 1
ATOM 3321 C CA . MET B 1 109 ? -4.223 -14.016 -6.508 1 92.88 109 MET B CA 1
ATOM 3322 C C . MET B 1 109 ? -2.984 -14.07 -7.391 1 92.88 109 MET B C 1
ATOM 3324 O O . MET B 1 109 ? -2.475 -13.031 -7.82 1 92.88 109 MET B O 1
ATOM 3328 N N . GLY B 1 110 ? -2.602 -15.242 -7.672 1 96.62 110 GLY B N 1
ATOM 3329 C CA . GLY B 1 110 ? -1.45 -15.422 -8.547 1 96.62 110 GLY B CA 1
ATOM 3330 C C . GLY B 1 110 ? -1.717 -15.008 -9.977 1 96.62 110 GLY B C 1
ATOM 3331 O O . GLY B 1 110 ? -0.812 -14.539 -10.672 1 96.62 110 GLY B O 1
ATOM 3332 N N . GLY B 1 111 ? -2.943 -15.25 -10.414 1 96.31 111 GLY B N 1
ATOM 3333 C CA . GLY B 1 111 ? -3.332 -14.75 -11.719 1 96.31 111 GLY B CA 1
ATOM 3334 C C . GLY B 1 111 ? -3.334 -13.234 -11.805 1 96.31 111 GLY B C 1
ATOM 3335 O O . GLY B 1 111 ? -2.836 -12.664 -12.781 1 96.31 111 GLY B O 1
ATOM 3336 N N . GLY B 1 112 ? -3.844 -12.648 -10.781 1 93 112 GLY B N 1
ATOM 3337 C CA . GLY B 1 112 ? -3.807 -11.195 -10.703 1 93 112 GLY B CA 1
ATOM 3338 C C . GLY B 1 112 ? -2.396 -10.633 -10.688 1 93 112 GLY B C 1
ATOM 3339 O O . GLY B 1 112 ? -2.096 -9.68 -11.406 1 93 112 GLY B O 1
ATOM 3340 N N . LEU B 1 113 ? -1.608 -11.234 -9.914 1 94.25 113 LEU B N 1
ATOM 3341 C CA . LEU B 1 113 ? -0.206 -10.844 -9.82 1 94.25 113 LEU B CA 1
ATOM 3342 C C . LEU B 1 113 ? 0.49 -11.008 -11.172 1 94.25 113 LEU B C 1
ATOM 3344 O O . LEU B 1 113 ? 1.211 -10.109 -11.617 1 94.25 113 LEU B O 1
ATOM 3348 N N . GLY B 1 114 ? 0.222 -12.102 -11.805 1 97.25 114 GLY B N 1
ATOM 3349 C CA . GLY B 1 114 ? 0.793 -12.352 -13.125 1 97.25 114 GLY B CA 1
ATOM 3350 C C . GLY B 1 114 ? 0.389 -11.32 -14.156 1 97.25 114 GLY B C 1
ATOM 3351 O O . GLY B 1 114 ? 1.211 -10.891 -14.969 1 97.25 114 GLY B O 1
ATOM 3352 N N . SER B 1 115 ? -0.826 -10.93 -14.125 1 95.44 115 SER B N 1
ATOM 3353 C CA . SER B 1 115 ? -1.308 -9.93 -15.062 1 95.44 115 SER B CA 1
ATOM 3354 C C . SER B 1 115 ? -0.621 -8.586 -14.836 1 95.44 115 SER B C 1
ATOM 3356 O O . SER B 1 115 ? -0.329 -7.859 -15.797 1 95.44 115 SER B O 1
ATOM 3358 N N . ARG B 1 116 ? -0.362 -8.305 -13.617 1 93.19 116 ARG B N 1
ATOM 3359 C CA . ARG B 1 116 ? 0.333 -7.059 -13.305 1 93.19 116 ARG B CA 1
ATOM 3360 C C . ARG B 1 116 ? 1.781 -7.109 -13.781 1 93.19 116 ARG B C 1
ATOM 3362 O O . ARG B 1 116 ? 2.283 -6.145 -14.359 1 93.19 116 ARG B O 1
ATOM 3369 N N . ILE B 1 117 ? 2.396 -8.211 -13.586 1 96.25 117 ILE B N 1
ATOM 3370 C CA . ILE B 1 117 ? 3.773 -8.383 -14.031 1 96.25 117 ILE B CA 1
ATOM 3371 C C . ILE B 1 117 ? 3.84 -8.297 -15.555 1 96.25 117 ILE B C 1
ATOM 3373 O O . ILE B 1 117 ? 4.695 -7.598 -16.109 1 96.25 117 ILE B O 1
ATOM 3377 N N . ALA B 1 118 ? 2.916 -8.906 -16.219 1 97.56 118 ALA B N 1
ATOM 3378 C CA . ALA B 1 118 ? 2.879 -8.898 -17.672 1 97.56 118 ALA B CA 1
ATOM 3379 C C . ALA B 1 118 ? 2.684 -7.477 -18.203 1 97.56 118 ALA B C 1
ATOM 3381 O O . ALA B 1 118 ? 3.188 -7.137 -19.281 1 97.56 118 ALA B O 1
ATOM 3382 N N . GLY B 1 119 ? 1.979 -6.676 -17.453 1 95.88 119 GLY B N 1
ATOM 3383 C CA . GLY B 1 119 ? 1.768 -5.289 -17.828 1 95.88 119 GLY B CA 1
ATOM 3384 C C . GLY B 1 119 ? 2.965 -4.402 -17.547 1 95.88 119 GLY B C 1
ATOM 3385 O O . GLY B 1 119 ? 3.184 -3.402 -18.234 1 95.88 119 GLY B O 1
ATOM 3386 N N . LEU B 1 120 ? 3.721 -4.762 -16.562 1 94.12 120 LEU B N 1
ATOM 3387 C CA . LEU B 1 120 ? 4.867 -3.969 -16.125 1 94.12 120 LEU B CA 1
ATOM 3388 C C . LEU B 1 120 ? 6.078 -4.242 -17.016 1 94.12 120 LEU B C 1
ATOM 3390 O O . LEU B 1 120 ? 6.855 -3.33 -17.312 1 94.12 120 LEU B O 1
ATOM 3394 N N . VAL B 1 121 ? 6.207 -5.484 -17.453 1 96.25 121 VAL B N 1
ATOM 3395 C CA . VAL B 1 121 ? 7.336 -5.867 -18.297 1 96.25 121 VAL B CA 1
ATOM 3396 C C . VAL B 1 121 ? 6.84 -6.66 -19.5 1 96.25 121 VAL B C 1
ATOM 3398 O O . VAL B 1 121 ? 7.266 -7.793 -19.719 1 96.25 121 VAL B O 1
ATOM 3401 N N . PRO B 1 122 ? 6.062 -6 -20.281 1 97.56 122 PRO B N 1
ATOM 3402 C CA . PRO B 1 122 ? 5.445 -6.711 -21.406 1 97.56 122 PRO B CA 1
ATOM 3403 C C . PRO B 1 122 ? 6.473 -7.305 -22.359 1 97.56 122 PRO B C 1
ATOM 3405 O O . PRO B 1 122 ? 6.199 -8.312 -23.016 1 97.56 122 PRO B O 1
ATOM 3408 N N . GLU B 1 123 ? 7.645 -6.762 -22.375 1 97.62 123 GLU B N 1
ATOM 3409 C CA . GLU B 1 123 ? 8.68 -7.211 -23.297 1 97.62 123 GLU B CA 1
ATOM 3410 C C . GLU B 1 123 ? 9.305 -8.523 -22.828 1 97.62 123 GLU B C 1
ATOM 3412 O O . GLU B 1 123 ? 9.969 -9.211 -23.609 1 97.62 123 GLU B O 1
ATOM 3417 N N . ARG B 1 124 ? 9.023 -8.938 -21.594 1 98.19 124 ARG B N 1
ATOM 3418 C CA . ARG B 1 124 ? 9.68 -10.109 -21.031 1 98.19 124 ARG B CA 1
ATOM 3419 C C . ARG B 1 124 ? 8.719 -11.289 -20.953 1 98.19 124 ARG B C 1
ATOM 3421 O O . ARG B 1 124 ? 9.141 -12.438 -20.812 1 98.19 124 ARG B O 1
ATOM 3428 N N . VAL B 1 125 ? 7.426 -11.062 -21 1 98.69 125 VAL B N 1
ATOM 3429 C CA . VAL B 1 125 ? 6.453 -12.125 -20.781 1 98.69 125 VAL B CA 1
ATOM 3430 C C . VAL B 1 125 ? 5.969 -12.68 -22.125 1 98.69 125 VAL B C 1
ATOM 3432 O O . VAL B 1 125 ? 5.422 -11.938 -22.938 1 98.69 125 VAL B O 1
ATOM 3435 N N . GLU B 1 126 ? 6.098 -13.938 -22.266 1 98.69 126 GLU B N 1
ATOM 3436 C CA . GLU B 1 126 ? 5.801 -14.578 -23.547 1 98.69 126 GLU B CA 1
ATOM 3437 C C . GLU B 1 126 ? 4.352 -15.047 -23.609 1 98.69 126 GLU B C 1
ATOM 3439 O O . GLU B 1 126 ? 3.77 -15.148 -24.688 1 98.69 126 GLU B O 1
ATOM 3444 N N . SER B 1 127 ? 3.809 -15.383 -22.516 1 98.81 127 SER B N 1
ATOM 3445 C CA . SER B 1 127 ? 2.396 -15.734 -22.406 1 98.81 127 SER B CA 1
ATOM 3446 C C . SER B 1 127 ? 1.896 -15.609 -20.969 1 98.81 127 SER B C 1
ATOM 3448 O O . SER B 1 127 ? 2.686 -15.672 -20.031 1 98.81 127 SER B O 1
ATOM 3450 N N . LEU B 1 128 ? 0.624 -15.391 -20.812 1 98.62 128 LEU B N 1
ATOM 3451 C CA . LEU B 1 128 ? -0.036 -15.297 -19.516 1 98.62 128 LEU B CA 1
ATOM 3452 C C . LEU B 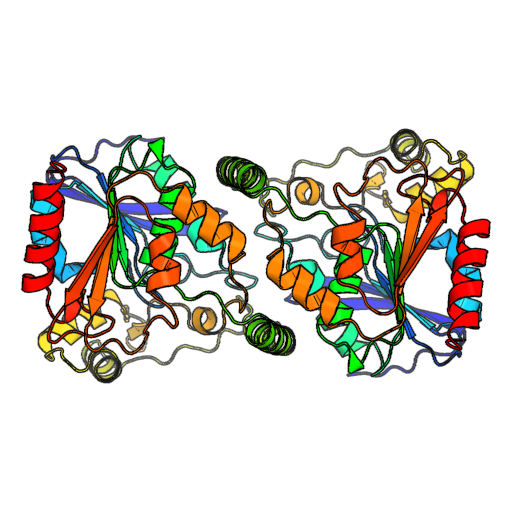1 128 ? -1.268 -16.188 -19.453 1 98.62 128 LEU B C 1
ATOM 3454 O O . LEU B 1 128 ? -2.205 -16.016 -20.234 1 98.62 128 LEU B O 1
ATOM 3458 N N . VAL B 1 129 ? -1.23 -17.172 -18.625 1 98.81 129 VAL B N 1
ATOM 3459 C CA . VAL B 1 129 ? -2.406 -17.984 -18.328 1 98.81 129 VAL B CA 1
ATOM 3460 C C . VAL B 1 129 ? -2.91 -17.656 -16.922 1 98.81 129 VAL B C 1
ATOM 3462 O O . VAL B 1 129 ? -2.182 -17.828 -15.945 1 98.81 129 VAL B O 1
ATOM 3465 N N . CYS B 1 130 ? -4.113 -17.234 -16.844 1 97.81 130 CYS B N 1
ATOM 3466 C CA . CYS B 1 130 ? -4.723 -16.844 -15.578 1 97.81 130 CYS B CA 1
ATOM 3467 C C . CYS B 1 130 ? -5.922 -17.734 -15.258 1 97.81 130 CYS B C 1
ATOM 3469 O O . CYS B 1 130 ? 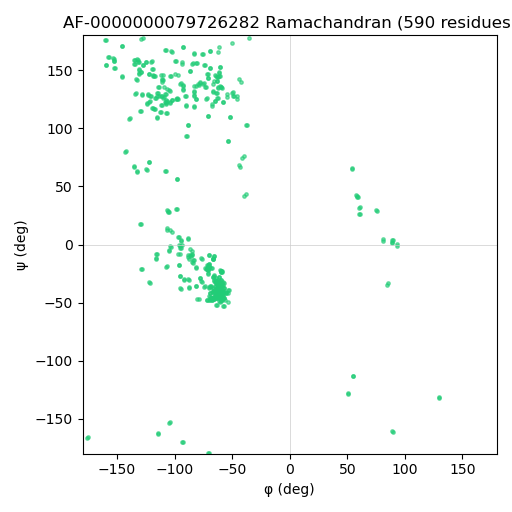-6.922 -17.719 -15.977 1 97.81 130 CYS B O 1
ATOM 3471 N N . LEU B 1 131 ? -5.797 -18.453 -14.195 1 98.25 131 LEU B N 1
ATOM 3472 C CA . LEU B 1 131 ? -6.934 -19.188 -13.641 1 98.25 131 LEU B CA 1
ATOM 3473 C C . LEU B 1 131 ? -7.691 -18.328 -12.633 1 98.25 131 LEU B C 1
ATOM 3475 O O . LEU B 1 131 ? -7.277 -18.203 -11.477 1 98.25 131 LEU B O 1
ATOM 3479 N N . GLU B 1 132 ? -8.727 -17.609 -13.031 1 94.56 132 GLU B N 1
ATOM 3480 C CA . GLU B 1 132 ? -9.539 -16.703 -12.227 1 94.56 132 GLU B CA 1
ATOM 3481 C C . GLU B 1 132 ? -8.672 -15.656 -11.523 1 94.56 132 GLU B C 1
ATOM 3483 O O . GLU B 1 132 ? -8.789 -15.461 -10.312 1 94.56 132 GLU B O 1
ATOM 3488 N N . GLY B 1 133 ? -8.055 -14.836 -12.227 1 88.44 133 GLY B N 1
ATOM 3489 C CA . GLY B 1 133 ? -7.086 -13.93 -11.641 1 88.44 133 GLY B CA 1
ATOM 3490 C C . GLY B 1 133 ? -7.492 -12.469 -11.742 1 88.44 133 GLY B C 1
ATOM 3491 O O . GLY B 1 133 ? -6.906 -11.609 -11.086 1 88.44 133 GLY B O 1
ATOM 3492 N N . PHE B 1 134 ? -8.531 -12.219 -12.453 1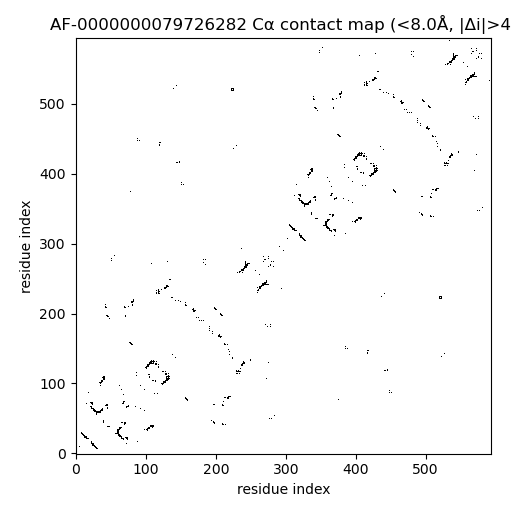 84.25 134 PHE B N 1
ATOM 3493 C CA . PHE B 1 134 ? -8.922 -10.828 -12.656 1 84.25 134 PHE B CA 1
ATOM 3494 C C . PHE B 1 134 ? -10.047 -10.445 -11.703 1 84.25 134 PHE B C 1
ATOM 3496 O O . PHE B 1 134 ? -10.797 -11.305 -11.234 1 84.25 134 PHE B O 1
ATOM 3503 N N . SER B 1 135 ? -9.992 -9.227 -11.336 1 77 135 SER B N 1
ATOM 3504 C CA . SER B 1 135 ? -11.016 -8.727 -10.422 1 77 135 SER B CA 1
ATOM 3505 C C . SER B 1 135 ? -11.805 -7.582 -11.055 1 77 135 SER B C 1
ATOM 3507 O O . SER B 1 135 ? -11.273 -6.84 -11.883 1 77 135 SER B O 1
ATOM 3509 N N . SER B 1 136 ? -13 -7.59 -10.547 1 71.88 136 SER B N 1
ATOM 3510 C CA . SER B 1 136 ? -13.852 -6.473 -10.961 1 71.88 136 SER B CA 1
ATOM 3511 C C . SER B 1 136 ? -13.359 -5.156 -10.367 1 71.88 136 SER B C 1
ATOM 3513 O O . SER B 1 136 ? -12.719 -5.148 -9.312 1 71.88 136 SER B O 1
ATOM 3515 N N . LEU B 1 137 ? -13.656 -4.105 -11.109 1 69.56 137 LEU B N 1
ATOM 3516 C CA . LEU B 1 137 ? -13.383 -2.785 -10.555 1 69.56 137 LEU B CA 1
ATOM 3517 C C . LEU B 1 137 ? -14.367 -2.445 -9.445 1 69.56 137 LEU B C 1
ATOM 3519 O O . LEU B 1 137 ? -15.586 -2.555 -9.633 1 69.56 137 LEU B O 1
ATOM 3523 N N . PRO B 1 138 ? -13.812 -2.121 -8.383 1 71.12 138 PRO B N 1
ATOM 3524 C CA . PRO B 1 138 ? -14.719 -1.929 -7.25 1 71.12 138 PRO B CA 1
ATOM 3525 C C . PRO B 1 138 ? -15.57 -0.669 -7.387 1 71.12 138 PRO B C 1
ATOM 3527 O O . PRO B 1 138 ? -15.156 0.293 -8.039 1 71.12 138 PRO B O 1
ATOM 3530 N N . ASN B 1 139 ? -16.797 -0.804 -6.93 1 77.31 139 ASN B N 1
ATOM 3531 C CA . ASN B 1 139 ? -17.578 0.394 -6.656 1 77.31 139 ASN B CA 1
ATOM 3532 C C . ASN B 1 139 ? -16.891 1.295 -5.637 1 77.31 139 ASN B C 1
ATOM 3534 O O . ASN B 1 139 ? -16.562 0.852 -4.535 1 77.31 139 ASN B O 1
ATOM 3538 N N . PRO B 1 140 ? -16.641 2.514 -6.031 1 80.5 140 PRO B N 1
ATOM 3539 C CA . PRO B 1 140 ? -15.836 3.377 -5.156 1 80.5 140 PRO B CA 1
ATOM 3540 C C . PRO B 1 140 ? -16.469 3.562 -3.777 1 80.5 140 PRO B C 1
ATOM 3542 O O . PRO B 1 140 ? -15.742 3.703 -2.783 1 80.5 140 PRO B O 1
ATOM 3545 N N . GLU B 1 141 ? -17.781 3.639 -3.727 1 87.19 141 GLU B N 1
ATOM 3546 C CA . GLU B 1 141 ? -18.422 3.789 -2.422 1 87.19 141 GLU B CA 1
ATOM 3547 C C . GLU B 1 141 ? -18.234 2.537 -1.569 1 87.19 141 GLU B C 1
ATOM 3549 O O . GLU B 1 141 ? -18.031 2.629 -0.358 1 87.19 141 GLU B O 1
ATOM 3554 N N . LYS B 1 142 ? -18.281 1.394 -2.191 1 82.62 142 LYS B N 1
ATOM 3555 C CA . LYS B 1 142 ? -18.016 0.153 -1.469 1 82.62 142 LYS B CA 1
ATOM 3556 C C . LYS B 1 142 ? -16.562 0.091 -0.997 1 82.62 142 LYS B C 1
ATOM 3558 O O . LYS B 1 142 ? -16.281 -0.358 0.117 1 82.62 142 LYS B O 1
ATOM 3563 N N . GLU B 1 143 ? -15.742 0.522 -1.822 1 82.75 143 GLU B N 1
ATOM 3564 C CA . GLU B 1 143 ? -14.328 0.581 -1.463 1 82.75 143 GLU B CA 1
ATOM 3565 C C . GLU B 1 143 ? -14.102 1.517 -0.28 1 82.75 143 GLU B C 1
ATOM 3567 O O . GLU B 1 143 ? -13.336 1.194 0.634 1 82.75 143 GLU B O 1
ATOM 3572 N N . ARG B 1 144 ? -14.734 2.686 -0.315 1 86.88 144 ARG B N 1
ATOM 3573 C CA . ARG B 1 144 ? -14.609 3.65 0.771 1 86.88 144 ARG B CA 1
ATOM 3574 C C . ARG B 1 144 ? -15.055 3.047 2.098 1 86.88 144 ARG B C 1
ATOM 3576 O O . ARG B 1 144 ? -14.359 3.172 3.107 1 86.88 144 ARG B O 1
ATOM 3583 N N . LYS B 1 145 ? -16.172 2.381 2.096 1 87.81 145 LYS B N 1
ATOM 3584 C CA . LYS B 1 145 ? -16.719 1.782 3.312 1 87.81 145 LYS B CA 1
ATOM 3585 C C . LYS B 1 145 ? -15.805 0.679 3.836 1 87.81 145 LYS B C 1
ATOM 3587 O O . LYS B 1 145 ? -15.562 0.585 5.043 1 87.81 145 LYS B O 1
ATOM 3592 N N . ARG B 1 146 ? -15.305 -0.12 2.898 1 84.25 146 ARG B N 1
ATOM 3593 C CA . ARG B 1 146 ? -14.391 -1.192 3.277 1 84.25 146 ARG B CA 1
ATOM 3594 C C . ARG B 1 146 ? -13.109 -0.63 3.875 1 84.25 146 ARG B C 1
ATOM 3596 O O . ARG B 1 146 ? -12.602 -1.146 4.875 1 84.25 146 ARG B O 1
ATOM 3603 N N . PHE B 1 147 ? -12.672 0.401 3.283 1 86.12 147 PHE B N 1
ATOM 3604 C CA . PHE B 1 147 ? -11.438 1.021 3.744 1 86.12 147 PHE B CA 1
ATOM 3605 C C . PHE B 1 147 ? -11.625 1.637 5.125 1 86.12 147 PHE B C 1
ATOM 3607 O O . PHE B 1 147 ? -10.781 1.467 6.008 1 86.12 147 PHE B O 1
ATOM 3614 N N . ARG B 1 148 ? -12.664 2.326 5.297 1 88.31 148 ARG B N 1
ATOM 3615 C CA . ARG B 1 148 ? -12.969 2.922 6.594 1 88.31 148 ARG B CA 1
ATOM 3616 C C . ARG B 1 148 ? -13.047 1.857 7.684 1 88.31 148 ARG B C 1
ATOM 3618 O O . ARG B 1 148 ? -12.445 2.012 8.75 1 88.31 148 ARG B O 1
ATOM 3625 N N . SER B 1 149 ? -13.734 0.79 7.379 1 88.38 149 SER B N 1
ATOM 3626 C CA . SER B 1 149 ? -13.875 -0.299 8.336 1 88.38 149 SER B CA 1
ATOM 3627 C C . SER B 1 149 ? -12.531 -0.93 8.664 1 88.38 149 SER B C 1
ATOM 3629 O O . SER B 1 149 ? -12.234 -1.225 9.82 1 88.38 149 SER B O 1
ATOM 3631 N N . TRP B 1 150 ? -11.766 -1.12 7.652 1 86.94 150 TRP B N 1
ATOM 3632 C CA . TRP B 1 150 ? -10.438 -1.692 7.855 1 86.94 150 TRP B CA 1
ATOM 3633 C C . TRP B 1 150 ? -9.578 -0.785 8.734 1 86.94 150 TRP B C 1
ATOM 3635 O O . TRP B 1 150 ? -8.883 -1.26 9.633 1 86.94 150 TRP B O 1
ATOM 3645 N N . LEU B 1 151 ? -9.656 0.5 8.516 1 87.69 151 LEU B N 1
ATOM 3646 C CA . LEU B 1 151 ? -8.859 1.457 9.273 1 87.69 151 LEU B CA 1
ATOM 3647 C C . LEU B 1 151 ? -9.211 1.403 10.758 1 87.69 151 LEU B C 1
ATOM 3649 O O . LEU B 1 151 ? -8.336 1.572 11.617 1 87.69 151 LEU B O 1
ATOM 3653 N N . GLU B 1 152 ? -10.406 1.14 11.047 1 87.94 152 GLU B N 1
ATOM 3654 C CA . GLU B 1 152 ? -10.875 1.103 12.43 1 87.94 152 GLU B CA 1
ATOM 3655 C C . GLU B 1 152 ? -10.344 -0.122 13.164 1 87.94 152 GLU B C 1
ATOM 3657 O O . GLU B 1 152 ? -10.234 -0.119 14.391 1 87.94 152 GLU B O 1
ATOM 3662 N N . THR B 1 153 ? -9.938 -1.158 12.398 1 86.81 153 THR B N 1
ATOM 3663 C CA . THR B 1 153 ? -9.547 -2.408 13.039 1 86.81 153 THR B CA 1
ATOM 3664 C C . THR B 1 153 ? -8.195 -2.883 12.523 1 86.81 153 THR B C 1
ATOM 3666 O O . THR B 1 153 ? -7.852 -4.059 12.656 1 86.81 153 THR B O 1
ATOM 3669 N N . TRP B 1 154 ? -7.461 -2.016 11.922 1 85.25 154 TRP B N 1
ATOM 3670 C CA . TRP B 1 154 ? -6.27 -2.418 11.18 1 85.25 154 TRP B CA 1
ATOM 3671 C C . TRP B 1 154 ? -5.254 -3.082 12.109 1 85.25 154 TRP B C 1
ATOM 3673 O O . TRP B 1 154 ? -4.496 -3.957 11.68 1 85.25 154 TRP B O 1
ATOM 3683 N N . GLU B 1 155 ? -5.223 -2.75 13.391 1 86.62 155 GLU B N 1
ATOM 3684 C CA . GLU B 1 155 ? -4.234 -3.297 14.312 1 86.62 155 GLU B CA 1
ATOM 3685 C C . GLU B 1 155 ? -4.484 -4.777 14.578 1 86.62 155 GLU B C 1
ATOM 3687 O O . GLU B 1 155 ? -3.596 -5.488 15.055 1 86.62 155 GLU B O 1
ATOM 3692 N N . ASN B 1 156 ? -5.746 -5.164 14.281 1 83.06 156 ASN B N 1
ATOM 3693 C CA . ASN B 1 156 ? -6.047 -6.586 14.391 1 83.06 156 ASN B CA 1
ATOM 3694 C C . ASN B 1 156 ? -5.285 -7.402 13.352 1 83.06 156 ASN B C 1
ATOM 3696 O O . ASN B 1 156 ? -5.172 -8.625 13.477 1 83.06 156 ASN B O 1
ATOM 3700 N N . SER B 1 157 ? -4.691 -6.723 12.383 1 82.31 157 SER B N 1
ATOM 3701 C CA . SER B 1 157 ? -4.023 -7.398 11.273 1 82.31 157 SER B CA 1
ATOM 3702 C C . SER B 1 157 ? -2.506 -7.309 11.406 1 82.31 157 SER B C 1
ATOM 3704 O O . SER B 1 157 ? -1.776 -7.637 10.469 1 82.31 157 SER B O 1
ATOM 3706 N N . LEU B 1 158 ? -2.041 -6.898 12.57 1 87.25 158 LEU B N 1
ATOM 3707 C CA . LEU B 1 158 ? -0.607 -6.684 12.727 1 87.25 158 LEU B CA 1
ATOM 3708 C C . LEU B 1 158 ? 0.11 -8 13 1 87.25 158 LEU B C 1
ATOM 3710 O O . LEU B 1 158 ? -0.368 -8.82 13.789 1 87.25 158 LEU B O 1
ATOM 3714 N N . ALA B 1 159 ? 1.204 -8.125 12.32 1 84.44 159 ALA B N 1
ATOM 3715 C CA . ALA B 1 159 ? 2.086 -9.25 12.602 1 84.44 159 ALA B CA 1
ATOM 3716 C C . ALA B 1 159 ? 2.865 -9.039 13.891 1 84.44 159 ALA B C 1
ATOM 3718 O O . ALA B 1 159 ? 3 -7.906 14.367 1 84.44 159 ALA B O 1
ATOM 3719 N N . GLY B 1 160 ? 3.502 -10.109 14.516 1 71.06 160 GLY B N 1
ATOM 3720 C CA . GLY B 1 160 ? 4.414 -10.047 15.648 1 71.06 160 GLY B CA 1
ATOM 3721 C C . GLY B 1 160 ? 3.703 -10.023 16.984 1 71.06 160 GLY B C 1
ATOM 3722 O O . GLY B 1 160 ? 4.285 -10.391 18.016 1 71.06 160 GLY B O 1
ATOM 3723 N N . ARG B 1 161 ? 2.514 -9.352 17 1 65.12 161 ARG B N 1
ATOM 3724 C CA . ARG B 1 161 ? 1.859 -9.344 18.312 1 65.12 161 ARG B CA 1
ATOM 3725 C C . ARG B 1 161 ? 1.527 -10.758 18.766 1 65.12 161 ARG B C 1
ATOM 3727 O O . ARG B 1 161 ? 1.686 -11.711 18 1 65.12 161 ARG B O 1
ATOM 3734 N N . GLU B 1 162 ? 1.117 -10.914 20.016 1 62.88 162 GLU B N 1
ATOM 3735 C CA . GLU B 1 162 ? 0.79 -12.219 20.578 1 62.88 162 GLU B CA 1
ATOM 3736 C C . GLU B 1 162 ? 0.017 -13.07 19.594 1 62.88 162 GLU B C 1
ATOM 3738 O O . GLU B 1 162 ? -1.188 -12.883 19.406 1 62.88 162 GLU B O 1
ATOM 3743 N N . ARG B 1 163 ? 0.801 -13.562 18.594 1 62.72 163 ARG B N 1
ATOM 3744 C CA . ARG B 1 163 ? 0.15 -14.414 17.609 1 62.72 163 ARG B CA 1
ATOM 3745 C C . ARG B 1 163 ? -0.635 -15.539 18.281 1 62.72 163 ARG B C 1
ATOM 3747 O O . ARG B 1 163 ? -0.13 -16.188 19.188 1 62.72 163 ARG B O 1
ATOM 3754 N N . LYS B 1 164 ? -1.964 -15.367 18.156 1 63.47 164 LYS B N 1
ATOM 3755 C CA . LYS B 1 164 ? -2.758 -16.5 18.625 1 63.47 164 LYS B CA 1
ATOM 3756 C C . LYS B 1 164 ? -2.254 -17.812 18.031 1 63.47 164 LYS B C 1
ATOM 3758 O O . LYS B 1 164 ? -1.871 -17.859 16.859 1 63.47 164 LYS B O 1
ATOM 3763 N N . ARG B 1 165 ? -2.08 -18.75 18.953 1 70.94 165 ARG B N 1
ATOM 3764 C CA . ARG B 1 165 ? -1.695 -20.094 18.5 1 70.94 165 ARG B CA 1
ATOM 3765 C C . ARG B 1 165 ? -2.678 -20.625 17.469 1 70.94 165 ARG B C 1
ATOM 3767 O O . ARG B 1 165 ? -3.895 -20.516 17.656 1 70.94 165 ARG B O 1
ATOM 3774 N N . GLN B 1 166 ? -2.143 -21.094 16.344 1 84.62 166 GLN B N 1
ATOM 3775 C CA . GLN B 1 166 ? -2.99 -21.75 15.352 1 84.62 166 GLN B CA 1
ATOM 3776 C C . GLN B 1 166 ? -3.566 -23.047 15.898 1 84.62 166 GLN B C 1
ATOM 3778 O O . GLN B 1 166 ? -2.889 -23.781 16.641 1 84.62 166 GLN B O 1
ATOM 3783 N N . LYS B 1 167 ? -4.773 -23.25 15.562 1 87.06 167 LYS B N 1
ATOM 3784 C CA . LYS B 1 167 ? -5.34 -24.562 15.867 1 87.06 167 LYS B CA 1
ATOM 3785 C C . LYS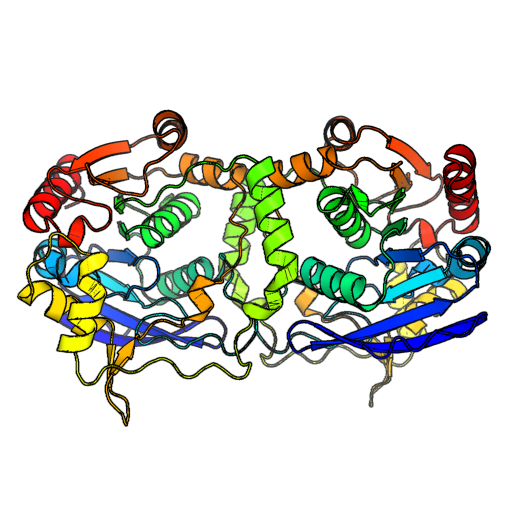 B 1 167 ? -4.617 -25.672 15.109 1 87.06 167 LYS B C 1
ATOM 3787 O O . LYS B 1 167 ? -4.355 -25.547 13.914 1 87.06 167 LYS B O 1
ATOM 3792 N N . SER B 1 168 ? -4.273 -26.656 15.898 1 93.69 168 SER B N 1
ATOM 3793 C CA . SER B 1 168 ? -3.572 -27.781 15.297 1 93.69 168 SER B CA 1
ATOM 3794 C C . SER B 1 168 ? -4.543 -28.891 14.891 1 93.69 168 SER B C 1
ATOM 3796 O O . SER B 1 168 ? -5.672 -28.938 15.383 1 93.69 168 SER B O 1
ATOM 3798 N N . PHE B 1 169 ? -4.066 -29.656 13.914 1 96.31 169 PHE B N 1
ATOM 3799 C CA . PHE B 1 169 ? -4.727 -30.891 13.516 1 96.31 169 PHE B CA 1
ATOM 3800 C C . PHE B 1 169 ? -3.992 -32.094 14.062 1 96.31 169 PHE B C 1
ATOM 3802 O O . PHE B 1 169 ? -2.766 -32.094 14.188 1 96.31 169 PHE B O 1
ATOM 3809 N N . ARG B 1 170 ? -4.801 -33.188 14.438 1 95.44 170 ARG B N 1
ATOM 3810 C CA . ARG B 1 170 ? -4.176 -34.406 14.945 1 95.44 170 ARG B CA 1
ATOM 3811 C C . ARG B 1 170 ? -3.26 -35.031 13.906 1 95.44 170 ARG B C 1
ATOM 3813 O O . ARG B 1 170 ? -2.213 -35.594 14.242 1 95.44 170 ARG B O 1
ATOM 3820 N N . ASN B 1 171 ? -3.715 -34.906 12.617 1 96.44 171 ASN B N 1
ATOM 3821 C CA . ASN B 1 171 ? -2.986 -35.469 11.477 1 96.44 171 ASN B CA 1
ATOM 3822 C C . ASN B 1 171 ? -3.412 -34.781 10.172 1 96.44 171 ASN B C 1
ATOM 3824 O O . ASN B 1 171 ? -4.293 -33.938 10.172 1 96.44 171 ASN B O 1
ATOM 3828 N N . VAL B 1 172 ? -2.758 -35.156 9.109 1 97.5 172 VAL B N 1
ATOM 3829 C CA . VAL B 1 172 ? -3 -34.562 7.801 1 97.5 172 VAL B CA 1
ATOM 3830 C C . VAL B 1 172 ? -4.41 -34.906 7.328 1 97.5 172 VAL B C 1
ATOM 3832 O O . VAL B 1 172 ? -5.062 -34.094 6.66 1 97.5 172 VAL B O 1
ATOM 3835 N N . GLU B 1 173 ? -4.906 -36 7.695 1 97.25 173 GLU B N 1
ATOM 3836 C CA . GLU B 1 173 ? -6.254 -36.438 7.32 1 97.25 173 GLU B CA 1
ATOM 3837 C C . GLU B 1 173 ? -7.309 -35.5 7.898 1 97.25 173 GLU B C 1
ATOM 3839 O O . GLU B 1 173 ? -8.305 -35.188 7.238 1 97.25 173 GLU B O 1
ATOM 3844 N N . GLU B 1 174 ? -7.082 -35.156 9.148 1 97.25 174 GLU B N 1
ATOM 3845 C CA . GLU B 1 174 ? -7.992 -34.188 9.758 1 97.25 174 GLU B CA 1
ATOM 3846 C C . GLU B 1 174 ? -7.973 -32.844 9.016 1 97.25 174 GLU B C 1
ATOM 3848 O O . GLU B 1 174 ? -9.023 -32.25 8.781 1 97.25 174 GLU B O 1
ATOM 3853 N N . ALA B 1 175 ? -6.801 -32.438 8.688 1 97.12 175 ALA B N 1
ATOM 3854 C CA . ALA B 1 175 ? -6.68 -31.219 7.895 1 97.12 175 ALA B CA 1
ATOM 3855 C C . ALA B 1 175 ? -7.418 -31.344 6.566 1 97.12 175 ALA B C 1
ATOM 3857 O O . ALA B 1 175 ? -8.109 -30.422 6.137 1 97.12 175 ALA B O 1
ATOM 3858 N N . ALA B 1 176 ? -7.262 -32.5 5.93 1 97.44 176 ALA B N 1
ATOM 3859 C CA . ALA B 1 176 ? -7.934 -32.75 4.66 1 97.44 176 ALA B CA 1
ATOM 3860 C C . ALA B 1 176 ? -9.445 -32.625 4.809 1 97.44 176 ALA B C 1
ATOM 3862 O O . ALA B 1 176 ? -10.125 -32.062 3.945 1 97.44 176 ALA B O 1
ATOM 3863 N N . SER B 1 177 ? -9.945 -33.125 5.883 1 96 177 SER B N 1
ATOM 3864 C CA . SER B 1 177 ? -11.375 -33.062 6.141 1 96 177 SER B CA 1
ATOM 3865 C C . SER B 1 177 ? -11.852 -31.625 6.277 1 96 177 SER B C 1
ATOM 3867 O O . SER B 1 177 ? -12.969 -31.281 5.855 1 96 177 SER B O 1
ATOM 3869 N N . ARG B 1 178 ? -11.039 -30.812 6.809 1 95 178 ARG B N 1
ATOM 3870 C CA . ARG B 1 178 ? -11.391 -29.406 6.992 1 95 178 ARG B CA 1
ATOM 3871 C C . ARG B 1 178 ? -11.383 -28.656 5.66 1 95 178 ARG B C 1
ATOM 3873 O O . ARG B 1 178 ? -11.969 -27.594 5.535 1 95 178 ARG B O 1
ATOM 3880 N N . LEU B 1 179 ? -10.695 -29.203 4.695 1 95.25 179 LEU B N 1
ATOM 3881 C CA . LEU B 1 179 ? -10.602 -28.578 3.383 1 95.25 179 LEU B CA 1
ATOM 3882 C C . LEU B 1 179 ? -11.805 -28.938 2.518 1 95.25 179 LEU B C 1
ATOM 3884 O O . LEU B 1 179 ? -12.062 -28.297 1.496 1 95.25 179 LEU B O 1
ATOM 3888 N N . SER B 1 180 ? -12.531 -29.891 2.854 1 94.06 180 SER B N 1
ATOM 3889 C CA . SER B 1 180 ? -13.594 -30.453 2.035 1 94.06 180 SER B CA 1
ATOM 3890 C C . SER B 1 180 ? -14.602 -29.391 1.61 1 94.06 180 SER B C 1
ATOM 3892 O O . SER B 1 180 ? -14.992 -29.328 0.445 1 94.06 180 SER B O 1
ATOM 3894 N N . PRO B 1 181 ? -14.984 -28.484 2.502 1 91.69 181 PRO B N 1
ATOM 3895 C CA . PRO B 1 181 ? -15.93 -27.453 2.064 1 91.69 181 PRO B CA 1
ATOM 3896 C C . PRO B 1 181 ? -15.336 -26.516 1.013 1 91.69 181 PRO B C 1
ATOM 3898 O O . PRO B 1 181 ? -16.078 -25.938 0.206 1 91.69 181 PRO B O 1
ATOM 3901 N N . VAL B 1 182 ? -14.102 -26.328 0.984 1 89.06 182 VAL B N 1
ATOM 3902 C CA . VAL B 1 182 ? -13.391 -25.469 0.05 1 89.06 182 VAL B CA 1
ATOM 3903 C C . VAL B 1 182 ? -13.281 -26.141 -1.31 1 89.06 182 VAL B C 1
ATOM 3905 O O . VAL B 1 182 ? -13.266 -25.484 -2.348 1 89.06 182 VAL B O 1
ATOM 3908 N N . TYR B 1 183 ? -13.188 -27.5 -1.233 1 91.69 183 TYR B N 1
ATOM 3909 C CA . TYR B 1 183 ? -13.039 -28.312 -2.432 1 91.69 183 TYR B CA 1
ATOM 3910 C C . TYR B 1 183 ? -14.172 -29.328 -2.535 1 91.69 183 TYR B C 1
ATOM 3912 O O . TYR B 1 183 ? -13.93 -30.547 -2.52 1 91.69 183 TYR B O 1
ATOM 3920 N N . PRO B 1 184 ? -15.305 -28.891 -2.799 1 91.12 184 PRO B N 1
ATOM 3921 C CA . PRO B 1 184 ? -16.469 -29.781 -2.686 1 91.12 184 PRO B CA 1
ATOM 3922 C C . PRO B 1 184 ? -16.484 -30.859 -3.76 1 91.12 184 PRO B C 1
ATOM 3924 O O . PRO B 1 184 ? -17.219 -31.844 -3.637 1 91.12 184 PRO B O 1
ATOM 3927 N N . ARG B 1 185 ? -15.641 -30.828 -4.75 1 92.81 185 ARG B N 1
ATOM 3928 C CA . ARG B 1 185 ? -15.695 -31.766 -5.871 1 92.81 185 ARG B CA 1
ATOM 3929 C C . ARG B 1 185 ? -14.594 -32.812 -5.77 1 92.81 185 ARG B C 1
ATOM 3931 O O . ARG B 1 185 ? -14.547 -33.75 -6.566 1 92.81 185 ARG B O 1
ATOM 3938 N N . LEU B 1 186 ? -13.734 -32.656 -4.789 1 95.62 186 LEU B N 1
ATOM 3939 C CA . LEU B 1 186 ? -12.547 -33.5 -4.766 1 95.62 186 LEU B CA 1
ATOM 3940 C C . LEU B 1 186 ? -12.773 -34.75 -3.926 1 95.62 186 LEU B C 1
ATOM 3942 O O . LEU B 1 186 ? -13.383 -34.656 -2.854 1 95.62 186 LEU B O 1
ATOM 3946 N N . PRO B 1 187 ? -12.297 -35.844 -4.469 1 94.75 187 PRO B N 1
ATOM 3947 C CA . PRO B 1 187 ? -12.281 -37.031 -3.611 1 94.75 187 PRO B CA 1
ATOM 3948 C C . PRO B 1 187 ? -11.273 -36.938 -2.471 1 94.75 187 PRO B C 1
ATOM 3950 O O . PRO B 1 187 ? -10.391 -36.062 -2.498 1 94.75 187 PRO B O 1
ATOM 3953 N N . LYS B 1 188 ? -11.391 -37.781 -1.56 1 94.62 188 LYS B N 1
ATOM 3954 C CA . LYS B 1 188 ? -10.586 -37.75 -0.343 1 94.62 188 LYS B CA 1
ATOM 3955 C C . LYS B 1 188 ? -9.094 -37.875 -0.667 1 94.62 188 LYS B C 1
ATOM 3957 O O . LYS B 1 188 ? -8.258 -37.25 -0.026 1 94.62 188 LYS B O 1
ATOM 3962 N N . GLU B 1 189 ? -8.82 -38.688 -1.599 1 95.5 189 GLU B N 1
ATOM 3963 C CA . GLU B 1 189 ? -7.426 -38.938 -1.952 1 95.5 189 GLU B CA 1
ATOM 3964 C C . GLU B 1 189 ? -6.746 -37.656 -2.434 1 95.5 189 GLU B C 1
ATOM 3966 O O . GLU B 1 189 ? -5.586 -37.406 -2.102 1 95.5 189 GLU B O 1
ATOM 3971 N N . ARG B 1 190 ? -7.406 -36.875 -3.154 1 96.06 190 ARG B N 1
ATOM 3972 C CA . ARG B 1 190 ? -6.848 -35.625 -3.65 1 96.06 190 ARG B CA 1
ATOM 3973 C C . ARG B 1 190 ? -6.77 -34.594 -2.539 1 96.06 190 ARG B C 1
ATOM 3975 O O . ARG B 1 190 ? -5.828 -33.781 -2.49 1 96.06 190 ARG B O 1
ATOM 3982 N N . LEU B 1 191 ? -7.766 -34.625 -1.681 1 97.44 191 LEU B N 1
ATOM 3983 C CA . LEU B 1 191 ? -7.738 -33.719 -0.533 1 97.44 191 LEU B CA 1
ATOM 3984 C C . LEU B 1 191 ? -6.516 -33.969 0.336 1 97.44 191 LEU B C 1
ATOM 3986 O O . LEU B 1 191 ? -5.926 -33.031 0.883 1 97.44 191 LEU B O 1
ATOM 3990 N N . LEU B 1 192 ? -6.219 -35.219 0.428 1 97.62 192 LEU B N 1
ATOM 3991 C CA . LEU B 1 192 ? -5.059 -35.594 1.234 1 97.62 192 LEU B CA 1
ATOM 3992 C C . LEU B 1 192 ? -3.775 -35.031 0.632 1 97.62 192 LEU B C 1
ATOM 3994 O O . LEU B 1 192 ? -2.893 -34.562 1.36 1 97.62 192 LEU B O 1
ATOM 3998 N N . VAL B 1 193 ? -3.666 -35.062 -0.667 1 97.5 193 VAL B N 1
ATOM 3999 C CA . VAL B 1 193 ? -2.504 -34.5 -1.351 1 97.5 193 VAL B CA 1
ATOM 4000 C C . VAL B 1 193 ? -2.396 -33 -1.061 1 97.5 193 VAL B C 1
ATOM 4002 O O . VAL B 1 193 ? -1.323 -32.5 -0.71 1 97.5 193 VAL B O 1
ATOM 4005 N N . ILE B 1 194 ? -3.51 -32.312 -1.141 1 97.94 194 ILE B N 1
ATOM 4006 C CA . ILE B 1 194 ? -3.551 -30.859 -0.924 1 97.94 194 ILE B CA 1
ATOM 4007 C C . ILE B 1 194 ? -3.211 -30.547 0.531 1 97.94 194 ILE B C 1
ATOM 4009 O O . ILE B 1 194 ? -2.387 -29.672 0.808 1 97.94 194 ILE B O 1
ATOM 4013 N N . ALA B 1 195 ? -3.787 -31.281 1.451 1 98 195 ALA B N 1
ATOM 4014 C CA . ALA B 1 195 ? -3.533 -31.078 2.875 1 98 195 ALA B CA 1
ATOM 4015 C C . ALA B 1 195 ? -2.062 -31.297 3.207 1 98 195 ALA B C 1
ATOM 4017 O O . ALA B 1 195 ? -1.496 -30.609 4.055 1 98 195 ALA B O 1
ATOM 4018 N N . THR B 1 196 ? -1.511 -32.219 2.498 1 97.5 196 THR B N 1
ATOM 4019 C CA . THR B 1 196 ? -0.124 -32.562 2.777 1 97.5 196 THR B CA 1
ATOM 4020 C C . THR B 1 196 ? 0.804 -31.406 2.482 1 97.5 196 THR B C 1
ATOM 4022 O O . THR B 1 196 ? 1.67 -31.062 3.295 1 97.5 196 THR B O 1
ATOM 4025 N N . TYR B 1 197 ? 0.642 -30.703 1.34 1 96.69 197 TYR B N 1
ATOM 4026 C CA . TYR B 1 197 ? 1.587 -29.641 1.057 1 96.69 197 TYR B CA 1
ATOM 4027 C C . TYR B 1 197 ? 1.163 -28.344 1.738 1 96.69 197 TYR B C 1
ATOM 4029 O O . TYR B 1 197 ? 1.943 -27.391 1.817 1 96.69 197 TYR B O 1
ATOM 4037 N N . LEU B 1 198 ? -0.024 -28.281 2.314 1 98 198 LEU B N 1
ATOM 4038 C CA . LEU B 1 198 ? -0.487 -27.062 2.965 1 98 198 LEU B CA 1
ATOM 4039 C C . LEU B 1 198 ? -0.209 -27.109 4.465 1 98 198 LEU B C 1
ATOM 4041 O O . LEU B 1 198 ? -0.42 -26.109 5.168 1 98 198 LEU B O 1
ATOM 4045 N N . THR B 1 199 ? 0.229 -28.234 4.992 1 97.94 199 THR B N 1
ATOM 4046 C CA . THR B 1 199 ? 0.439 -28.344 6.43 1 97.94 199 THR B CA 1
ATOM 4047 C C . THR B 1 199 ? 1.896 -28.688 6.742 1 97.94 199 THR B C 1
ATOM 4049 O O . THR B 1 199 ? 2.639 -29.125 5.863 1 97.94 199 THR B O 1
ATOM 4052 N N . LYS B 1 200 ? 2.289 -28.375 7.898 1 97.06 200 LYS B N 1
ATOM 4053 C CA . LYS B 1 200 ? 3.586 -28.781 8.445 1 97.06 200 LYS B CA 1
ATOM 4054 C C . LYS B 1 200 ? 3.436 -29.391 9.836 1 97.06 200 LYS B C 1
ATOM 4056 O O . LYS B 1 200 ? 2.52 -29.031 10.578 1 97.06 200 LYS B O 1
ATOM 4061 N N . PRO B 1 201 ? 4.301 -30.281 10.203 1 96.44 201 PRO B N 1
ATOM 4062 C CA . PRO B 1 201 ? 4.23 -30.891 11.531 1 96.44 201 PRO B CA 1
ATOM 4063 C C . PRO B 1 201 ? 4.707 -29.953 12.641 1 96.44 201 PRO B C 1
ATOM 4065 O O . PRO B 1 201 ? 5.652 -29.188 12.445 1 96.44 201 PRO B O 1
ATOM 4068 N N . VAL B 1 202 ? 3.973 -30.016 13.703 1 94.44 202 VAL B N 1
ATOM 4069 C CA . VAL B 1 202 ? 4.379 -29.359 14.938 1 94.44 202 VAL B CA 1
ATOM 4070 C C . VAL B 1 202 ? 4.309 -30.359 16.094 1 94.44 202 VAL B C 1
ATOM 4072 O O . VAL B 1 202 ? 4.008 -31.531 15.891 1 94.44 202 VAL B O 1
ATOM 4075 N N . GLU B 1 203 ? 4.719 -29.906 17.281 1 91.81 203 GLU B N 1
ATOM 4076 C CA . GLU B 1 203 ? 4.793 -30.797 18.438 1 91.81 203 GLU B CA 1
ATOM 4077 C C . GLU B 1 203 ? 3.459 -31.5 18.672 1 91.81 203 GLU B C 1
ATOM 4079 O O . GLU B 1 203 ? 3.424 -32.719 18.922 1 91.81 203 GLU B O 1
ATOM 4084 N N . ASP B 1 204 ? 2.336 -30.75 18.531 1 90.31 204 ASP B N 1
ATOM 4085 C CA . ASP B 1 204 ? 1.023 -31.281 18.875 1 90.31 204 ASP B CA 1
ATOM 4086 C C . ASP B 1 204 ? 0.211 -31.594 17.625 1 90.31 204 ASP B C 1
ATOM 4088 O O . ASP B 1 204 ? -1.021 -31.547 17.641 1 90.31 204 ASP B O 1
ATOM 4092 N N . GLY B 1 205 ? 0.934 -31.953 16.484 1 96.5 205 GLY B N 1
ATOM 4093 C CA . GLY B 1 205 ? 0.192 -32.281 15.273 1 96.5 205 GLY B CA 1
ATOM 4094 C C . GLY B 1 205 ? 0.674 -31.547 14.047 1 96.5 205 GLY B C 1
ATOM 4095 O O . GLY B 1 205 ? 1.869 -31.547 13.742 1 96.5 205 GLY B O 1
ATOM 4096 N N . PHE B 1 206 ? -0.366 -31.016 13.375 1 97.5 206 PHE B N 1
ATOM 4097 C CA . PHE B 1 206 ? -0.089 -30.281 12.141 1 97.5 206 PHE B CA 1
ATOM 4098 C C . PHE B 1 206 ? -0.764 -28.922 12.156 1 97.5 206 PHE B C 1
ATOM 4100 O O . PHE B 1 206 ? -1.81 -28.75 12.789 1 97.5 206 PHE B O 1
ATOM 4107 N N . VAL B 1 207 ? -0.187 -27.969 11.547 1 96.44 207 VAL B N 1
ATOM 4108 C CA . VAL B 1 207 ? -0.808 -26.672 11.383 1 96.44 207 VAL B CA 1
ATOM 4109 C C . VAL B 1 207 ? -0.706 -26.219 9.93 1 96.44 207 VAL B C 1
ATOM 4111 O O . VAL B 1 207 ? 0.138 -26.719 9.18 1 96.44 207 VAL B O 1
ATOM 4114 N N . TRP B 1 208 ? -1.586 -25.344 9.547 1 96.69 208 TRP B N 1
ATOM 4115 C CA . TRP B 1 208 ? -1.497 -24.75 8.219 1 96.69 208 TRP B CA 1
ATOM 4116 C C . TRP B 1 208 ? -0.194 -23.969 8.055 1 96.69 208 TRP B C 1
ATOM 4118 O O . TRP B 1 208 ? 0.27 -23.328 9 1 96.69 208 TRP B O 1
ATOM 4128 N N . LYS B 1 209 ? 0.31 -23.969 6.863 1 96.94 209 LYS B N 1
ATOM 4129 C CA . LYS B 1 209 ? 1.551 -23.266 6.551 1 96.94 209 LYS B CA 1
ATOM 4130 C C . LYS B 1 209 ? 1.285 -21.797 6.23 1 96.94 209 LYS B C 1
ATOM 4132 O O . LYS B 1 209 ? 2.223 -21.016 6.074 1 96.94 209 LYS B O 1
ATOM 4137 N N . SER B 1 210 ? 0.066 -21.344 6.145 1 94.69 210 SER B N 1
ATOM 4138 C CA . SER B 1 210 ? -0.29 -19.969 5.855 1 94.69 210 SER B CA 1
ATOM 4139 C C . SER B 1 210 ? -0.515 -19.172 7.137 1 94.69 210 SER B C 1
ATOM 4141 O O . SER B 1 210 ? -1.137 -19.656 8.078 1 94.69 210 SER B O 1
ATOM 4143 N N . ASP B 1 211 ? -0.015 -17.953 7.117 1 92.62 211 ASP B N 1
ATOM 4144 C CA . ASP B 1 211 ? -0.25 -17.047 8.234 1 92.62 211 ASP B CA 1
ATOM 4145 C C . ASP B 1 211 ? -1.724 -16.656 8.328 1 92.62 211 ASP B C 1
ATOM 4147 O O . ASP B 1 211 ? -2.277 -16.078 7.391 1 92.62 211 ASP B O 1
ATOM 4151 N N . PRO B 1 212 ? -2.373 -16.984 9.469 1 89.88 212 PRO B N 1
ATOM 4152 C CA . PRO B 1 212 ? -3.789 -16.641 9.609 1 89.88 212 PRO B CA 1
ATOM 4153 C C . PRO B 1 212 ? -4.047 -15.141 9.477 1 89.88 212 PRO B C 1
ATOM 4155 O O . PRO B 1 212 ? -5.145 -14.734 9.086 1 89.88 212 PRO B O 1
ATOM 4158 N N . ILE B 1 213 ? -3.088 -14.281 9.719 1 88.19 213 ILE B N 1
ATOM 4159 C CA . ILE B 1 213 ? -3.26 -12.836 9.672 1 88.19 213 ILE B CA 1
ATOM 4160 C C . ILE B 1 213 ? -3.422 -12.383 8.227 1 88.19 213 ILE B C 1
ATOM 4162 O O . ILE B 1 213 ? -3.922 -11.281 7.965 1 88.19 213 ILE B O 1
ATOM 4166 N N . TYR B 1 214 ? -2.945 -13.25 7.344 1 88.44 214 TYR B N 1
ATOM 4167 C CA . TYR B 1 214 ? -3.084 -12.906 5.934 1 88.44 214 TYR B CA 1
ATOM 4168 C C . TYR B 1 214 ? -4.551 -12.734 5.555 1 88.44 214 TYR B C 1
ATOM 4170 O O . TYR B 1 214 ? -4.879 -12.008 4.617 1 88.44 214 TYR B O 1
ATOM 4178 N N . LYS B 1 215 ? -5.43 -13.312 6.301 1 83.44 215 LYS B N 1
ATOM 4179 C CA . LYS B 1 215 ? -6.863 -13.242 6.023 1 83.44 215 LYS B CA 1
ATOM 4180 C C . LYS B 1 215 ? -7.406 -11.844 6.309 1 83.44 215 LYS B C 1
ATOM 4182 O O . LYS B 1 215 ? -8.43 -11.445 5.75 1 83.44 215 LYS B O 1
ATOM 4187 N N . SER B 1 216 ? -6.719 -11.141 7.164 1 74.44 216 SER B N 1
ATOM 4188 C CA . SER B 1 216 ? -7.148 -9.797 7.539 1 74.44 216 SER B CA 1
ATOM 4189 C C . SER B 1 216 ? -6.469 -8.734 6.68 1 74.44 216 SER B C 1
ATOM 4191 O O . SER B 1 216 ? -6.66 -7.539 6.898 1 74.44 216 SER B O 1
ATOM 4193 N N . GLY B 1 217 ? -5.652 -9.109 5.789 1 66 217 GLY B N 1
ATOM 4194 C CA . GLY B 1 217 ? -4.785 -8.219 5.031 1 66 217 GLY B CA 1
ATOM 4195 C C . GLY B 1 217 ? -5.52 -7.039 4.422 1 66 217 GLY B C 1
ATOM 4196 O O . GLY B 1 217 ? -6.734 -6.906 4.594 1 66 217 GLY B O 1
ATOM 4197 N N . PRO B 1 218 ? -4.723 -6.109 3.824 1 63.16 218 PRO B N 1
ATOM 4198 C CA . PRO B 1 218 ? -5.223 -4.762 3.553 1 63.16 218 PRO B CA 1
ATOM 4199 C C . PRO B 1 218 ? -6.391 -4.75 2.568 1 63.16 218 PRO B C 1
ATOM 4201 O O . PRO B 1 218 ? -6.461 -5.602 1.68 1 63.16 218 PRO B O 1
ATOM 4204 N N . PRO B 1 219 ? -7.363 -3.822 2.938 1 56.09 219 PRO B N 1
ATOM 4205 C CA . PRO B 1 219 ? -8.57 -3.682 2.125 1 56.09 219 PRO B CA 1
ATOM 4206 C C . PRO B 1 219 ? -8.281 -3.178 0.713 1 56.09 219 PRO B C 1
ATOM 4208 O O . PRO B 1 219 ? -9.141 -3.254 -0.165 1 56.09 219 PRO B O 1
ATOM 4211 N N . VAL B 1 220 ? -7.129 -2.383 0.683 1 57.03 220 VAL B N 1
ATOM 4212 C CA . VAL B 1 220 ? -7.07 -1.583 -0.537 1 57.03 220 VAL B CA 1
ATOM 4213 C C . VAL B 1 220 ? -6.008 -2.146 -1.476 1 57.03 220 VAL B C 1
ATOM 4215 O O . VAL B 1 220 ? -4.969 -2.639 -1.025 1 57.03 220 VAL B O 1
ATOM 4218 N N . PHE B 1 221 ? -6.523 -2.219 -2.738 1 59.28 221 PHE B N 1
ATOM 4219 C CA . PHE B 1 221 ? -5.754 -2.754 -3.855 1 59.28 221 PHE B CA 1
ATOM 4220 C C . PHE B 1 221 ? -5.234 -1.629 -4.742 1 59.28 221 PHE B C 1
ATOM 4222 O O . PHE B 1 221 ? -5.57 -0.461 -4.535 1 59.28 221 PHE B O 1
ATOM 4229 N N . ILE B 1 222 ? -4.328 -1.845 -5.633 1 61.78 222 ILE B N 1
ATOM 4230 C CA . ILE B 1 222 ? -3.822 -1.033 -6.734 1 61.78 222 ILE B CA 1
ATOM 4231 C C . ILE B 1 222 ? -4.984 -0.344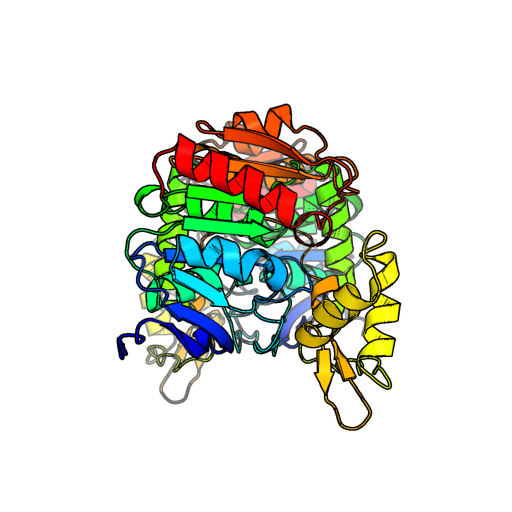 -7.445 1 61.78 222 ILE B C 1
ATOM 4233 O O . ILE B 1 222 ? -6.082 -0.901 -7.539 1 61.78 222 ILE B O 1
ATOM 4237 N N . SER B 1 223 ? -4.797 0.851 -7.816 1 67.31 223 SER B N 1
ATOM 4238 C CA . SER B 1 223 ? -5.766 1.682 -8.523 1 67.31 223 SER B CA 1
ATOM 4239 C C . SER B 1 223 ? -6.418 0.917 -9.664 1 67.31 223 SER B C 1
ATOM 4241 O O . SER B 1 223 ? -5.734 0.234 -10.43 1 67.31 223 SER B O 1
ATOM 4243 N N . PRO B 1 224 ? -7.742 0.898 -9.703 1 72.12 224 PRO B N 1
ATOM 4244 C CA . PRO B 1 224 ? -8.398 0.292 -10.867 1 72.12 224 PRO B CA 1
ATOM 4245 C C . PRO B 1 224 ? -7.898 0.86 -12.188 1 72.12 224 PRO B C 1
ATOM 4247 O O . PRO B 1 224 ? -7.73 0.117 -13.164 1 72.12 224 PRO B O 1
ATOM 4250 N N . GLN B 1 225 ? -7.676 2.15 -12.188 1 73.31 225 GLN B N 1
ATOM 4251 C CA . GLN B 1 225 ? -7.18 2.781 -13.406 1 73.31 225 GLN B CA 1
ATOM 4252 C C . GLN B 1 225 ? -5.789 2.266 -13.766 1 73.31 225 GLN B C 1
ATOM 4254 O O . GLN B 1 225 ? -5.504 1.994 -14.938 1 73.31 225 GLN B O 1
ATOM 4259 N N . PHE B 1 226 ? -5.012 2.207 -12.781 1 78.69 226 PHE B N 1
ATOM 4260 C CA . PHE B 1 226 ? -3.668 1.7 -13.031 1 78.69 226 PHE B CA 1
ATOM 4261 C C . PHE B 1 226 ? -3.713 0.238 -13.461 1 78.69 226 PHE B C 1
ATOM 4263 O O . PHE B 1 226 ? -2.99 -0.169 -14.375 1 78.69 226 PHE B O 1
ATOM 4270 N N . THR B 1 227 ? -4.594 -0.496 -12.82 1 82.88 227 THR B N 1
ATOM 4271 C CA . THR B 1 227 ? -4.766 -1.899 -13.172 1 82.88 227 THR B CA 1
ATOM 4272 C C . THR B 1 227 ? -5.199 -2.039 -14.633 1 82.88 227 THR B C 1
ATOM 4274 O O . THR B 1 227 ? -4.652 -2.855 -15.367 1 82.88 227 THR B O 1
ATOM 4277 N N . ARG B 1 228 ? -6.109 -1.233 -15.016 1 86.12 228 ARG B N 1
ATOM 4278 C CA . ARG B 1 228 ? -6.57 -1.241 -16.406 1 86.12 228 ARG B CA 1
ATOM 4279 C C . ARG B 1 228 ? -5.426 -0.917 -17.359 1 86.12 228 ARG B C 1
ATOM 4281 O O . ARG B 1 228 ? -5.277 -1.565 -18.406 1 86.12 228 ARG B O 1
ATOM 4288 N N . HIS B 1 229 ? -4.691 0.064 -16.984 1 88.75 229 HIS B N 1
ATOM 4289 C CA . HIS B 1 229 ? -3.572 0.463 -17.844 1 88.75 229 HIS B CA 1
ATOM 4290 C C . HIS B 1 229 ? -2.545 -0.657 -17.953 1 88.75 229 HIS B C 1
ATOM 4292 O O . HIS B 1 229 ? -2.008 -0.9 -19.031 1 88.75 229 HIS B O 1
ATOM 4298 N N . LEU B 1 230 ? -2.303 -1.281 -16.859 1 91.12 230 LEU B N 1
ATOM 4299 C CA . LEU B 1 230 ? -1.393 -2.42 -16.906 1 91.12 230 LEU B CA 1
ATOM 4300 C C . LEU B 1 230 ? -1.93 -3.508 -17.828 1 91.12 230 LEU B C 1
ATOM 4302 O O . LEU B 1 230 ? -1.183 -4.066 -18.625 1 91.12 230 LEU B O 1
ATOM 4306 N N . TRP B 1 231 ? -3.205 -3.779 -17.703 1 94.19 231 TRP B N 1
ATOM 4307 C CA . TRP B 1 231 ? -3.811 -4.785 -18.578 1 94.19 231 TRP B CA 1
ATOM 4308 C C . TRP B 1 231 ? -3.674 -4.398 -20.047 1 94.19 231 TRP B C 1
ATOM 4310 O O . TRP B 1 231 ? -3.377 -5.246 -20.891 1 94.19 231 TRP B O 1
ATOM 4320 N N . GLU B 1 232 ? -3.773 -3.182 -20.328 1 95.81 232 GLU B N 1
ATOM 4321 C CA . GLU B 1 232 ? -3.697 -2.678 -21.703 1 95.81 232 GLU B CA 1
ATOM 4322 C C . GLU B 1 232 ? -2.277 -2.783 -22.25 1 95.81 232 GLU B C 1
ATOM 4324 O O . GLU B 1 232 ? -2.074 -2.768 -23.469 1 95.81 232 GLU B O 1
ATOM 4329 N N . ASN B 1 233 ? -1.349 -2.854 -21.359 1 96.06 233 ASN B N 1
ATOM 4330 C CA . ASN B 1 233 ? 0.049 -2.934 -21.766 1 96.06 233 ASN B CA 1
ATOM 4331 C C . ASN B 1 233 ? 0.485 -4.379 -22 1 96.06 233 ASN B C 1
ATOM 4333 O O . ASN B 1 233 ? 1.563 -4.629 -22.531 1 96.06 233 ASN B O 1
ATOM 4337 N N . VAL B 1 234 ? -0.333 -5.32 -21.578 1 97.38 234 VAL B N 1
ATOM 4338 C CA . VAL B 1 234 ? -0.021 -6.723 -21.844 1 97.38 234 VAL B CA 1
ATOM 4339 C C . VAL B 1 234 ? 0.008 -6.969 -23.344 1 97.38 234 VAL B C 1
ATOM 4341 O O . VAL B 1 234 ? -0.956 -6.66 -24.062 1 97.38 234 VAL B O 1
ATOM 4344 N N . SER B 1 235 ? 1.124 -7.523 -23.797 1 97.31 235 SER B N 1
ATOM 4345 C CA . SER B 1 235 ? 1.273 -7.664 -25.234 1 97.31 235 SER B CA 1
ATOM 4346 C C . SER B 1 235 ? 1.35 -9.133 -25.641 1 97.31 235 SER B C 1
ATOM 4348 O O . SER B 1 235 ? 1.239 -9.461 -26.828 1 97.31 235 SER B O 1
ATOM 4350 N N . CYS B 1 236 ? 1.504 -10.031 -24.703 1 98.25 236 CYS B N 1
ATOM 4351 C CA . CYS B 1 236 ? 1.604 -11.461 -24.984 1 98.25 236 CYS B CA 1
ATOM 4352 C C . CYS B 1 236 ? 0.223 -12.086 -25.141 1 98.25 236 CYS B C 1
ATOM 4354 O O . CYS B 1 236 ? -0.786 -11.461 -24.797 1 98.25 236 CYS B O 1
ATOM 4356 N N . PRO B 1 237 ? 0.156 -13.328 -25.719 1 98.62 237 PRO B N 1
ATOM 4357 C CA . PRO B 1 237 ? -1.107 -14.062 -25.672 1 98.62 237 PRO B CA 1
ATOM 4358 C C . PRO B 1 237 ? -1.568 -14.344 -24.25 1 98.62 237 PRO B C 1
ATOM 4360 O O . PRO B 1 237 ? -0.75 -14.68 -23.375 1 98.62 237 PRO B O 1
ATOM 4363 N N . VAL B 1 238 ? -2.879 -14.133 -24 1 98.44 238 VAL B N 1
ATOM 4364 C CA . VAL B 1 238 ? -3.455 -14.32 -22.672 1 98.44 238 VAL B CA 1
ATOM 4365 C C . VAL B 1 238 ? -4.566 -15.367 -22.734 1 98.44 238 VAL B C 1
ATOM 4367 O O . VAL B 1 238 ? -5.441 -15.305 -23.594 1 98.44 238 VAL B O 1
ATOM 4370 N N . LEU B 1 239 ? -4.465 -16.312 -21.891 1 98.62 239 LEU B N 1
ATOM 4371 C CA . LEU B 1 239 ? -5.547 -17.281 -21.672 1 98.62 239 LEU B CA 1
ATOM 4372 C C . LEU B 1 239 ? -6.156 -17.078 -20.281 1 98.62 239 LEU B C 1
ATOM 4374 O O . LEU B 1 239 ? -5.457 -17.188 -19.281 1 98.62 239 LEU B O 1
ATOM 4378 N N . VAL B 1 240 ? -7.445 -16.781 -20.25 1 97.75 240 VAL B N 1
ATOM 4379 C CA . VAL B 1 240 ? -8.18 -16.688 -18.984 1 97.75 240 VAL B CA 1
ATOM 4380 C C . VAL B 1 240 ? -9.18 -17.828 -18.875 1 97.75 240 VAL B C 1
ATOM 4382 O O . VAL B 1 240 ? -9.969 -18.062 -19.797 1 97.75 240 VAL B O 1
ATOM 4385 N N . ILE B 1 241 ? -9.109 -18.516 -17.781 1 97.81 241 ILE B N 1
ATOM 4386 C CA . ILE B 1 241 ? -10 -19.656 -17.562 1 97.81 241 ILE B CA 1
ATOM 4387 C C . ILE B 1 241 ? -10.789 -19.453 -16.266 1 97.81 241 ILE B C 1
ATOM 4389 O O . ILE B 1 241 ? -10.211 -19.125 -15.227 1 97.81 241 ILE B O 1
ATOM 4393 N N . TYR B 1 242 ? -12.055 -19.594 -16.359 1 96.75 242 TYR B N 1
ATOM 4394 C CA . TYR B 1 242 ? -12.938 -19.609 -15.203 1 96.75 242 TYR B CA 1
ATOM 4395 C C . TYR B 1 242 ? -13.648 -20.938 -15.07 1 96.75 242 TYR B C 1
ATOM 4397 O O . TYR B 1 242 ? -13.93 -21.609 -16.078 1 96.75 242 TYR B O 1
ATOM 4405 N N . GLY B 1 243 ? -13.852 -21.328 -13.789 1 96.69 243 GLY B N 1
ATOM 4406 C CA . GLY B 1 243 ? -14.797 -22.406 -13.594 1 96.69 243 GLY B CA 1
ATOM 4407 C C . GLY B 1 243 ? -16.234 -22 -13.797 1 96.69 243 GLY B C 1
ATOM 4408 O O . GLY B 1 243 ? -16.656 -20.938 -13.344 1 96.69 243 GLY B O 1
ATOM 4409 N N . LYS B 1 244 ? -16.922 -22.797 -14.469 1 95.62 244 LYS B N 1
ATOM 4410 C CA . LYS B 1 244 ? -18.328 -22.469 -14.734 1 95.62 244 LYS B CA 1
ATOM 4411 C C . LYS B 1 244 ? -19.109 -22.312 -13.438 1 95.62 244 LYS B C 1
ATOM 4413 O O . LYS B 1 244 ? -20.047 -21.516 -13.367 1 95.62 244 LYS B O 1
ATOM 4418 N N . GLU B 1 245 ? -18.719 -23 -12.453 1 95.56 245 GLU B N 1
ATOM 4419 C CA . GLU B 1 245 ? -19.422 -22.953 -11.164 1 95.56 245 GLU B CA 1
ATOM 4420 C C . GLU B 1 245 ? -18.641 -22.156 -10.133 1 95.56 245 GLU B C 1
ATOM 4422 O O . GLU B 1 245 ? -18.688 -22.453 -8.945 1 95.56 245 GLU B O 1
ATOM 4427 N N . THR B 1 246 ? -17.875 -21.203 -10.586 1 95 246 THR B N 1
ATOM 4428 C CA . THR B 1 246 ? -17.078 -20.391 -9.672 1 95 246 THR B CA 1
ATOM 4429 C C . THR B 1 246 ? -17.984 -19.625 -8.703 1 95 246 THR B C 1
ATOM 4431 O O . THR B 1 246 ? -19.078 -19.203 -9.07 1 95 246 THR B O 1
ATOM 4434 N N . ASN B 1 247 ? -17.5 -19.484 -7.523 1 91.62 247 ASN B N 1
ATOM 4435 C CA . ASN B 1 247 ? -18.188 -18.672 -6.535 1 91.62 247 ASN B CA 1
ATOM 4436 C C . ASN B 1 247 ? -17.656 -17.234 -6.516 1 91.62 247 ASN B C 1
ATOM 4438 O O . ASN B 1 247 ? -18.047 -16.438 -5.672 1 91.62 247 ASN B O 1
ATOM 4442 N N . LEU B 1 248 ? -16.734 -16.906 -7.391 1 89.94 248 LEU B N 1
ATOM 4443 C CA . LEU B 1 248 ? -16.141 -15.586 -7.504 1 89.94 248 LEU B CA 1
ATOM 4444 C C . LEU B 1 248 ? -16.297 -15.031 -8.914 1 89.94 248 LEU B C 1
ATOM 4446 O O . LEU B 1 248 ? -15.312 -14.672 -9.562 1 89.94 248 LEU B O 1
ATOM 4450 N N . PRO B 1 249 ? -17.469 -14.82 -9.305 1 86.75 249 PRO B N 1
ATOM 4451 C CA . PRO B 1 249 ? -17.672 -14.297 -10.656 1 86.75 249 PRO B CA 1
ATOM 4452 C C . PRO B 1 249 ? -17.297 -12.82 -10.781 1 86.75 249 PRO B C 1
ATOM 4454 O O . PRO B 1 249 ? -17.328 -12.086 -9.797 1 86.75 249 PRO B O 1
ATOM 4457 N N . LEU B 1 250 ? -16.953 -12.438 -11.977 1 87.31 250 LEU B N 1
ATOM 4458 C CA . LEU B 1 250 ? -16.734 -11.023 -12.258 1 87.31 250 LEU B CA 1
ATOM 4459 C C . LEU B 1 250 ? -18.062 -10.297 -12.422 1 87.31 250 LEU B C 1
ATOM 4461 O O . LEU B 1 250 ? -19 -10.82 -13.023 1 87.31 250 LEU B O 1
ATOM 4465 N N . ASP B 1 251 ? -18.109 -9.102 -11.859 1 83.75 251 ASP B N 1
ATOM 4466 C CA . ASP B 1 251 ? -19.297 -8.281 -12.023 1 83.75 251 ASP B CA 1
ATOM 4467 C C . ASP B 1 251 ? -19.484 -7.883 -13.484 1 83.75 251 ASP B C 1
ATOM 4469 O O . ASP B 1 251 ? -20.609 -7.895 -14 1 83.75 251 ASP B O 1
ATOM 4473 N N . ASP B 1 252 ? -18.375 -7.539 -14.172 1 85.56 252 ASP B N 1
ATOM 4474 C CA . ASP B 1 252 ? -18.422 -7.105 -15.57 1 85.56 252 ASP B CA 1
ATOM 4475 C C . ASP B 1 252 ? -17.219 -7.645 -16.344 1 85.56 252 ASP B C 1
ATOM 4477 O O . ASP B 1 252 ? -16.281 -6.898 -16.656 1 85.56 252 ASP B O 1
ATOM 4481 N N . PRO B 1 253 ? -17.359 -8.938 -16.734 1 88.06 253 PRO B N 1
ATOM 4482 C CA . PRO B 1 253 ? -16.234 -9.539 -17.469 1 88.06 253 PRO B CA 1
ATOM 4483 C C . PRO B 1 253 ? -15.953 -8.836 -18.781 1 88.06 253 PRO B C 1
ATOM 4485 O O . PRO B 1 253 ? -14.789 -8.734 -19.188 1 88.06 253 PRO B O 1
ATOM 4488 N N . LYS B 1 254 ? -17.016 -8.383 -19.438 1 88.69 254 LYS B N 1
ATOM 4489 C CA . LYS B 1 254 ? -16.828 -7.703 -20.703 1 88.69 254 LYS B CA 1
ATOM 4490 C C . LYS B 1 254 ? -15.938 -6.465 -20.547 1 88.69 254 LYS B C 1
ATOM 4492 O O . LYS B 1 254 ? -15.031 -6.234 -21.344 1 88.69 254 LYS B O 1
ATOM 4497 N N . GLU B 1 255 ? -16.156 -5.773 -19.484 1 86.94 255 GLU B N 1
ATOM 4498 C CA . GLU B 1 255 ? -15.352 -4.582 -19.219 1 86.94 255 GLU B CA 1
ATOM 4499 C C . GLU B 1 255 ? -13.914 -4.949 -18.875 1 86.94 255 GLU B C 1
ATOM 4501 O O . GLU B 1 255 ? -12.977 -4.367 -19.422 1 86.94 255 GLU B O 1
ATOM 4506 N N . VAL B 1 256 ? -13.766 -5.859 -18.031 1 88.62 256 VAL B N 1
ATOM 4507 C CA . VAL B 1 256 ? -12.445 -6.266 -17.578 1 88.62 256 VAL B CA 1
ATOM 4508 C C . VAL B 1 256 ? -11.625 -6.781 -18.766 1 88.62 256 VAL B C 1
ATOM 4510 O O . VAL B 1 256 ? -10.5 -6.336 -18.984 1 88.62 256 VAL B O 1
ATOM 4513 N N . PHE B 1 257 ? -12.203 -7.598 -19.609 1 92.5 257 PHE B N 1
ATOM 4514 C CA . PHE B 1 257 ? -11.469 -8.297 -20.641 1 92.5 257 PHE B CA 1
ATOM 4515 C C . PHE B 1 257 ? -11.297 -7.41 -21.875 1 92.5 257 PHE B C 1
ATOM 4517 O O . PHE B 1 257 ? -10.484 -7.711 -22.75 1 92.5 257 PHE B O 1
ATOM 4524 N N . SER B 1 258 ? -12.062 -6.277 -21.922 1 92.75 258 SER B N 1
ATOM 4525 C CA . SER B 1 258 ? -11.891 -5.328 -23.016 1 92.75 258 SER B CA 1
ATOM 4526 C C . SER B 1 258 ? -10.523 -4.648 -22.953 1 92.75 258 SER B C 1
ATOM 4528 O O . SER B 1 258 ? -10.07 -4.074 -23.938 1 92.75 258 SER B O 1
ATOM 4530 N N . HIS B 1 259 ? -9.844 -4.805 -21.859 1 93.12 259 HIS B N 1
ATOM 4531 C CA . HIS B 1 259 ? -8.555 -4.148 -21.672 1 93.12 259 HIS B CA 1
ATOM 4532 C C . HIS B 1 259 ? -7.41 -5.07 -22.078 1 93.12 259 HIS B C 1
ATOM 4534 O O . HIS B 1 259 ? -6.246 -4.656 -22.078 1 93.12 259 HIS B O 1
ATOM 4540 N N . LEU B 1 260 ? -7.773 -6.297 -22.453 1 94.94 260 LEU B N 1
ATOM 4541 C CA . LEU B 1 260 ? -6.766 -7.262 -22.875 1 94.94 260 LEU B CA 1
ATOM 4542 C C . LEU B 1 260 ? -6.828 -7.488 -24.375 1 94.94 260 LEU B C 1
ATOM 4544 O O . LEU B 1 260 ? -7.891 -7.801 -24.922 1 94.94 260 LEU B O 1
ATOM 4548 N N . ARG B 1 261 ? -5.812 -7.297 -25.219 1 91.25 261 ARG B N 1
ATOM 4549 C CA . ARG B 1 261 ? -5.805 -7.352 -26.688 1 91.25 261 ARG B CA 1
ATOM 4550 C C . ARG B 1 261 ? -5.762 -8.789 -27.172 1 91.25 261 ARG B C 1
ATOM 4552 O O . ARG B 1 261 ? -6.469 -9.148 -28.125 1 91.25 261 ARG B O 1
ATOM 4559 N N . ASN B 1 262 ? -4.945 -9.711 -26.703 1 95.25 262 ASN B N 1
ATOM 4560 C CA . ASN B 1 262 ? -4.715 -11.078 -27.141 1 95.25 262 ASN B CA 1
ATOM 4561 C C . ASN B 1 262 ? -5.293 -12.094 -26.156 1 95.25 262 ASN B C 1
ATOM 4563 O O . ASN B 1 262 ? -4.594 -13.008 -25.719 1 95.25 262 ASN B O 1
ATOM 4567 N N . LEU B 1 263 ? -6.691 -11.953 -26.078 1 97.31 263 LEU B N 1
ATOM 4568 C CA . LEU B 1 263 ? -7.324 -12.711 -25 1 97.31 263 LEU B CA 1
ATOM 4569 C C . LEU B 1 263 ? -8.094 -13.898 -25.562 1 97.31 263 LEU B C 1
ATOM 4571 O O . LEU B 1 263 ? -8.82 -13.773 -26.547 1 97.31 263 LEU B O 1
ATOM 4575 N N . THR B 1 264 ? -7.859 -15.016 -25.031 1 97.31 264 THR B N 1
ATOM 4576 C CA . THR B 1 264 ? -8.734 -16.188 -25.109 1 97.31 264 THR B CA 1
ATOM 4577 C C . THR B 1 264 ? -9.406 -16.438 -23.766 1 97.31 264 THR B C 1
ATOM 4579 O O . THR B 1 264 ? -8.734 -16.531 -22.734 1 97.31 264 THR B O 1
ATOM 4582 N N . TYR B 1 265 ? -10.727 -16.484 -23.781 1 96.31 265 TYR B N 1
ATOM 4583 C CA . TYR B 1 265 ? -11.484 -16.719 -22.562 1 96.31 265 TYR B CA 1
ATOM 4584 C C . TYR B 1 265 ? -12.234 -18.047 -22.641 1 96.31 265 TYR B C 1
ATOM 4586 O O . TYR B 1 265 ? -12.938 -18.312 -23.609 1 96.31 265 TYR B O 1
ATOM 4594 N N . ILE B 1 266 ? -12.031 -18.891 -21.578 1 96.88 266 ILE B N 1
ATOM 4595 C CA . ILE B 1 266 ? -12.672 -20.188 -21.562 1 96.88 266 ILE B CA 1
ATOM 4596 C C . ILE B 1 266 ? -13.312 -20.422 -20.188 1 96.88 266 ILE B C 1
ATOM 4598 O O . ILE B 1 266 ? -12.742 -20.062 -19.156 1 96.88 266 ILE B O 1
ATOM 4602 N N . GLU B 1 267 ? -14.477 -21.062 -20.188 1 96.31 267 GLU B N 1
ATOM 4603 C CA . GLU B 1 267 ? -15.117 -21.547 -18.969 1 96.31 267 GLU B CA 1
ATOM 4604 C C . GLU B 1 267 ? -15.078 -23.062 -18.906 1 96.31 267 GLU B C 1
ATOM 4606 O O . GLU B 1 267 ? -15.508 -23.75 -19.844 1 96.31 267 GLU B O 1
ATOM 4611 N N . LEU B 1 268 ? -14.578 -23.562 -17.844 1 97.31 268 LEU B N 1
ATOM 4612 C CA . LEU B 1 268 ? -14.43 -25 -17.688 1 97.31 268 LEU B CA 1
ATOM 4613 C C . LEU B 1 268 ? -15.68 -25.609 -17.047 1 97.31 268 LEU B C 1
ATOM 4615 O O . LEU B 1 268 ? -16.094 -25.188 -15.953 1 97.31 268 LEU B O 1
ATOM 4619 N N . GLU B 1 269 ? -16.188 -26.609 -17.703 1 96.19 269 GLU B N 1
ATOM 4620 C CA . GLU B 1 269 ? -17.359 -27.312 -17.188 1 96.19 269 GLU B CA 1
ATOM 4621 C C . GLU B 1 269 ? -17.016 -28.141 -15.953 1 96.19 269 GLU B C 1
ATOM 4623 O O . GLU B 1 269 ? -15.906 -28.672 -15.852 1 96.19 269 GLU B O 1
ATOM 4628 N N . ASP B 1 270 ? -17.938 -28.25 -15.047 1 96.5 270 ASP B N 1
ATOM 4629 C CA . ASP B 1 270 ? -17.844 -29.078 -13.852 1 96.5 270 ASP B CA 1
ATOM 4630 C C . ASP B 1 270 ? -16.625 -28.688 -13.016 1 96.5 270 ASP B C 1
ATOM 4632 O O . ASP B 1 270 ? -15.852 -29.547 -12.602 1 96.5 270 ASP B O 1
ATOM 4636 N N . ALA B 1 271 ? -16.422 -27.422 -12.898 1 97.25 271 ALA B N 1
ATOM 4637 C CA . ALA B 1 271 ? -15.305 -26.891 -12.125 1 97.25 271 ALA B CA 1
ATOM 4638 C C . ALA B 1 271 ? -15.68 -25.578 -11.438 1 97.25 271 ALA B C 1
ATOM 4640 O O . ALA B 1 271 ? -16.469 -24.797 -11.969 1 97.25 271 ALA B O 1
ATOM 4641 N N . GLY B 1 272 ? -15.172 -25.375 -10.273 1 96.56 272 GLY B N 1
ATOM 4642 C CA . GLY B 1 272 ? -15.312 -24.125 -9.555 1 96.56 272 GLY B CA 1
ATOM 4643 C C . GLY B 1 272 ? -14.055 -23.281 -9.57 1 96.56 272 GLY B C 1
ATOM 4644 O O . GLY B 1 272 ? -13.305 -23.297 -10.547 1 96.56 272 GLY B O 1
ATOM 4645 N N . HIS B 1 273 ? -13.859 -22.438 -8.539 1 96.25 273 HIS B N 1
ATOM 4646 C CA . HIS B 1 273 ? -12.727 -21.516 -8.438 1 96.25 273 HIS B CA 1
ATOM 4647 C C . HIS B 1 273 ? -11.406 -22.281 -8.492 1 96.25 273 HIS B C 1
ATOM 4649 O O . HIS B 1 273 ? -10.414 -21.766 -9.023 1 96.25 273 HIS B O 1
ATOM 4655 N N . ASN B 1 274 ? -11.391 -23.469 -7.984 1 97.25 274 ASN B N 1
ATOM 4656 C CA . ASN B 1 274 ? -10.188 -24.297 -7.957 1 97.25 274 ASN B CA 1
ATOM 4657 C C . ASN B 1 274 ? -10.18 -25.297 -9.102 1 97.25 274 ASN B C 1
ATOM 4659 O O . ASN B 1 274 ? -9.961 -26.5 -8.883 1 97.25 274 ASN B O 1
ATOM 4663 N N . MET B 1 275 ? -10.281 -24.859 -10.273 1 97.38 275 MET B N 1
ATOM 4664 C CA . MET B 1 275 ? -10.469 -25.688 -11.453 1 97.38 275 MET B CA 1
ATOM 4665 C C . MET B 1 275 ? -9.234 -26.547 -11.711 1 97.38 275 MET B C 1
ATOM 4667 O O . MET B 1 275 ? -9.336 -27.625 -12.297 1 97.38 275 MET B O 1
ATOM 4671 N N . HIS B 1 276 ? -8.062 -26.094 -11.297 1 97.94 276 HIS B N 1
ATOM 4672 C CA . HIS B 1 276 ? -6.844 -26.859 -11.516 1 97.94 276 HIS B CA 1
ATOM 4673 C C . HIS B 1 276 ? -6.805 -28.094 -10.641 1 97.94 276 HIS B C 1
ATOM 4675 O O . HIS B 1 276 ? -6.051 -29.031 -10.922 1 97.94 276 HIS B O 1
ATOM 4681 N N . HIS B 1 277 ? -7.629 -28.109 -9.594 1 97.75 277 HIS B N 1
ATOM 4682 C CA . HIS B 1 277 ? -7.832 -29.312 -8.781 1 97.75 277 HIS B CA 1
ATOM 4683 C C . HIS B 1 277 ? -9.055 -30.094 -9.25 1 97.75 277 HIS B C 1
ATOM 4685 O O . HIS B 1 277 ? -9.023 -31.328 -9.297 1 97.75 277 HIS B O 1
ATOM 4691 N N . ASP B 1 278 ? -10.078 -29.438 -9.641 1 97.12 278 ASP B N 1
ATOM 4692 C CA . ASP B 1 278 ? -11.344 -30.062 -10.016 1 97.12 278 ASP B CA 1
ATOM 4693 C C . ASP B 1 278 ? -11.203 -30.875 -11.289 1 97.12 278 ASP B C 1
ATOM 4695 O O . ASP B 1 278 ? -11.695 -32 -11.375 1 97.12 278 ASP B O 1
ATOM 4699 N N . ARG B 1 279 ? -10.555 -30.219 -12.297 1 96.94 279 ARG B N 1
ATOM 4700 C CA . ARG B 1 279 ? -10.5 -30.828 -13.625 1 96.94 279 ARG B CA 1
ATOM 4701 C C . ARG B 1 279 ? -9.094 -30.719 -14.219 1 96.94 279 ARG B C 1
ATOM 4703 O O . ARG B 1 279 ? -8.898 -30.094 -15.258 1 96.94 279 ARG B O 1
ATOM 4710 N N . PRO B 1 280 ? -8.156 -31.438 -13.594 1 97.5 280 PRO B N 1
ATOM 4711 C CA . PRO B 1 280 ? -6.77 -31.281 -14.047 1 97.5 280 PRO B CA 1
ATOM 4712 C C . PRO B 1 280 ? -6.57 -31.719 -15.5 1 97.5 280 PRO B C 1
ATOM 4714 O O . PRO B 1 280 ? -5.836 -31.062 -16.234 1 97.5 280 PRO B O 1
ATOM 4717 N N . ASP B 1 281 ? -7.23 -32.781 -15.938 1 97.06 281 ASP B N 1
ATOM 4718 C CA . ASP B 1 281 ? -7.043 -33.281 -17.297 1 97.06 281 ASP B CA 1
ATOM 4719 C C . ASP B 1 281 ? -7.633 -32.312 -18.328 1 97.06 281 ASP B C 1
ATOM 4721 O O . ASP B 1 281 ? -6.996 -32.031 -19.344 1 97.06 281 ASP B O 1
ATOM 4725 N N . LEU B 1 282 ? -8.805 -31.875 -18.016 1 97.94 282 LEU B N 1
ATOM 4726 C CA . LEU B 1 282 ? -9.43 -30.922 -18.922 1 97.94 282 LEU B CA 1
ATOM 4727 C C . LEU B 1 282 ? -8.641 -29.625 -19 1 97.94 282 LEU B C 1
ATOM 4729 O O . LEU B 1 282 ? -8.477 -29.031 -20.062 1 97.94 282 LEU B O 1
ATOM 4733 N N . LEU B 1 283 ? -8.164 -29.156 -17.875 1 98.38 283 LEU B N 1
ATOM 4734 C CA . LEU B 1 283 ? -7.344 -27.953 -17.844 1 98.38 283 LEU B CA 1
ATOM 4735 C C . LEU B 1 283 ? -6.082 -28.125 -18.688 1 98.38 283 LEU B C 1
ATOM 4737 O O . LEU B 1 283 ? -5.715 -27.234 -19.453 1 98.38 283 LEU B O 1
ATOM 4741 N N . ALA B 1 284 ? -5.43 -29.266 -18.562 1 98.12 284 ALA B N 1
ATOM 4742 C CA . ALA B 1 284 ? -4.227 -29.547 -19.344 1 98.12 284 ALA B CA 1
ATOM 4743 C C . ALA B 1 284 ? -4.516 -29.484 -20.828 1 98.12 284 ALA B C 1
ATOM 4745 O O . ALA B 1 284 ? -3.729 -28.922 -21.594 1 98.12 284 ALA B O 1
ATOM 4746 N N . LYS B 1 285 ? -5.617 -30.016 -21.172 1 98 285 LYS B N 1
ATOM 4747 C CA . LYS B 1 285 ? -6.012 -30.016 -22.578 1 98 285 LYS B CA 1
ATOM 4748 C C . LYS B 1 285 ? -6.203 -28.578 -23.094 1 98 285 LYS B C 1
ATOM 4750 O O . LYS B 1 285 ? -5.684 -28.219 -24.141 1 98 285 LYS B O 1
ATOM 4755 N N . VAL B 1 286 ? -6.887 -27.766 -22.344 1 98.25 286 VAL B N 1
ATOM 4756 C CA . VAL B 1 286 ? -7.176 -26.391 -22.719 1 98.25 286 VAL B CA 1
ATOM 4757 C C . VAL B 1 286 ? -5.875 -25.594 -22.812 1 98.25 286 VAL B C 1
ATOM 4759 O O . VAL B 1 286 ? -5.66 -24.859 -23.781 1 98.25 286 VAL B O 1
ATOM 4762 N N . MET B 1 287 ? -5.008 -25.75 -21.844 1 98.56 287 MET B N 1
ATOM 4763 C CA . MET B 1 287 ? -3.727 -25.047 -21.844 1 98.56 287 MET B CA 1
ATOM 4764 C C . MET B 1 287 ? -2.863 -25.5 -23.016 1 98.56 287 MET B C 1
ATOM 4766 O O . MET B 1 287 ? -2.227 -24.688 -23.688 1 98.56 287 MET B O 1
ATOM 4770 N N . GLY B 1 288 ? -2.848 -26.828 -23.234 1 98.31 288 GLY B N 1
ATOM 4771 C CA . GLY B 1 288 ? -2.104 -27.359 -24.359 1 98.31 288 GLY B CA 1
ATOM 4772 C C . GLY B 1 288 ? -2.527 -26.75 -25.688 1 98.31 288 GLY B C 1
ATOM 4773 O O . GLY B 1 288 ? -1.682 -26.328 -26.484 1 98.31 288 GLY B O 1
ATOM 4774 N N . GLU B 1 289 ? -3.822 -26.703 -25.922 1 98.25 289 GLU B N 1
ATOM 4775 C CA . GLU B 1 289 ? -4.363 -26.109 -27.141 1 98.25 289 GLU B CA 1
ATOM 4776 C C . GLU B 1 289 ? -3.943 -24.641 -27.281 1 98.25 289 GLU B C 1
ATOM 4778 O O . GLU B 1 289 ? -3.584 -24.203 -28.359 1 98.25 289 GLU B O 1
ATOM 4783 N N . PHE B 1 290 ? -3.961 -23.938 -26.219 1 98.56 290 PHE B N 1
ATOM 4784 C CA . PHE B 1 290 ? -3.574 -22.531 -26.203 1 98.56 290 PHE B CA 1
ATOM 4785 C C . PHE B 1 290 ? -2.104 -22.375 -26.578 1 98.56 290 PHE B C 1
ATOM 4787 O O . PHE B 1 290 ? -1.759 -21.547 -27.422 1 98.56 290 PHE B O 1
ATOM 4794 N N . TYR B 1 291 ? -1.229 -23.125 -25.875 1 98.19 291 TYR B N 1
ATOM 4795 C CA . TYR B 1 291 ? 0.204 -23 -26.109 1 98.19 291 TYR B CA 1
ATOM 4796 C C . TYR B 1 291 ? 0.55 -23.391 -27.547 1 98.19 291 TYR B C 1
ATOM 4798 O O . TYR B 1 291 ? 1.38 -22.734 -28.188 1 98.19 291 TYR B O 1
ATOM 4806 N N . PHE B 1 292 ? -0.131 -24.406 -28.109 1 97.44 292 PHE B N 1
ATOM 4807 C CA . PHE B 1 292 ? 0.122 -24.875 -29.469 1 97.44 292 PHE B CA 1
ATOM 4808 C C . PHE B 1 292 ? -0.392 -23.859 -30.484 1 97.44 292 PHE B C 1
ATOM 4810 O O . PHE B 1 292 ? 0.311 -23.516 -31.438 1 97.44 292 PHE B O 1
ATOM 4817 N N . LYS B 1 293 ? -1.555 -23.438 -30.266 1 96.56 293 LYS B N 1
ATOM 4818 C CA . LYS B 1 293 ? -2.178 -22.484 -31.188 1 96.56 293 LYS B CA 1
ATOM 4819 C C . LYS B 1 293 ? -1.346 -21.219 -31.312 1 96.56 293 LYS B C 1
ATOM 4821 O O . LYS B 1 293 ? -1.304 -20.609 -32.375 1 96.56 293 LYS B O 1
ATOM 4826 N N . ASN B 1 294 ? -0.711 -20.812 -30.25 1 96.88 294 ASN B N 1
ATOM 4827 C CA . ASN B 1 294 ? 0.056 -19.578 -30.25 1 96.88 294 ASN B CA 1
ATOM 4828 C C . ASN B 1 294 ? 1.537 -19.828 -30.516 1 96.88 294 ASN B C 1
ATOM 4830 O O . ASN B 1 294 ? 2.367 -18.938 -30.344 1 96.88 294 ASN B O 1
ATOM 4834 N N . SER B 1 295 ? 1.938 -21.125 -30.859 1 96.06 295 SER B N 1
ATOM 4835 C CA . SER B 1 295 ? 3.297 -21.531 -31.203 1 96.06 295 SER B CA 1
ATOM 4836 C C . SER B 1 295 ? 4.27 -21.234 -30.062 1 96.06 295 SER B C 1
ATOM 4838 O O . SER B 1 295 ? 5.371 -20.734 -30.312 1 96.06 295 SER B O 1
ATOM 4840 N N . LEU B 1 296 ? 3.812 -21.5 -28.844 1 94.69 296 LEU B N 1
ATOM 4841 C CA . LEU B 1 296 ? 4.598 -21.188 -27.656 1 94.69 296 LEU B CA 1
ATOM 4842 C C . LEU B 1 296 ? 5.371 -22.422 -27.188 1 94.69 296 LEU B C 1
ATOM 4844 O O . LEU B 1 296 ? 6.293 -22.297 -26.375 1 94.69 296 LEU B O 1
ATOM 4848 N N . VAL B 1 297 ? 4.918 -23.578 -27.672 1 93.25 297 VAL B N 1
ATOM 4849 C CA . VAL B 1 297 ? 5.621 -24.812 -27.359 1 93.25 297 VAL B CA 1
ATOM 4850 C C . VAL B 1 297 ? 5.711 -25.688 -28.609 1 93.25 297 VAL B C 1
ATOM 4852 O O . VAL B 1 297 ? 4.965 -25.484 -29.578 1 93.25 297 VAL B O 1
#

Solvent-accessible surface area (backbone atoms only — not comparable to full-atom values): 31483 Å² total; per-residue (Å²): 126,86,74,68,79,70,52,71,75,36,72,49,73,52,68,47,77,47,85,89,37,52,27,25,34,44,36,34,28,52,73,53,87,35,42,30,39,44,32,41,36,78,86,40,27,50,65,71,52,62,72,44,42,71,68,49,44,74,55,21,16,42,37,32,41,18,48,77,27,12,32,80,13,41,59,67,65,64,45,60,58,47,75,59,53,60,54,52,44,46,48,48,47,42,73,71,70,51,67,76,56,31,32,35,40,14,31,30,55,11,11,35,50,43,46,47,50,28,21,66,40,30,92,29,33,63,31,40,37,22,38,53,21,78,74,59,74,73,54,58,68,59,48,48,54,47,40,48,54,38,62,77,48,48,70,78,26,44,35,66,50,89,67,74,80,76,75,62,23,84,39,54,64,54,45,17,61,69,42,37,81,83,41,77,79,58,54,70,72,58,33,39,56,53,25,50,71,44,36,44,83,51,97,78,25,24,32,67,32,40,46,74,52,58,79,59,34,58,72,62,70,80,20,61,68,51,50,46,50,23,34,54,42,32,70,32,49,31,39,39,38,37,25,66,61,36,87,76,72,60,86,48,54,70,65,60,52,68,34,41,80,47,65,45,80,46,68,39,79,86,15,28,75,56,28,65,73,54,32,34,68,61,48,50,50,54,52,50,52,51,35,49,75,68,66,72,98,125,86,72,68,78,71,53,69,75,36,71,49,73,51,69,46,78,46,87,89,35,52,28,26,35,42,36,36,28,52,74,53,88,35,42,30,39,43,33,40,36,79,87,42,27,50,64,70,52,62,72,44,42,70,68,48,47,74,57,21,17,42,37,32,41,20,48,78,26,12,31,79,13,44,59,67,67,63,46,63,57,49,74,59,53,60,54,53,44,48,48,48,48,41,74,71,70,51,66,78,57,31,31,36,40,14,30,31,56,11,11,35,51,44,46,48,49,28,21,67,40,30,91,28,33,63,32,39,36,23,38,53,21,79,73,58,73,73,54,60,70,58,49,49,54,46,42,46,56,41,61,76,48,47,71,79,24,43,35,66,50,89,69,74,78,75,75,62,22,84,37,52,63,55,45,18,59,70,41,38,81,82,41,76,80,56,54,69,72,58,33,38,56,54,26,50,71,43,37,44,81,50,97,78,24,23,32,68,32,38,46,75,50,60,78,55,34,60,75,66,70,77,20,61,68,52,49,44,50,25,36,54,43,34,70,33,50,30,41,39,38,38,25,66,60,36,86,74,73,59,85,48,54,70,65,61,52,68,34,41,81,47,66,45,81,47,67,39,78,86,17,29,74,57,28,65,72,55,32,34,67,62,47,50,52,54,51,50,52,51,36,49,76,67,66,72,98

Secondary structure (DSSP, 8-state):
-----PPTTEEEEEEEEETTEEEEEEEEE-S-S-EEEEE--TT--GGGGGGGHHHHHTT-EEEEEPPTTSTTSPPPSSB---THHHHHHHHHHHHHH--SSEEEEEETHHHHHHHHHHHH-TTTEEEEEEES---PPPPHHHHHHHHHHHHHTGGGG-BSSS-PPPPPBSSHHHHHHHHTTT-TT--HHHHHHHHHHHEEEETTEEEESS-GGGGG--S--S-HHHHHHHHHH--S-EEEEEETT-SS--S-HHHHHTT-SSEEEEEETT--TTHHHH-HHHHHHHHHHHHHHTT--/-----PPTTEEEEEEEEETTEEEEEEEEE-S-S-EEEEE--TT--GGGGGGGHHHHHTT-EEEEEPPTTSTTSPPPSSB---THHHHHHHHHHHHHH--SSEEEEEETHHHHHHHHHHHH-TTTEEEEEEES---PPPPHHHHHHHHHHHHHHGGGG-BSSS-PPPPPBSSHHHHHHHHTTT-TT--HHHHHHHHHHHEEEETTEEEESS-GGGGG--S--S-HHHHHHHHHH--S-EEEEEETT-SS--S-HHHHHTT-SSEEEEEETT--TTHHHH-HHHHHHHHHHHHHHTT--

pLDDT: mean 91.72, std 10.36, range [31.73, 98.94]